Protein 5VYL (pdb70)

Radius of gyration: 28.89 Å; Cα contacts (8 Å, |Δi|>4): 654; chains: 1; bounding box: 68×55×87 Å

GO terms:
  GO:0039537 symbiont-mediated suppression of cytoplasmic pattern recognition receptor signaling pathway (P, IDA)
  GO:0030430 host cell cytoplasm (C, IDA)
  GO:0050568 protein-glutamine glutaminase activity (F, IDA)
  GO:0019033 viral tegument (C, IDA)
  GO:0039540 symbiont-mediated suppression of host cytoplasmic pattern recognition receptor signaling pathway via inhibition of RIG-I activity (P, IDA)
  GO:0039701 microtubule-dependent intracellular transport of viral material towards cell periphery (P, IDA)
  GO:0042025 host cell nucleus (C, EXP)
  GO:0019033 viral tegument (C, EXP)
  GO:0030430 host cell cytoplasm (C, EXP)
  GO:0160260 protein asparagine deamidase activity (F, EXP)
  GO:0042802 identical protein binding (F, IPI)
  GO:0005515 protein binding (F, IPI)

Secondary structure (DSSP, 8-state):
---HHHHHHHH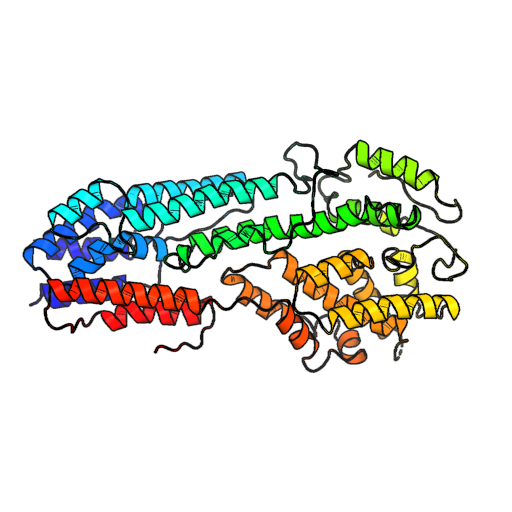HHHHT--HHHHHHHHHHHHHHT-SS-B-HHHHHHHHHHHHHHHHHHHHHH--HHHHHHHHTHHHHHHTTB-----SSHHHHHHHHHHHHHHHHHHT-HHHHHHHHHTT--S--TTSHHHHHHHHHHHHHHHHHHHHHHHHSS---SSS-----STTPPP--TTHHHHGGGSGGGGGGTTSHHHHHHHHHHHHHHHHHHHHHHHHHHHS-SSS-HHHHHHHHHHHHHHHS--SSSS----HHHHHHHHHHHHTS-TTEE---S-----HHHH-EE-S-TTSTT--SS-SSS-TT-HHHHHHHHHTT----HHHHHHHHHHHHHHHHHHHT---HHHHHHHHHHTT--HHHHHHHHHHHHHHHHH----HHHHHHHHHHHHHHHHHHHHTT--SSTHHHHHHHHHHHTTTTTTHHHHHHHT-TTTHHHHHHHHHHPPP--HHHHHHHHHHHHHHHHHHHHHH-SS---THHHHHHHHHHHHHHHHS-------

Foldseek 3Di:
DDDLLNVLLVQLVVLQVVVSVVSVVVSVLCSLDDPAFDELVCCLVRVPSSLLSLLVVCLVPQALVSLLCLQQVLLSRLLRYDADADLDPVRRLVSLVSVLVSLCSNLDVVSVCSQVVSVHDQPACNHSVNVNVLSVVLSVLLVVLLVVLVQQALPQDPDDDAHDQPPDDADALEVSVVVNQPLSNLLRQSRNSSQVSFQSSSLSSLNSNLSRLLSVLLPDDVWALLSNLLSLLVSQQPRAADPVHFTRDDPVSQVVSVVSVVVDDVQKDADGRDCPDGRLVVTDHDDPCLAPVRDHGDLQQRLLNQPVVLCCQLVVDDDDPRSVVSQCVLLVVLVVDLLPDQALSVNSNSCVRNNNDQVSLVSLLVSNLNNVVVDPHDPSNLSSLRCSLLVNLSSVLSSRQGQHLCSQVVLVVSLVCSCVSSVVSCVVNPVHPCNSSVSCCRRRNHDQSVPSLQVNLVSVVVSQCVSCCVSPVDRDDPCNCSNCCVSVCSCCVRVNDVDDDD

Organism: Human herpesvirus 1 (strain 17) (NCBI:txid10299)

Solvent-accessible surface area: 22370 Å² total; per-residue (Å²): 149,118,10,10,1,31,128,10,38,70,52,9,33,56,38,101,192,216,138,31,32,61,109,10,48,65,24,2,28,55,6,10,65,24,87,95,43,2,42,34,63,37,0,127,112,15,11,166,45,4,12,90,38,1,8,33,8,4,163,83,93,32,27,17,11,0,0,16,8,2,0,0,1,2,0,20,0,2,8,14,2,74,15,71,19,42,167,38,35,103,86,0,22,161,56,1,68,66,1,45,68,1,3,53,40,2,9,18,97,72,1,32,138,21,1,99,63,9,58,15,73,39,52,0,24,5,0,2,68,109,3,90,102,20,1,42,71,3,4,56,92,0,44,87,34,0,103,64,4,52,42,35,10,11,49,17,59,143,108,90,142,55,12,29,26,143,129,12,67,80,28,58,15,10,108,16,5,46,89,1,29,53,99,68,17,1,38,6,8,7,0,38,2,3,22,29,0,1,68,12,0,2,69,24,1,2,104,0,12,14,2,0,9,2,4,56,68,8,65,37,92,122,9,37,32,2,0,59,1,0,0,8,0,1,1,1,20,51,18,2,42,35,142,134,101,48,36,18,31,16,107,97,8,56,42,75,6,90,107,11,32,179,114,19,57,120,48,5,104,34,16,90,6,122,88,186,54,70,10,10,70,94,3,168,32,150,49,56,1,17,32,73,128,24,99,39,2,16,67,75,0,0,2,0,2,24,34,24,0,12,37,8,2,102,123,27,88,168,38,58,74,29,1,62,140,35,2,37,65,22,1,104,126,4,78,77,62,3,49,109,23,96,47,16,26,63,3,3,64,22,0,4,51,4,0,2,1,33,39,6,0,83,79,2,7,64,1,1,37,41,57,43,63,100,96,100,24,37,100,4,15,55,25,1,0,6,0,0,3,5,0,38,25,0,8,24,0,3,139,44,27,5,59,10,8,68,0,14,110,14,10,129,159,32,46,43,55,2,21,147,74,57,31,134,0,2,127,47,32,42,12,52,76,31,57,1,29,110,7,0,42,80,7,0,23,37,44,106,12,71,103,24,18,44,20,5,37,162,26,14,46,28,14,14,63,58,0,3,153,110,61,36,109,52,91,110,14,105,9,65,119,26,5,39,64,42,12,37,60,19,1,85,81,74,14,79,37,120,43,118,70,166

Structure (mmCIF, N/CA/C/O backbone):
data_5VYL
#
_entry.id   5VYL
#
_cell.length_a   138.232
_cell.length_b   138.232
_cell.length_c   164.220
_cell.angle_alpha   90.00
_cell.angle_beta   90.00
_cell.angle_gamma   120.00
#
_symmetry.space_group_name_H-M   'P 61 2 2'
#
loop_
_entity.id
_entity.type
_entity.pdbx_description
1 polymer 'Inner tegument protein'
2 non-polymer 'SODIUM ION'
3 water water
#
loop_
_atom_site.group_PDB
_atom_site.id
_atom_site.type_symbol
_atom_site.label_atom_id
_atom_site.label_alt_id
_atom_site.label_comp_id
_atom_site.label_asym_id
_atom_site.label_entity_id
_atom_site.label_seq_id
_atom_site.pdbx_PDB_ins_code
_atom_site.Cartn_x
_atom_site.Cartn_y
_atom_site.Cartn_z
_atom_site.occupancy
_atom_site.B_iso_or_equiv
_atom_site.auth_seq_id
_atom_site.auth_comp_id
_atom_site.auth_asym_id
_atom_site.auth_atom_id
_atom_site.pdbx_PDB_model_num
ATOM 1 N N . SER A 1 26 ? -45.754 15.640 41.910 1.00 145.33 22 SER A N 1
ATOM 2 C CA . SER A 1 26 ? -45.491 16.321 40.653 1.00 160.20 22 SER A CA 1
ATOM 3 C C . SER A 1 26 ? -44.091 16.860 40.658 1.00 155.28 22 SER A C 1
ATOM 4 O O . SER A 1 26 ? -43.814 17.890 41.288 1.00 158.46 22 SER A O 1
ATOM 7 N N . ASP A 1 27 ? -43.202 16.153 39.964 1.00 145.87 23 ASP A N 1
ATOM 8 C CA . ASP A 1 27 ? -41.905 16.714 39.627 1.00 144.98 23 ASP A CA 1
ATOM 9 C C . ASP A 1 27 ? -41.817 16.984 38.126 1.00 145.11 23 ASP A C 1
ATOM 10 O O . ASP A 1 27 ? -42.497 16.352 37.314 1.00 158.97 23 ASP A O 1
ATOM 15 N N . GLY A 1 28 ? -40.992 17.968 37.779 1.00 130.75 24 GLY A N 1
ATOM 16 C CA . GLY A 1 28 ? -40.694 18.297 36.408 1.00 124.03 24 GLY A CA 1
ATOM 17 C C . GLY A 1 28 ? -39.355 18.986 36.394 1.00 117.60 24 GLY A C 1
ATOM 18 O O . GLY A 1 28 ? -38.859 19.408 37.440 1.00 124.48 24 GLY A O 1
ATOM 19 N N . PRO A 1 29 ? -38.744 19.118 35.220 1.00 118.27 25 PRO A N 1
ATOM 20 C CA . PRO A 1 29 ? -37.401 19.711 35.153 1.00 124.17 25 PRO A CA 1
ATOM 21 C C . PRO A 1 29 ? -37.285 21.068 35.842 1.00 115.62 25 PRO A C 1
ATOM 22 O O . PRO A 1 29 ? -36.414 21.256 36.699 1.00 118.42 25 PRO A O 1
ATOM 26 N N . MET A 1 30 ? -38.150 22.013 35.466 1.00 105.05 26 MET A N 1
ATOM 27 C CA . MET A 1 30 ? -38.203 23.312 36.126 1.00 109.97 26 MET A CA 1
ATOM 28 C C . MET A 1 30 ? -38.500 23.169 37.610 1.00 114.96 26 MET A C 1
ATOM 29 O O . MET A 1 30 ? -37.961 23.909 38.439 1.00 109.94 26 MET A O 1
ATOM 34 N N . GLN A 1 31 ? -39.377 22.234 37.963 1.00 114.48 27 GLN A N 1
ATOM 35 C CA . GLN A 1 31 ? -39.669 21.990 39.370 1.00 116.59 27 GLN A CA 1
ATOM 36 C C . GLN A 1 31 ? -38.455 21.407 40.084 1.00 127.98 27 GLN A C 1
ATOM 37 O O . GLN A 1 31 ? -38.117 21.821 41.200 1.00 132.13 27 GLN A O 1
ATOM 43 N N . ARG A 1 32 ? -37.772 20.460 39.437 1.00 130.10 28 ARG A N 1
ATOM 44 C CA . ARG A 1 32 ? -36.602 1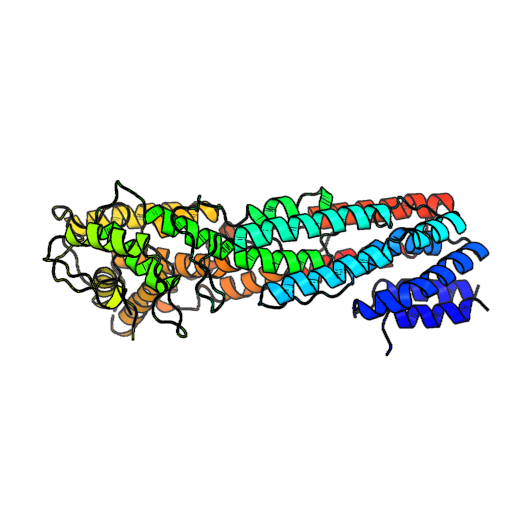9.825 40.042 1.00 123.33 28 ARG A CA 1
ATOM 45 C C . ARG A 1 32 ? -35.499 20.840 40.317 1.00 119.93 28 ARG A C 1
ATOM 46 O O . ARG A 1 32 ? -34.893 20.842 41.398 1.00 121.72 28 ARG A O 1
ATOM 54 N N . LEU A 1 33 ? -35.219 21.718 39.347 1.00 115.22 29 LEU A N 1
ATOM 55 C CA . LEU A 1 33 ? -34.182 22.724 39.563 1.00 118.64 29 LEU A CA 1
ATOM 56 C C . LEU A 1 33 ? -34.654 23.854 40.474 1.00 122.80 29 LEU A C 1
ATOM 57 O O . LEU A 1 33 ? -33.824 24.506 41.116 1.00 120.59 29 LEU A O 1
ATOM 62 N N . LEU A 1 34 ? -35.963 24.104 40.550 1.00 122.85 30 LEU A N 1
ATOM 63 C CA . LEU A 1 34 ? -36.470 25.038 41.552 1.00 124.00 30 LEU A CA 1
ATOM 64 C C . LEU A 1 34 ? -36.181 24.529 42.959 1.00 124.71 30 LEU A C 1
ATOM 65 O O . LEU A 1 34 ? -35.602 25.244 43.790 1.00 128.68 30 LEU A O 1
ATOM 70 N N . ALA A 1 35 ? -36.577 23.284 43.242 1.00 123.21 31 ALA A N 1
ATOM 71 C CA . ALA A 1 35 ? -36.336 22.722 44.566 1.00 127.44 31 ALA A CA 1
ATOM 72 C C . ALA A 1 35 ? -34.843 22.599 44.848 1.00 132.61 31 ALA A C 1
ATOM 73 O O . ALA A 1 35 ? -34.393 22.849 45.973 1.00 128.56 31 ALA A O 1
ATOM 75 N N . SER A 1 36 ? -34.059 22.215 43.838 1.00 129.08 32 SER A N 1
ATOM 76 C CA . SER A 1 36 ? -32.612 22.147 44.015 1.00 126.31 32 SER A CA 1
ATOM 77 C C . SER A 1 36 ? -32.026 23.519 44.315 1.00 119.06 32 SER A C 1
ATOM 78 O O . SER A 1 36 ? -31.064 23.637 45.082 1.00 122.99 32 SER A O 1
ATOM 81 N N . LEU A 1 37 ? -32.599 24.572 43.731 1.00 113.23 33 LEU A N 1
ATOM 82 C CA . LEU A 1 37 ? -31.987 25.891 43.822 1.00 116.97 33 LEU A CA 1
ATOM 83 C C . LEU A 1 37 ? -32.388 26.600 45.111 1.00 124.38 33 LEU A C 1
ATOM 84 O O . LEU A 1 37 ? -31.637 27.440 45.616 1.00 126.36 33 LEU A O 1
ATOM 89 N N . ALA A 1 38 ? -33.560 26.269 45.658 1.00 116.82 34 ALA A N 1
ATOM 90 C CA . ALA A 1 38 ? -33.985 26.846 46.933 1.00 110.73 34 ALA A CA 1
ATOM 91 C C . ALA A 1 38 ? -33.064 26.434 48.074 1.00 127.64 34 ALA A C 1
ATOM 92 O O . ALA A 1 38 ? -32.758 27.247 48.954 1.00 127.72 34 ALA A O 1
ATOM 94 N N . GLY A 1 39 ? -32.620 25.174 48.085 1.00 135.70 35 GLY A N 1
ATOM 95 C CA . GLY A 1 39 ? -31.728 24.720 49.137 1.00 131.86 35 GLY A CA 1
ATOM 96 C C . GLY A 1 39 ? -30.356 25.359 49.063 1.00 134.87 35 GLY A C 1
ATOM 97 O O . GLY A 1 39 ? -29.662 25.473 50.078 1.00 140.69 35 GLY A O 1
ATOM 98 N N . LEU A 1 40 ? -29.943 25.785 47.868 1.00 131.53 36 LEU A N 1
ATOM 99 C CA . LEU A 1 40 ? -28.665 26.471 47.717 1.00 125.37 36 LEU A CA 1
ATOM 100 C C . LEU A 1 40 ? -28.661 27.859 48.348 1.00 130.87 36 LEU A C 1
ATOM 101 O O . LEU A 1 40 ? -27.577 28.388 48.630 1.00 129.64 36 LEU A O 1
ATOM 106 N N . ARG A 1 41 ? -29.835 28.466 48.572 1.00 141.19 37 ARG A N 1
ATOM 107 C CA . ARG A 1 41 ? -29.886 29.873 48.957 1.00 142.92 37 ARG A CA 1
ATOM 108 C C . ARG A 1 41 ? -29.668 30.081 50.456 1.00 137.86 37 ARG A C 1
ATOM 109 O O . ARG A 1 41 ? -29.304 31.184 50.874 1.00 130.16 37 ARG A O 1
ATOM 117 N N . GLN A 1 42 ? -29.877 29.050 51.274 1.00 132.69 38 GLN A N 1
ATOM 118 C CA . GLN A 1 42 ? -29.856 29.206 52.717 1.00 125.87 38 GLN A CA 1
ATOM 119 C C . GLN A 1 42 ? -28.426 29.371 53.258 1.00 119.38 38 GLN A C 1
ATOM 120 O O . GLN A 1 42 ? -28.206 29.949 54.323 1.00 105.98 38 GLN A O 1
ATOM 126 N N . PHE A 1 59 ? -15.813 25.506 46.705 1.00 150.12 55 PHE A N 1
ATOM 127 C CA . PHE A 1 59 ? -16.910 26.201 46.044 1.00 144.09 55 PHE A CA 1
ATOM 128 C C . PHE A 1 59 ? -18.035 25.207 45.792 1.00 148.11 55 PHE A C 1
ATOM 129 O O . PHE A 1 59 ? -18.291 24.835 44.650 1.00 149.02 55 PHE A O 1
ATOM 137 N N . LEU A 1 60 ? -18.696 24.766 46.863 1.00 151.17 56 LEU A N 1
ATOM 138 C CA . LEU A 1 60 ? -19.670 23.686 46.735 1.00 143.58 56 LEU A CA 1
ATOM 139 C C . LEU A 1 60 ? -20.925 24.165 46.015 1.00 140.12 56 LEU A C 1
ATOM 140 O O . LEU A 1 60 ? -21.440 23.484 45.116 1.00 139.62 56 LEU A O 1
ATOM 145 N N . ALA A 1 61 ? -21.421 25.348 46.388 1.00 139.40 57 ALA A N 1
ATOM 146 C CA . ALA A 1 61 ? -22.555 25.941 45.689 1.00 131.84 57 ALA A CA 1
ATOM 147 C C . ALA A 1 61 ? -22.246 26.169 44.216 1.00 138.14 57 ALA A C 1
ATOM 148 O O . ALA A 1 61 ? -23.162 26.153 43.384 1.00 138.00 57 ALA A O 1
ATOM 150 N N . THR A 1 62 ? -20.971 26.392 43.884 1.00 141.62 58 THR A N 1
ATOM 151 C CA . THR A 1 62 ? -20.548 26.570 42.496 1.00 139.41 58 THR A CA 1
ATOM 152 C C . THR A 1 62 ? -20.773 25.303 41.681 1.00 138.22 58 THR A C 1
ATOM 153 O O . THR A 1 62 ? -21.529 25.301 40.701 1.00 130.33 58 THR A O 1
ATOM 157 N N . ALA A 1 63 ? -20.142 24.201 42.094 1.00 142.59 59 ALA A N 1
ATOM 158 C CA . ALA A 1 63 ? -20.286 22.953 41.352 1.00 139.25 59 ALA A CA 1
ATOM 159 C C . ALA A 1 63 ? -21.735 22.489 41.323 1.00 132.56 59 ALA A C 1
ATOM 160 O O . ALA A 1 63 ? -22.232 22.053 40.277 1.00 123.58 59 ALA A O 1
ATOM 162 N N . LYS A 1 64 ? -22.429 22.580 42.458 1.00 137.59 60 LYS A N 1
ATOM 163 C CA . LYS A 1 64 ? -23.802 22.084 42.529 1.00 128.19 60 LYS A CA 1
ATOM 164 C C . LYS A 1 64 ? -24.740 22.920 41.672 1.00 125.90 60 LYS A C 1
ATOM 165 O O . LYS A 1 64 ? -25.378 22.405 40.745 1.00 129.25 60 LYS A O 1
ATOM 171 N N . LEU A 1 65 ? -24.847 24.211 41.992 1.00 126.76 61 LEU A N 1
ATOM 172 C CA . LEU A 1 65 ? -25.584 25.168 41.169 1.00 127.36 61 LEU A CA 1
ATOM 173 C C . LEU A 1 65 ? -25.336 24.983 39.678 1.00 121.98 61 LEU A C 1
ATOM 174 O O . LEU A 1 65 ? -26.275 24.879 38.879 1.00 116.42 61 LEU A O 1
ATOM 179 N N . ARG A 1 66 ? -24.061 24.962 39.288 1.00 118.28 62 ARG A N 1
ATOM 180 C CA . ARG A 1 66 ? -23.715 25.066 37.877 1.00 117.47 62 ARG A CA 1
ATOM 181 C C . ARG A 1 66 ? -24.033 23.766 37.146 1.00 126.03 62 ARG A C 1
ATOM 182 O O . ARG A 1 66 ? -24.576 23.781 36.034 1.00 129.94 62 ARG A O 1
ATOM 190 N N . ALA A 1 67 ? -23.703 22.629 37.762 1.00 129.01 63 ALA A N 1
ATOM 191 C CA . ALA A 1 67 ? -24.133 21.342 37.226 1.00 118.52 63 ALA A CA 1
ATOM 192 C C . ALA A 1 67 ? -25.650 21.242 37.166 1.00 112.40 63 ALA A C 1
ATOM 193 O O . ALA A 1 67 ? -26.192 20.526 36.315 1.00 111.60 63 ALA A O 1
ATOM 195 N N . ALA A 1 68 ? -26.349 21.940 38.065 1.00 110.81 64 ALA A N 1
ATOM 196 C CA . ALA A 1 68 ? -27.807 21.931 38.044 1.00 116.55 64 ALA A CA 1
ATOM 197 C C . ALA A 1 68 ? -28.336 22.670 36.823 1.00 120.54 64 ALA A C 1
ATOM 198 O O . ALA A 1 68 ? -29.237 22.179 36.132 1.00 121.66 64 ALA A O 1
ATOM 200 N N . MET A 1 69 ? -27.791 23.858 36.544 1.00 114.25 65 MET A N 1
ATOM 201 C CA . MET A 1 69 ? -28.164 24.564 35.321 1.00 110.98 65 MET A CA 1
ATOM 202 C C . MET A 1 69 ? -27.890 23.706 34.094 1.00 106.33 65 MET A C 1
ATOM 203 O O . MET A 1 69 ? -28.759 23.542 33.224 1.00 107.76 65 MET A O 1
ATOM 208 N N . ALA A 1 70 ? -26.681 23.138 34.017 1.00 109.07 66 ALA A N 1
ATOM 209 C CA . ALA A 1 70 ? -26.354 22.240 32.913 1.00 110.43 66 ALA A CA 1
ATOM 210 C C . ALA A 1 70 ? -27.364 21.104 32.795 1.00 116.95 66 ALA A C 1
ATOM 211 O O . ALA A 1 70 ? -27.684 20.662 31.683 1.00 117.83 66 ALA A O 1
ATOM 213 N N . ALA A 1 71 ? -27.881 20.620 33.930 1.00 116.21 67 ALA A N 1
ATOM 214 C CA . ALA A 1 71 ? -28.842 19.521 33.882 1.00 117.59 67 ALA A CA 1
ATOM 215 C C . ALA A 1 71 ? -30.220 19.991 33.435 1.00 113.77 67 ALA A C 1
ATOM 216 O O . ALA A 1 71 ? -30.966 19.225 32.814 1.00 117.58 67 ALA A O 1
ATOM 218 N N . PHE A 1 72 ? -30.581 21.236 33.741 1.00 108.65 68 PHE A N 1
ATOM 219 C CA . PHE A 1 72 ? -31.867 21.756 33.289 1.00 114.03 68 PHE A CA 1
ATOM 220 C C . PHE A 1 72 ? -31.864 22.024 31.792 1.00 116.54 68 PHE A C 1
ATOM 221 O O . PHE A 1 72 ? -32.866 21.773 31.111 1.00 115.59 68 PHE A O 1
ATOM 229 N N . LEU A 1 73 ? -30.752 22.538 31.259 1.00 113.61 69 LEU A N 1
ATOM 230 C CA . LEU A 1 73 ? -30.746 22.948 29.855 1.00 98.15 69 LEU A CA 1
ATOM 231 C C . LEU A 1 73 ? -30.957 21.763 28.906 1.00 102.92 69 LEU A C 1
ATOM 232 O O . LEU A 1 73 ? -31.583 21.923 27.850 1.00 111.73 69 LEU A O 1
ATOM 237 N N . LEU A 1 74 ? -30.487 20.559 29.270 1.00 98.39 70 LEU A N 1
ATOM 238 C CA . LEU A 1 74 ? -30.802 19.370 28.474 1.00 115.38 70 LEU A CA 1
ATOM 239 C C . LEU A 1 74 ? -31.470 18.299 29.324 1.00 116.60 70 LEU A C 1
ATOM 240 O O . LEU A 1 74 ? -30.964 17.176 29.433 1.00 106.50 70 LEU A O 1
ATOM 245 N N . SER A 1 75 ? -32.600 18.636 29.936 1.00 127.91 71 SER A N 1
ATOM 246 C CA . SER A 1 75 ? -33.456 17.612 30.496 1.00 129.58 71 SER A CA 1
ATOM 247 C C . SER A 1 75 ? -34.336 17.066 29.384 1.00 127.35 71 SER A C 1
ATOM 248 O O . SER A 1 75 ? -34.789 17.809 28.504 1.00 113.16 71 SER A O 1
ATOM 251 N N . GLY A 1 76 ? -34.541 15.748 29.408 1.00 127.11 72 GLY A N 1
ATOM 252 C CA . GLY A 1 76 ? -35.277 15.103 28.327 1.00 111.00 72 GLY A CA 1
ATOM 253 C C . GLY A 1 76 ? -36.690 15.648 28.187 1.00 117.87 72 GLY A C 1
ATOM 254 O O . GLY A 1 76 ? -37.117 16.047 27.102 1.00 111.22 72 GLY A O 1
ATOM 255 N N . THR A 1 77 ? -37.435 15.683 29.288 1.00 131.05 73 THR A N 1
ATOM 256 C CA . THR A 1 77 ? -38.821 16.132 29.250 1.00 124.16 73 THR A CA 1
ATOM 257 C C . THR A 1 77 ? -38.893 17.633 28.985 1.00 117.84 73 THR A C 1
ATOM 258 O O . THR A 1 77 ? -37.885 18.345 28.963 1.00 117.09 73 THR A O 1
ATOM 262 N N . ALA A 1 78 ? -40.115 18.102 28.772 1.00 109.73 74 ALA A N 1
ATOM 263 C CA . ALA A 1 78 ? -40.380 19.495 28.479 1.00 99.70 74 ALA A CA 1
ATOM 264 C C . ALA A 1 78 ? -41.423 20.018 29.457 1.00 94.14 74 ALA A C 1
ATOM 265 O O . ALA A 1 78 ? -42.115 19.256 30.135 1.00 90.77 74 ALA A O 1
ATOM 267 N N . ILE A 1 79 ? -41.539 21.341 29.511 1.00 80.76 75 ILE A N 1
ATOM 268 C CA . ILE A 1 79 ? -42.366 22.031 30.500 1.00 77.15 75 ILE A CA 1
ATOM 269 C C . ILE A 1 79 ? -43.798 22.117 29.991 1.00 88.47 75 ILE A C 1
ATOM 270 O O . ILE A 1 79 ? -44.037 22.505 28.840 1.00 98.02 75 ILE A O 1
ATOM 275 N N . ALA A 1 80 ? -44.790 21.748 30.886 1.00 91.95 76 ALA A N 1
ATOM 276 C CA . ALA A 1 80 ? -46.209 21.977 30.673 1.00 82.42 76 ALA A CA 1
ATOM 277 C C . ALA A 1 80 ? -46.569 23.403 31.082 1.00 84.03 76 ALA A C 1
ATOM 278 O O . ALA A 1 80 ? -45.923 23.981 31.962 1.00 92.10 76 ALA A O 1
ATOM 280 N N . PRO A 1 81 ? -47.581 24.008 30.451 1.00 86.76 77 PRO A N 1
ATOM 281 C CA . PRO A 1 81 ? -47.937 25.396 30.804 1.00 85.78 77 PRO A CA 1
ATOM 282 C C . PRO A 1 81 ? -48.197 25.608 32.287 1.00 98.11 77 PRO A C 1
ATOM 283 O O . PRO A 1 81 ? -47.763 26.624 32.848 1.00 104.18 77 PRO A O 1
ATOM 287 N N . ALA A 1 82 ? -48.883 24.668 32.943 1.00 97.94 78 ALA A N 1
ATOM 288 C CA . ALA A 1 82 ? -49.180 24.820 34.363 1.00 101.41 78 ALA A CA 1
ATOM 289 C C . ALA A 1 82 ? -47.901 24.915 35.188 1.00 92.88 78 ALA A C 1
ATOM 290 O O . ALA A 1 82 ? -47.799 25.741 36.104 1.00 99.14 78 ALA A O 1
ATOM 292 N N . ASP A 1 83 ? -46.908 24.077 34.872 1.00 94.22 79 ASP A N 1
ATOM 293 C CA . ASP A 1 83 ? -45.644 24.104 35.608 1.00 97.68 79 ASP A CA 1
ATOM 294 C C . ASP A 1 83 ? -44.957 25.455 35.465 1.00 93.10 79 ASP A C 1
ATOM 295 O O . ASP A 1 83 ? -44.508 26.044 36.455 1.00 96.79 79 ASP A O 1
ATOM 300 N N . ALA A 1 84 ? -44.858 25.959 34.232 1.00 87.81 80 ALA A N 1
ATOM 301 C CA . ALA A 1 84 ? -44.237 27.261 34.014 1.00 86.57 80 ALA A CA 1
ATOM 302 C C . ALA A 1 84 ? -44.977 28.348 34.774 1.00 84.40 80 ALA A C 1
ATOM 303 O O . ALA A 1 84 ? -44.358 29.260 35.336 1.00 86.05 80 ALA A O 1
ATOM 305 N N . ARG A 1 85 ? -46.306 28.255 34.819 1.00 83.70 81 ARG A N 1
ATOM 306 C CA . ARG A 1 85 ? -47.090 29.309 35.452 1.00 90.15 81 ARG A CA 1
ATOM 307 C C . ARG A 1 85 ? -46.976 29.276 36.968 1.00 93.44 81 ARG A C 1
ATOM 308 O O . ARG A 1 85 ? -46.974 30.328 37.611 1.00 99.49 81 ARG A O 1
ATOM 316 N N . ASP A 1 86 ? -46.897 28.087 37.562 1.00 96.77 82 ASP A N 1
ATOM 317 C CA . ASP A 1 86 ? -46.793 28.006 39.016 1.00 104.83 82 ASP A CA 1
ATOM 318 C C . ASP A 1 86 ? -45.370 28.267 39.489 1.00 102.42 82 ASP A C 1
ATOM 319 O O . ASP A 1 86 ? -45.170 28.838 40.569 1.00 102.26 82 ASP A O 1
ATOM 324 N N . CYS A 1 87 ? -44.373 27.860 38.697 1.00 91.11 83 CYS A N 1
ATOM 325 C CA . CYS A 1 87 ? -42.986 27.818 39.127 1.00 84.92 83 CYS A CA 1
ATOM 326 C C . CYS A 1 87 ? -42.138 28.940 38.550 1.00 87.61 83 CYS A C 1
ATOM 327 O O . CYS A 1 87 ? -40.960 29.046 38.909 1.00 82.47 83 CYS A O 1
ATOM 330 N N . TRP A 1 88 ? -42.700 29.790 37.684 1.00 92.64 84 TRP A N 1
ATOM 331 C CA . TRP A 1 88 ? -41.899 30.848 37.076 1.00 87.02 84 TRP A CA 1
ATOM 332 C C . TRP A 1 88 ? -41.414 31.842 38.125 1.00 91.40 84 TRP A C 1
ATOM 333 O O . TRP A 1 88 ? -40.236 32.215 38.147 1.00 86.00 84 TRP A O 1
ATOM 344 N N . ARG A 1 89 ? -42.313 32.278 39.012 1.00 95.83 85 ARG A N 1
ATOM 345 C CA . ARG A 1 89 ? -41.959 33.321 39.974 1.00 89.81 85 ARG A CA 1
ATOM 346 C C . ARG A 1 89 ? -40.847 32.896 40.936 1.00 87.11 85 ARG A C 1
ATOM 347 O O . ARG A 1 89 ? -39.785 33.545 40.951 1.00 74.02 85 ARG A O 1
ATOM 355 N N . PRO A 1 90 ? -41.011 31.842 41.760 1.00 93.30 86 PRO A N 1
ATOM 356 C CA . PRO A 1 90 ? -39.992 31.577 42.797 1.00 92.33 86 PRO A CA 1
ATOM 357 C C . PRO A 1 90 ? -38.643 31.207 42.218 1.00 99.06 86 PRO A C 1
ATOM 358 O O . PRO A 1 90 ? -37.605 31.599 42.763 1.00 106.85 86 PRO A O 1
ATOM 362 N N . LEU A 1 91 ? -38.636 30.435 41.129 1.00 105.51 87 LEU A N 1
ATOM 363 C CA . LEU A 1 91 ? -37.383 30.079 40.471 1.00 110.18 87 LEU A CA 1
ATOM 364 C C . LEU A 1 91 ? -36.638 31.318 39.995 1.00 102.11 87 LEU A C 1
ATOM 365 O O . LEU A 1 91 ? -35.412 31.415 40.139 1.00 100.53 87 LEU A O 1
ATOM 370 N N . LEU A 1 92 ? -37.366 32.279 39.428 1.00 93.72 88 LEU A N 1
ATOM 371 C CA . LEU A 1 92 ? -36.735 33.499 38.943 1.00 93.57 88 LEU A CA 1
ATOM 372 C C . LEU A 1 92 ? -36.227 34.354 40.095 1.00 105.80 88 LEU A C 1
ATOM 373 O O . LEU A 1 92 ? -35.143 34.942 40.006 1.00 100.18 88 LEU A O 1
ATOM 378 N N . GLU A 1 93 ? -36.996 34.442 41.183 1.00 117.67 89 GLU A N 1
ATOM 379 C CA . GLU A 1 93 ? -36.534 35.186 42.353 1.00 119.64 89 GLU A CA 1
ATOM 380 C C . GLU A 1 93 ? -35.253 34.583 42.916 1.00 116.37 89 GLU A C 1
ATOM 381 O O . GLU A 1 93 ? -34.243 35.280 43.080 1.00 119.38 89 GLU A O 1
ATOM 387 N N . HIS A 1 94 ? -35.283 33.282 43.220 1.00 112.81 90 HIS A N 1
ATOM 388 C CA . HIS A 1 94 ? -34.102 32.600 43.738 1.00 112.94 90 HIS A CA 1
ATOM 389 C C . HIS A 1 94 ? -32.922 32.727 42.786 1.00 112.05 90 HIS A C 1
ATOM 390 O O . HIS A 1 94 ? -31.773 32.866 43.222 1.00 106.52 90 HIS A O 1
ATOM 397 N N . LEU A 1 95 ? -33.186 32.692 41.480 1.00 110.66 91 LEU A N 1
ATOM 398 C CA . LEU A 1 95 ? -32.102 32.788 40.512 1.00 104.64 91 LEU A CA 1
ATOM 399 C C . LEU A 1 95 ? -31.515 34.193 40.461 1.00 102.72 91 LEU A C 1
ATOM 400 O O . LEU A 1 95 ? -30.307 34.348 40.245 1.00 96.34 91 LEU A O 1
ATOM 405 N N . CYS A 1 96 ? -32.338 35.224 40.670 1.00 104.24 92 CYS A N 1
ATOM 406 C CA . CYS A 1 96 ? -31.838 36.594 40.608 1.00 107.29 92 CYS A CA 1
ATOM 407 C C . CYS A 1 96 ? -31.093 36.981 41.881 1.00 116.21 92 CYS A C 1
ATOM 408 O O . CYS A 1 96 ? -30.075 37.678 41.815 1.00 119.80 92 CYS A O 1
ATOM 411 N N . ALA A 1 97 ? -31.583 36.552 43.046 1.00 111.67 93 ALA A N 1
ATOM 412 C CA . ALA A 1 97 ? -30.884 36.860 44.292 1.00 112.99 93 ALA A CA 1
ATOM 413 C C . ALA A 1 97 ? -29.620 36.016 44.433 1.00 120.06 93 ALA A C 1
ATOM 414 O O . ALA A 1 97 ? -28.535 36.538 44.734 1.00 118.89 93 ALA A O 1
ATOM 416 N N . LEU A 1 98 ? -29.753 34.697 44.242 1.00 118.69 94 LEU A N 1
ATOM 417 C CA . LEU A 1 98 ? -28.593 33.814 44.256 1.00 124.54 94 LEU A CA 1
ATOM 418 C C . LEU A 1 98 ? -27.593 34.225 43.196 1.00 110.28 94 LEU A C 1
ATOM 419 O O . LEU A 1 98 ? -26.381 34.072 43.385 1.00 109.69 94 LEU A O 1
ATOM 424 N N . HIS A 1 99 ? -28.082 34.754 42.076 1.00 103.94 95 HIS A N 1
ATOM 425 C CA . HIS A 1 99 ? -27.197 35.452 41.158 1.00 101.61 95 HIS A CA 1
ATOM 426 C C . HIS A 1 99 ? -26.511 36.634 41.831 1.00 108.62 95 HIS A C 1
ATOM 427 O O . HIS A 1 99 ? -25.296 36.813 41.696 1.00 113.61 95 HIS A O 1
ATOM 434 N N . ARG A 1 100 ? -27.283 37.474 42.535 1.00 115.13 96 ARG A N 1
ATOM 435 C CA . ARG A 1 100 ? -26.736 38.717 43.075 1.00 114.83 96 ARG A CA 1
ATOM 436 C C . ARG A 1 100 ? -25.565 38.440 44.008 1.00 116.96 96 ARG A C 1
ATOM 437 O O . ARG A 1 100 ? -24.565 39.170 43.999 1.00 107.24 96 ARG A O 1
ATOM 445 N N . ALA A 1 101 ? -25.681 37.394 44.832 1.00 116.94 97 ALA A N 1
ATOM 446 C CA . ALA A 1 101 ? -24.667 37.150 45.854 1.00 114.02 97 ALA A CA 1
ATOM 447 C C . ALA A 1 101 ? -23.331 36.746 45.246 1.00 123.43 97 ALA A C 1
ATOM 448 O O . ALA A 1 101 ? -22.270 37.061 45.798 1.00 131.81 97 ALA A O 1
ATOM 450 N N . HIS A 1 102 ? -23.361 36.047 44.113 1.00 127.14 98 HIS A N 1
ATOM 451 C CA . HIS A 1 102 ? -22.194 35.354 43.582 1.00 115.78 98 HIS A CA 1
ATOM 452 C C . HIS A 1 102 ? -21.658 35.949 42.287 1.00 104.38 98 HIS A C 1
ATOM 453 O O . HIS A 1 102 ? -20.436 36.012 42.111 1.00 112.62 98 HIS A O 1
ATOM 460 N N . GLY A 1 103 ? -22.529 36.375 41.378 1.00 100.50 99 GLY A N 1
ATOM 461 C CA . GLY A 1 103 ? -22.075 37.134 40.227 1.00 104.74 99 GLY A CA 1
ATOM 462 C C . GLY A 1 103 ? -21.365 36.318 39.170 1.00 111.50 99 GLY A C 1
ATOM 463 O O . GLY A 1 103 ? -20.342 36.769 38.632 1.00 107.31 99 GLY A O 1
ATOM 464 N N . LEU A 1 104 ? -21.873 35.119 38.864 1.00 112.74 100 LEU A N 1
ATOM 465 C CA . LEU A 1 104 ? -21.347 34.297 37.787 1.00 103.00 100 LEU A CA 1
ATOM 466 C C . LEU A 1 104 ? -22.013 34.684 36.473 1.00 108.83 100 LEU A C 1
ATOM 467 O O . LEU A 1 104 ? -23.176 35.110 36.456 1.00 110.00 100 LEU A O 1
ATOM 472 N N . PRO A 1 105 ? -21.306 34.552 35.345 1.00 117.62 101 PRO A N 1
ATOM 473 C CA . PRO A 1 105 ? -21.934 34.890 34.056 1.00 122.41 101 PRO A CA 1
ATOM 474 C C . PRO A 1 105 ? -23.096 33.987 33.706 1.00 112.05 101 PRO A C 1
ATOM 475 O O . PRO A 1 105 ? -23.979 34.388 32.931 1.00 98.79 101 PRO A O 1
ATOM 479 N N . GLU A 1 106 ? -23.111 32.776 34.258 1.00 107.94 102 GLU A N 1
ATOM 480 C CA . GLU A 1 106 ? -24.083 31.771 33.847 1.00 99.07 102 GLU A CA 1
ATOM 481 C C . GLU A 1 106 ? -25.457 32.060 34.432 1.00 106.45 102 GLU A C 1
ATOM 482 O O . GLU A 1 106 ? -26.473 32.019 33.726 1.00 100.23 102 GLU A O 1
ATOM 488 N N . THR A 1 107 ? -25.502 32.347 35.732 1.00 111.13 103 THR A N 1
ATOM 489 C CA . THR A 1 107 ? -26.727 32.852 36.342 1.00 100.35 103 THR A CA 1
ATOM 490 C C . THR A 1 107 ? -27.249 34.060 35.572 1.00 104.31 103 THR A C 1
ATOM 491 O O . THR A 1 107 ? -28.436 34.132 35.227 1.00 107.43 103 THR A O 1
ATOM 495 N N . ALA A 1 108 ? -26.359 35.013 35.275 1.00 102.51 104 ALA A N 1
ATOM 496 C CA . ALA A 1 108 ? -26.750 36.207 34.533 1.00 97.09 104 ALA A CA 1
ATOM 497 C C . ALA A 1 108 ? -27.407 35.854 33.207 1.00 90.95 104 ALA A C 1
ATOM 498 O O . ALA A 1 108 ? -28.456 36.407 32.861 1.00 87.74 104 ALA A O 1
ATOM 500 N N . LEU A 1 109 ? -26.822 34.917 32.459 1.00 92.69 105 LEU A N 1
ATOM 501 C CA . LEU A 1 109 ? -27.379 34.582 31.153 1.00 101.60 105 LEU A CA 1
ATOM 502 C C . LEU A 1 109 ? -28.709 33.849 31.286 1.00 92.37 105 LEU A C 1
ATOM 503 O O . LEU A 1 109 ? -29.710 34.257 30.686 1.00 96.49 105 LEU A O 1
ATOM 508 N N . LEU A 1 110 ? -28.740 32.753 32.058 1.00 84.03 106 LEU A N 1
ATOM 509 C CA . LEU A 1 110 ? -29.991 32.005 32.184 1.00 91.98 106 LEU A CA 1
ATOM 510 C C . LEU A 1 110 ? -31.116 32.906 32.666 1.00 95.65 106 LEU A C 1
ATOM 511 O O . LEU A 1 110 ? -32.247 32.800 32.187 1.00 88.59 106 LEU A O 1
ATOM 516 N N . ALA A 1 111 ? -30.817 33.838 33.569 1.00 98.41 107 ALA A N 1
ATOM 517 C CA . ALA A 1 111 ? -31.840 34.786 33.996 1.00 88.81 107 ALA A CA 1
ATOM 518 C C . ALA A 1 111 ? -32.244 35.708 32.848 1.00 87.67 107 ALA A C 1
ATOM 519 O O . ALA A 1 111 ? -33.434 35.947 32.619 1.00 96.14 107 ALA A O 1
ATOM 521 N N . GLU A 1 112 ? -31.260 36.227 32.106 1.00 84.47 108 GLU A N 1
ATOM 522 C CA . GLU A 1 112 ? -31.545 37.145 31.005 1.00 88.88 108 GLU A CA 1
ATOM 523 C C . GLU A 1 112 ? -32.297 36.484 29.854 1.00 88.06 108 GLU A C 1
ATOM 524 O O . GLU A 1 112 ? -32.988 37.184 29.104 1.00 80.30 108 GLU A O 1
ATOM 530 N N . ASN A 1 113 ? -32.182 35.162 29.690 1.00 95.03 109 ASN A N 1
ATOM 531 C CA . ASN A 1 113 ? -32.786 34.478 28.550 1.00 88.65 109 ASN A CA 1
ATOM 532 C C . ASN A 1 113 ? -33.585 33.246 28.956 1.00 94.21 109 ASN A C 1
ATOM 533 O O . ASN A 1 113 ? -33.755 32.328 28.145 1.00 83.59 109 ASN A O 1
ATOM 538 N N . LEU A 1 114 ? -34.078 33.203 30.179 1.00 103.54 110 LEU A N 1
ATOM 539 C CA . LEU A 1 114 ? -34.927 32.094 30.593 1.00 93.17 110 LEU A CA 1
ATOM 540 C C . LEU A 1 114 ? -36.297 32.096 29.910 1.00 90.66 110 LEU A C 1
ATOM 541 O O . LEU A 1 114 ? -36.857 31.016 29.686 1.00 87.41 110 LEU A O 1
ATOM 546 N N . PRO A 1 115 ? -36.899 33.262 29.570 1.00 88.74 111 PRO A N 1
ATOM 547 C CA . PRO A 1 115 ? -38.157 33.211 28.809 1.00 87.00 111 PRO A CA 1
ATOM 548 C C . PRO A 1 115 ? -38.055 32.416 27.511 1.00 84.02 111 PRO A C 1
ATOM 549 O O . PRO A 1 115 ? -38.860 31.507 27.267 1.00 81.66 111 PRO A O 1
ATOM 553 N N . GLY A 1 116 ? -37.075 32.754 26.669 1.00 81.93 112 GLY A N 1
ATOM 554 C CA . GLY A 1 116 ? -36.944 32.064 25.397 1.00 80.37 112 GLY A CA 1
ATOM 555 C C . GLY A 1 116 ? -36.578 30.601 25.567 1.00 77.63 112 GLY A C 1
ATOM 556 O O . GLY A 1 116 ? -37.084 29.732 24.851 1.00 87.41 112 GLY A O 1
ATOM 557 N N . LEU A 1 117 ? -35.679 30.307 26.507 1.00 68.82 113 LEU A N 1
ATOM 558 C CA . LEU A 1 117 ? -35.339 28.921 26.783 1.00 71.74 113 LEU A CA 1
ATOM 559 C C . LEU A 1 117 ? -36.527 28.148 27.330 1.00 72.14 113 LEU A C 1
ATOM 560 O O . LEU A 1 117 ? -36.544 26.915 27.232 1.00 70.89 113 LEU A O 1
ATOM 565 N N . LEU A 1 118 ? -37.524 28.840 27.892 1.00 78.39 114 LEU A N 1
ATOM 566 C CA . LEU A 1 118 ? -38.731 28.158 28.350 1.00 77.60 114 LEU A CA 1
ATOM 567 C C . LEU A 1 118 ? -39.696 27.910 27.196 1.00 83.29 114 LEU A C 1
ATOM 568 O O . LEU A 1 118 ? -40.328 26.850 27.117 1.00 85.53 114 LEU A O 1
ATOM 573 N N . VAL A 1 119 ? -39.829 28.875 26.281 1.00 80.92 115 VAL A N 1
ATOM 574 C CA . VAL A 1 119 ? -40.777 28.688 25.184 1.00 82.73 115 VAL A CA 1
ATOM 575 C C . VAL A 1 119 ? -40.255 27.694 24.160 1.00 79.02 115 VAL A C 1
ATOM 576 O O . VAL A 1 119 ? -41.039 27.130 23.394 1.00 88.36 115 VAL A O 1
ATOM 580 N N . HIS A 1 120 ? -38.937 27.504 24.113 1.00 71.07 116 HIS A N 1
ATOM 581 C CA . HIS A 1 120 ? -38.218 26.424 23.457 1.00 66.97 116 HIS A CA 1
ATOM 582 C C . HIS A 1 120 ? -38.596 25.032 23.961 1.00 72.91 116 HIS A C 1
ATOM 583 O O . HIS A 1 120 ? -38.380 24.043 23.244 1.00 80.00 116 HIS A O 1
ATOM 590 N N . ARG A 1 121 ? -39.195 24.941 25.151 1.00 70.38 117 ARG A N 1
ATOM 591 C CA . ARG A 1 121 ? -39.467 23.666 25.803 1.00 76.56 117 ARG A CA 1
ATOM 592 C C . ARG A 1 121 ? -40.887 23.608 26.355 1.00 76.71 117 ARG A C 1
ATOM 593 O O . ARG A 1 121 ? -41.152 22.835 27.282 1.00 86.26 117 ARG A O 1
ATOM 601 N N . LEU A 1 122 ? -41.801 24.421 25.829 1.00 65.09 118 LEU A N 1
ATOM 602 C CA . LEU A 1 122 ? -43.179 24.465 26.302 1.00 71.68 118 LEU A CA 1
ATOM 603 C C . LEU A 1 122 ? -44.031 23.616 25.366 1.00 80.18 118 LEU A C 1
ATOM 604 O O . LEU A 1 122 ? -44.150 23.929 24.178 1.00 83.31 118 LEU A O 1
ATOM 609 N N . VAL A 1 123 ? -44.600 22.532 25.897 1.00 79.35 119 VAL A N 1
ATOM 610 C CA . VAL A 1 123 ? -45.305 21.561 25.069 1.00 75.55 119 VAL A CA 1
ATOM 611 C C . VAL A 1 123 ? -46.583 22.172 24.506 1.00 74.48 119 VAL A C 1
ATOM 612 O O . VAL A 1 123 ? -47.260 22.982 25.154 1.00 66.94 119 VAL A O 1
ATOM 616 N N . VAL A 1 124 ? -46.913 21.786 23.275 1.00 84.20 120 VAL A N 1
ATOM 617 C CA . VAL A 1 124 ? -48.117 22.248 22.589 1.00 79.83 120 VAL A CA 1
ATOM 618 C C . VAL A 1 124 ? -48.797 21.044 21.953 1.00 79.61 120 VAL A C 1
ATOM 619 O O . VAL A 1 124 ? -48.159 20.273 21.229 1.00 86.54 120 VAL A O 1
ATOM 623 N N . ALA A 1 125 ? -50.090 20.884 22.219 1.00 71.75 121 ALA A N 1
ATOM 624 C CA . ALA A 1 125 ? -50.911 19.838 21.616 1.00 69.62 121 ALA A CA 1
ATOM 625 C C . ALA A 1 125 ? -52.159 20.494 21.050 1.00 85.39 121 ALA A C 1
ATOM 626 O O . ALA A 1 125 ? -52.965 21.030 21.813 1.00 92.05 121 ALA A O 1
ATOM 628 N N . LEU A 1 126 ? -52.319 20.465 19.726 1.00 78.08 122 LEU A N 1
ATOM 629 C CA . LEU A 1 126 ? -53.489 21.166 19.231 1.00 75.18 122 LEU A CA 1
ATOM 630 C C . LEU A 1 126 ? -54.583 20.192 18.808 1.00 74.44 122 LEU A C 1
ATOM 631 O O . LEU A 1 126 ? -54.317 19.203 18.106 1.00 70.32 122 LEU A O 1
ATOM 636 N N . PRO A 1 127 ? -55.823 20.438 19.218 1.00 70.93 123 PRO A N 1
ATOM 637 C CA . PRO A 1 127 ? -56.915 19.549 18.820 1.00 83.55 123 PRO A CA 1
ATOM 638 C C . PRO A 1 127 ? -57.307 19.768 17.366 1.00 80.76 123 PRO A C 1
ATOM 639 O O . PRO A 1 127 ? -56.884 20.721 16.714 1.00 68.53 123 PRO A O 1
ATOM 643 N N . GLU A 1 128 ? -58.140 18.857 16.855 1.00 81.42 124 GLU A N 1
ATOM 644 C CA . GLU A 1 128 ? -58.552 18.966 15.457 1.00 71.90 124 GLU A CA 1
ATOM 645 C C . GLU A 1 128 ? -59.562 20.086 15.272 1.00 75.46 124 GLU A C 1
ATOM 646 O O . GLU A 1 128 ? -59.522 20.806 14.269 1.00 85.58 124 GLU A O 1
ATOM 652 N N . ALA A 1 129 ? -60.470 20.245 16.226 1.00 74.46 125 ALA A N 1
ATOM 653 C CA . ALA A 1 129 ? -61.513 21.249 16.101 1.00 77.78 125 ALA A CA 1
ATOM 654 C C . ALA A 1 129 ? -60.921 22.651 16.203 1.00 77.58 125 ALA A C 1
ATOM 655 O O . ALA A 1 129 ? -60.019 22.885 17.009 1.00 86.41 125 ALA A O 1
ATOM 657 N N . PRO A 1 130 ? -61.421 23.605 15.413 1.00 78.51 126 PRO A N 1
ATOM 658 C CA . PRO A 1 130 ? -60.869 24.971 15.487 1.00 84.57 126 PRO A CA 1
ATOM 659 C C . PRO A 1 130 ? -61.051 25.639 16.842 1.00 88.47 126 PRO A C 1
ATOM 660 O O . PRO A 1 130 ? -60.100 26.232 17.364 1.00 85.84 126 PRO A O 1
ATOM 664 N N . ASP A 1 131 ? -62.255 25.578 17.419 1.00 80.36 127 ASP A N 1
ATOM 665 C CA . ASP A 1 131 ? -62.504 26.199 18.719 1.00 75.62 127 ASP A CA 1
ATOM 666 C C . ASP A 1 131 ? -61.476 25.749 19.746 1.00 84.84 127 ASP A C 1
ATOM 667 O O . ASP A 1 131 ? -60.815 26.571 20.398 1.00 92.43 127 ASP A O 1
ATOM 672 N N . GLN A 1 132 ? -61.324 24.432 19.888 1.00 80.65 128 GLN A N 1
ATOM 673 C CA . GLN A 1 132 ? -60.353 23.883 20.825 1.00 86.73 128 GLN A CA 1
ATOM 674 C C . GLN A 1 132 ? -58.932 24.314 20.485 1.00 81.25 128 GLN A C 1
ATOM 675 O O . GLN A 1 132 ? -58.097 24.459 21.386 1.00 89.61 128 GLN A O 1
ATOM 681 N N . ALA A 1 133 ? -58.643 24.541 19.202 1.00 74.42 129 ALA A N 1
ATOM 682 C CA . ALA A 1 133 ? -57.287 24.904 18.803 1.00 71.33 129 ALA A CA 1
ATOM 683 C C . ALA A 1 133 ? -56.964 26.348 19.174 1.00 80.46 129 ALA A C 1
ATOM 684 O O . ALA A 1 133 ? -55.896 26.630 19.729 1.00 84.49 129 ALA A O 1
ATOM 686 N N . PHE A 1 134 ? -57.873 27.281 18.875 1.00 88.31 130 PHE A N 1
ATOM 687 C CA . PHE A 1 134 ? -57.611 28.678 19.214 1.00 81.15 130 PHE A CA 1
ATOM 688 C C . PHE A 1 134 ? -57.635 28.884 20.721 1.00 81.92 130 PHE A C 1
ATOM 689 O O . PHE A 1 134 ? -56.825 29.646 21.263 1.00 85.95 130 PHE A O 1
ATOM 697 N N . ARG A 1 135 ? -58.557 28.211 21.411 1.00 82.01 131 ARG A N 1
ATOM 698 C CA . ARG A 1 135 ? -58.550 28.180 22.870 1.00 82.78 131 ARG A CA 1
ATOM 699 C C . ARG A 1 135 ? -57.195 27.715 23.400 1.00 80.86 131 ARG A C 1
ATOM 700 O O . ARG A 1 135 ? -56.512 28.420 24.164 1.00 79.39 131 ARG A O 1
ATOM 708 N N . GLU A 1 136 ? -56.779 26.527 22.955 1.00 72.25 132 GLU A N 1
ATOM 709 C CA . GLU A 1 136 ? -55.529 25.937 23.412 1.00 75.63 132 GLU A CA 1
ATOM 710 C C . GLU A 1 136 ? -54.345 26.856 23.131 1.00 71.71 132 GLU A C 1
ATOM 711 O O . GLU A 1 136 ? -53.443 26.986 23.965 1.00 81.24 132 GLU A O 1
ATOM 717 N N . MET A 1 137 ? -54.337 27.524 21.976 1.00 74.50 133 MET A N 1
ATOM 718 C CA . MET A 1 137 ? -53.244 28.447 21.694 1.00 68.42 133 MET A CA 1
ATOM 719 C C . MET A 1 137 ? -53.311 29.651 22.626 1.00 73.15 133 MET A C 1
ATOM 720 O O . MET A 1 137 ? -52.275 30.177 23.061 1.00 72.98 133 MET A O 1
ATOM 725 N N . GLU A 1 138 ? -54.531 30.074 22.973 1.00 81.24 134 GLU A N 1
ATOM 726 C CA . GLU A 1 138 ? -54.698 31.247 23.818 1.00 75.09 134 GLU A CA 1
ATOM 727 C C . GLU A 1 138 ? -54.129 31.005 25.207 1.00 76.53 134 GLU A C 1
ATOM 728 O O . GLU A 1 138 ? -53.517 31.916 25.788 1.00 78.41 134 GLU A O 1
ATOM 734 N N . VAL A 1 139 ? -54.286 29.785 25.746 1.00 80.72 135 VAL A N 1
ATOM 735 C CA . VAL A 1 139 ? -53.712 29.524 27.067 1.00 83.90 135 VAL A CA 1
ATOM 736 C C . VAL A 1 139 ? -52.193 29.707 27.025 1.00 74.43 135 VAL A C 1
ATOM 737 O O . VAL A 1 139 ? -51.583 30.150 28.009 1.00 79.13 135 VAL A O 1
ATOM 741 N N . ILE A 1 140 ? -51.559 29.394 25.888 1.00 67.49 136 ILE A N 1
ATOM 742 C CA . ILE A 1 140 ? -50.116 29.581 25.777 1.00 68.68 136 ILE A CA 1
ATOM 743 C C . ILE A 1 140 ? -49.783 31.058 25.640 1.00 74.05 136 ILE A C 1
ATOM 744 O O . ILE A 1 140 ? -48.784 31.535 26.193 1.00 79.79 136 ILE A O 1
ATOM 749 N N . LYS A 1 141 ? -50.599 31.802 24.885 1.00 70.00 137 LYS A N 1
ATOM 750 C CA . LYS A 1 141 ? -50.403 33.246 24.818 1.00 66.85 137 LYS A CA 1
ATOM 751 C C . LYS A 1 141 ? -50.392 33.850 26.215 1.00 78.47 137 LYS A C 1
ATOM 752 O O . LYS A 1 141 ? -49.516 34.662 26.546 1.00 72.69 137 LYS A O 1
ATOM 758 N N . ASP A 1 142 ? -51.337 33.437 27.066 1.00 82.10 138 ASP A N 1
ATOM 759 C CA . ASP A 1 142 ? -51.331 33.936 28.437 1.00 83.24 138 ASP A CA 1
ATOM 760 C C . ASP A 1 142 ? -50.158 33.384 29.241 1.00 80.75 138 ASP A C 1
ATOM 761 O O . ASP A 1 142 ? -49.705 34.029 30.193 1.00 80.01 138 ASP A O 1
ATOM 766 N N . THR A 1 143 ? -49.645 32.207 28.874 1.00 80.96 139 THR A N 1
ATOM 767 C CA . THR A 1 143 ? -48.476 31.675 29.572 1.00 78.37 139 THR A CA 1
ATOM 768 C C . THR A 1 143 ? -47.236 32.519 29.297 1.00 68.67 139 THR A C 1
ATOM 769 O O . THR A 1 143 ? -46.470 32.828 30.218 1.00 85.66 139 THR A O 1
ATOM 773 N N . ILE A 1 144 ? -47.022 32.897 28.035 1.00 59.53 140 ILE A N 1
ATOM 774 C CA . ILE A 1 144 ? -45.876 33.729 27.683 1.00 60.04 140 ILE A CA 1
ATOM 775 C C . ILE A 1 144 ? -46.055 35.139 28.224 1.00 61.76 140 ILE A C 1
ATOM 776 O O . ILE A 1 144 ? -45.089 35.779 28.659 1.00 63.59 140 ILE A O 1
ATOM 781 N N . LEU A 1 145 ? -47.287 35.656 28.189 1.00 64.69 141 LEU A N 1
ATOM 782 C CA . LEU A 1 145 ? -47.551 36.931 28.845 1.00 77.71 141 LEU A CA 1
ATOM 783 C C . LEU A 1 145 ? -47.196 36.860 30.325 1.00 78.10 141 LEU A C 1
ATOM 784 O O . LEU A 1 145 ? -46.685 37.830 30.897 1.00 78.16 141 LEU A O 1
ATOM 789 N N . ALA A 1 146 ? -47.441 35.708 30.959 1.00 71.34 142 ALA A N 1
ATOM 790 C CA . ALA A 1 146 ? -47.038 35.532 32.351 1.00 75.68 142 ALA A CA 1
ATOM 791 C C . ALA A 1 146 ? -45.519 35.497 32.487 1.00 74.34 142 ALA A C 1
ATOM 792 O O . ALA A 1 146 ? -44.962 36.059 33.439 1.00 80.58 142 ALA A O 1
ATOM 794 N N . VAL A 1 147 ? -44.832 34.845 31.542 1.00 76.77 143 VAL A N 1
ATOM 795 C CA . VAL A 1 147 ? -43.373 34.786 31.581 1.00 72.62 143 VAL A CA 1
ATOM 796 C C . VAL A 1 147 ? -42.771 36.170 31.370 1.00 82.31 143 VAL A C 1
ATOM 797 O O . VAL A 1 147 ? -41.834 36.572 32.070 1.00 92.56 143 VAL A O 1
ATOM 801 N N . THR A 1 148 ? -43.286 36.911 30.388 1.00 76.28 144 THR A N 1
ATOM 802 C CA . THR A 1 148 ? -42.735 38.208 30.014 1.00 76.75 144 THR A CA 1
ATOM 803 C C . THR A 1 148 ? -43.390 39.364 30.763 1.00 87.41 144 THR A C 1
ATOM 804 O O . THR A 1 148 ? -43.484 40.474 30.224 1.00 81.91 144 THR A O 1
ATOM 808 N N . GLY A 1 149 ? -43.850 39.136 31.993 1.00 97.57 145 GLY A N 1
ATOM 809 C CA . GLY A 1 149 ? -44.439 40.207 32.771 1.00 93.18 145 GLY A CA 1
ATOM 810 C C . GLY A 1 149 ? -43.427 41.254 33.195 1.00 92.64 145 GLY A C 1
ATOM 811 O O . GLY A 1 149 ? -42.214 41.068 33.123 1.00 95.65 145 GLY A O 1
ATOM 812 N N . SER A 1 150 ? -43.947 42.395 33.649 1.00 88.41 146 SER A N 1
ATOM 813 C CA . SER A 1 150 ? -43.070 43.475 34.094 1.00 81.05 146 SER A CA 1
ATOM 814 C C . SER A 1 150 ? -42.298 43.082 35.347 1.00 86.86 146 SER A C 1
ATOM 815 O O . SER A 1 150 ? -41.198 43.594 35.594 1.00 87.31 146 SER A O 1
ATOM 818 N N . ASP A 1 151 ? -42.848 42.156 36.133 1.00 83.69 147 ASP A N 1
ATOM 819 C CA . ASP A 1 151 ? -42.178 41.696 37.346 1.00 85.16 147 ASP A CA 1
ATOM 820 C C . ASP A 1 151 ? -40.824 41.076 37.033 1.00 88.25 147 ASP A C 1
ATOM 821 O O . ASP A 1 151 ? -39.870 41.218 37.809 1.00 93.37 147 ASP A O 1
ATOM 826 N N . THR A 1 152 ? -40.724 40.374 35.903 1.00 93.49 148 THR A N 1
ATOM 827 C CA . THR A 1 152 ? -39.449 39.787 35.509 1.00 96.53 148 THR A CA 1
ATOM 828 C C . THR A 1 152 ? -38.442 40.866 35.141 1.00 95.16 148 THR A C 1
ATOM 829 O O . THR A 1 152 ? -37.254 40.745 35.453 1.00 102.77 148 THR A O 1
ATOM 833 N N . SER A 1 153 ? -38.902 41.932 34.488 1.00 80.65 149 SER A N 1
ATOM 834 C CA . SER A 1 153 ? -38.012 43.044 34.181 1.00 88.86 149 SER A CA 1
ATOM 835 C C . SER A 1 153 ? -37.521 43.715 35.457 1.00 103.21 149 SER A C 1
ATOM 836 O O . SER A 1 153 ? -36.355 44.119 35.547 1.00 99.95 149 SER A O 1
ATOM 839 N N . HIS A 1 154 ? -38.398 43.836 36.462 1.00 108.42 150 HIS A N 1
ATOM 840 C CA . HIS A 1 154 ? -37.981 44.411 37.738 1.00 104.61 150 HIS A CA 1
ATOM 841 C C . HIS A 1 154 ? -37.010 43.509 38.481 1.00 106.59 150 HIS A C 1
ATOM 842 O O . HIS A 1 154 ? -36.131 44.008 39.193 1.00 117.49 150 HIS A O 1
ATOM 849 N N . ALA A 1 155 ? -37.154 42.192 38.345 1.00 91.61 151 ALA A N 1
ATOM 850 C CA . ALA A 1 155 ? -36.260 41.294 39.061 1.00 89.84 151 ALA A CA 1
ATOM 851 C C . ALA A 1 155 ? -34.936 41.092 38.338 1.00 94.09 151 ALA A C 1
ATOM 852 O O . ALA A 1 155 ? -33.940 40.729 38.977 1.00 102.66 151 ALA A O 1
ATOM 854 N N . LEU A 1 156 ? -34.904 41.314 37.024 1.00 91.87 152 LEU A N 1
ATOM 855 C CA . LEU A 1 156 ? -33.646 41.292 36.287 1.00 103.81 152 LEU A CA 1
ATOM 856 C C . LEU A 1 156 ? -32.880 42.591 36.482 1.00 99.32 152 LEU A C 1
ATOM 857 O O . LEU A 1 156 ? -31.681 42.574 36.784 1.00 107.87 152 LEU A O 1
ATOM 862 N N . ASP A 1 157 ? -33.560 43.728 36.304 1.00 88.94 153 ASP A N 1
ATOM 863 C CA . ASP A 1 157 ? -32.933 45.018 36.569 1.00 97.89 153 ASP A CA 1
ATOM 864 C C . ASP A 1 157 ? -32.557 45.148 38.040 1.00 97.36 153 ASP A C 1
ATOM 865 O O . ASP A 1 157 ? -31.583 45.826 38.379 1.00 99.32 153 ASP A O 1
ATOM 870 N N . SER A 1 158 ? -33.309 44.490 38.926 1.00 94.30 154 SER A N 1
ATOM 871 C CA . SER A 1 158 ? -32.959 44.473 40.343 1.00 94.67 154 SER A CA 1
ATOM 872 C C . SER A 1 158 ? -31.601 43.821 40.559 1.00 97.16 154 SER A C 1
ATOM 873 O O . SER A 1 158 ? -30.784 44.316 41.343 1.00 117.83 154 SER A O 1
ATOM 876 N N . ALA A 1 159 ? -31.338 42.713 39.866 1.00 93.47 155 ALA A N 1
ATOM 877 C CA . ALA A 1 159 ? -30.065 42.019 39.960 1.00 98.37 155 ALA A CA 1
ATOM 878 C C . ALA A 1 159 ? -29.022 42.580 38.999 1.00 95.68 155 ALA A C 1
ATOM 879 O O . ALA A 1 159 ? -28.042 41.890 38.693 1.00 96.44 155 ALA A O 1
ATOM 881 N N . GLY A 1 160 ? -29.210 43.810 38.523 1.00 92.07 156 GLY A N 1
ATOM 882 C CA . GLY A 1 160 ? -28.289 44.424 37.596 1.00 91.28 156 GLY A CA 1
ATOM 883 C C . GLY A 1 160 ? -28.206 43.764 36.241 1.00 98.32 156 GLY A C 1
ATOM 884 O O . GLY A 1 160 ? -27.228 43.986 35.518 1.00 113.99 156 GLY A O 1
ATOM 885 N N . LEU A 1 161 ? -29.197 42.963 35.868 1.00 106.22 157 LEU A N 1
ATOM 886 C CA . LEU A 1 161 ? -29.148 42.222 34.619 1.00 100.84 157 LEU A CA 1
ATOM 887 C C . LEU A 1 161 ? -29.790 43.046 33.505 1.00 94.72 157 LEU A C 1
ATOM 888 O O . LEU A 1 161 ? -30.133 44.218 33.683 1.00 96.12 157 LEU A O 1
ATOM 893 N N . ARG A 1 162 ? -29.954 42.437 32.335 1.00 92.50 158 ARG A N 1
ATOM 894 C CA . ARG A 1 162 ? -30.368 43.152 31.137 1.00 97.02 158 ARG A CA 1
ATOM 895 C C . ARG A 1 162 ? -31.678 42.567 30.631 1.00 94.65 158 ARG A C 1
ATOM 896 O O . ARG A 1 162 ? -31.802 41.346 30.492 1.00 94.64 158 ARG A O 1
ATOM 904 N N . THR A 1 163 ? -32.654 43.437 30.358 1.00 89.70 159 THR A N 1
ATOM 905 C CA . THR A 1 163 ? -33.972 42.991 29.930 1.00 89.39 159 THR A CA 1
ATOM 906 C C . THR A 1 163 ? -34.113 42.896 28.418 1.00 95.25 159 THR A C 1
ATOM 907 O O . THR A 1 163 ? -35.134 42.389 27.940 1.00 98.11 159 THR A O 1
ATOM 911 N N . ALA A 1 164 ? -33.124 43.364 27.658 1.00 93.99 160 ALA A N 1
ATOM 912 C CA . ALA A 1 164 ? -33.190 43.405 26.204 1.00 95.89 160 ALA A CA 1
ATOM 913 C C . ALA A 1 164 ? -32.439 42.249 25.553 1.00 100.91 160 ALA A C 1
ATOM 914 O O . ALA A 1 164 ? -32.007 42.363 24.401 1.00 100.42 160 ALA A O 1
ATOM 916 N N . ALA A 1 165 ? -32.273 41.143 26.272 1.00 95.76 161 ALA A N 1
ATOM 917 C CA . ALA A 1 165 ? -31.583 39.988 25.727 1.00 91.04 161 ALA A CA 1
ATOM 918 C C . ALA A 1 165 ? -32.380 39.391 24.568 1.00 100.84 161 ALA A C 1
ATOM 919 O O . ALA A 1 165 ? -33.594 39.577 24.451 1.00 100.02 161 ALA A O 1
ATOM 921 N N . ALA A 1 166 ? -31.668 38.675 23.691 1.00 103.47 162 ALA A N 1
ATOM 922 C CA . ALA A 1 166 ? -32.292 38.134 22.485 1.00 106.67 162 ALA A CA 1
ATOM 923 C C . ALA A 1 166 ? -33.483 37.249 22.825 1.00 97.68 162 ALA A C 1
ATOM 924 O O . ALA A 1 166 ? -34.526 37.312 22.162 1.00 104.47 162 ALA A O 1
ATOM 926 N N . LEU A 1 167 ? -33.341 36.410 23.849 1.00 80.28 163 LEU A N 1
ATOM 927 C CA . LEU A 1 167 ? -34.440 35.637 24.407 1.00 85.09 163 LEU A CA 1
ATOM 928 C C . LEU A 1 167 ? -34.987 36.274 25.678 1.00 92.00 163 LEU A C 1
ATOM 929 O O . LEU A 1 167 ? -35.637 35.594 26.480 1.00 90.45 163 LEU A O 1
ATOM 934 N N . GLY A 1 168 ? -34.713 37.560 25.885 1.00 95.48 164 GLY A N 1
ATOM 935 C CA . GLY A 1 168 ? -35.210 38.273 27.035 1.00 93.60 164 GLY A CA 1
ATOM 936 C C . GLY A 1 168 ? -36.714 38.430 26.992 1.00 95.01 164 GLY A C 1
ATOM 937 O O . GLY A 1 168 ? -37.371 38.088 26.003 1.00 98.15 164 GLY A O 1
ATOM 938 N N . PRO A 1 169 ? -37.289 38.967 28.071 1.00 88.53 165 PRO A N 1
ATOM 939 C CA . PRO A 1 169 ? -38.757 39.052 28.144 1.00 84.08 165 PRO A CA 1
ATOM 940 C C . PRO A 1 169 ? -39.373 39.931 27.067 1.00 92.79 165 PRO A C 1
ATOM 941 O O . PRO A 1 169 ? -40.390 39.549 26.472 1.00 100.18 165 PRO A O 1
ATOM 945 N N . VAL A 1 170 ? -38.778 41.092 26.783 1.00 86.89 166 VAL A N 1
ATOM 946 C CA . VAL A 1 170 ? -39.363 42.002 25.801 1.00 84.20 166 VAL A CA 1
ATOM 947 C C . VAL A 1 170 ? -39.305 41.396 24.399 1.00 88.83 166 VAL A C 1
ATOM 948 O O . VAL A 1 170 ? -40.274 41.478 23.632 1.00 85.14 166 VAL A O 1
ATOM 952 N N . ARG A 1 171 ? -38.183 40.766 24.043 1.00 89.85 167 ARG A N 1
ATOM 953 C CA . ARG A 1 171 ? -38.047 40.197 22.705 1.00 96.26 167 ARG A CA 1
ATOM 954 C C . ARG A 1 171 ? -38.989 39.014 22.516 1.00 79.79 167 ARG A C 1
ATOM 955 O O . ARG A 1 171 ? -39.786 38.983 21.568 1.00 78.84 167 ARG A O 1
ATOM 963 N N . VAL A 1 172 ? -38.898 38.019 23.407 1.00 67.44 168 VAL A N 1
ATOM 964 C CA . VAL A 1 172 ? -39.768 36.846 23.332 1.00 62.69 168 VAL A CA 1
ATOM 965 C C . VAL A 1 172 ? -41.229 37.266 23.312 1.00 77.02 168 VAL A C 1
ATOM 966 O O . VAL A 1 172 ? -42.044 36.705 22.567 1.00 83.28 168 VAL A O 1
ATOM 970 N N . ARG A 1 173 ? -41.577 38.272 24.116 1.00 81.42 169 ARG A N 1
ATOM 971 C CA . ARG A 1 173 ? -42.942 38.783 24.107 1.00 77.99 169 ARG A CA 1
ATOM 972 C C . ARG A 1 173 ? -43.316 39.315 22.729 1.00 78.51 169 ARG A C 1
ATOM 973 O O . ARG A 1 173 ? -44.336 38.920 22.155 1.00 77.37 169 ARG A O 1
ATOM 981 N N . GLN A 1 174 ? -42.495 40.214 22.180 1.00 79.63 170 GLN A N 1
ATOM 982 C CA . GLN A 1 174 ? -42.797 40.795 20.875 1.00 79.47 170 GLN A CA 1
ATOM 983 C C . GLN A 1 174 ? -43.002 39.716 19.817 1.00 74.03 170 GLN A C 1
ATOM 984 O O . GLN A 1 174 ? -44.049 39.662 19.157 1.00 67.97 170 GLN A O 1
ATOM 990 N N . CYS A 1 175 ? -42.012 38.833 19.661 1.00 77.67 171 CYS A N 1
ATOM 991 C CA . CYS A 1 175 ? -42.060 37.839 18.592 1.00 69.74 171 CYS A CA 1
ATOM 992 C C . CYS A 1 175 ? -43.225 36.872 18.781 1.00 70.32 171 CYS A C 1
ATOM 993 O O . CYS A 1 175 ? -43.952 36.566 17.827 1.00 85.56 171 CYS A O 1
ATOM 996 N N . ALA A 1 176 ? -43.422 36.383 20.008 1.00 61.75 172 ALA A N 1
ATOM 997 C CA . ALA A 1 176 ? -44.511 35.443 20.253 1.00 58.17 172 ALA A CA 1
ATOM 998 C C . ALA A 1 176 ? -45.868 36.089 20.000 1.00 69.95 172 ALA A C 1
ATOM 999 O O . ALA A 1 176 ? -46.750 35.478 19.384 1.00 69.26 172 ALA A O 1
ATOM 1001 N N . VAL A 1 177 ? -46.046 37.331 20.453 1.00 79.75 173 VAL A N 1
ATOM 1002 C CA . VAL A 1 177 ? -47.327 38.015 20.289 1.00 75.02 173 VAL A CA 1
ATOM 1003 C C . VAL A 1 177 ? -47.634 38.237 18.813 1.00 88.58 173 VAL A C 1
ATOM 1004 O O . VAL A 1 177 ? -48.736 37.921 18.342 1.00 94.50 173 VAL A O 1
ATOM 1008 N N . GLU A 1 178 ? -46.671 38.783 18.058 1.00 83.19 174 GLU A N 1
ATOM 1009 C CA . GLU A 1 178 ? -46.882 38.942 16.620 1.00 76.70 174 GLU A CA 1
ATOM 1010 C C . GLU A 1 178 ? -47.229 37.610 15.969 1.00 76.34 174 GLU A C 1
ATOM 1011 O O . GLU A 1 178 ? -48.203 37.508 15.210 1.00 78.38 174 GLU A O 1
ATOM 1017 N N . TRP A 1 179 ? -46.449 36.568 16.274 1.00 71.89 175 TRP A N 1
ATOM 1018 C CA . TRP A 1 179 ? -46.618 35.299 15.576 1.00 69.48 175 TRP A CA 1
ATOM 1019 C C . TRP A 1 179 ? -47.982 34.689 15.869 1.00 65.85 175 TRP A C 1
ATOM 1020 O O . TRP A 1 179 ? -48.622 34.118 14.978 1.00 72.42 175 TRP A O 1
ATOM 1031 N N . ILE A 1 180 ? -48.445 34.795 17.113 1.00 64.00 176 ILE A N 1
ATOM 1032 C CA . ILE A 1 180 ? -49.700 34.149 17.479 1.00 60.74 176 ILE A CA 1
ATOM 1033 C C . ILE A 1 180 ? -50.894 34.955 16.979 1.00 66.73 176 ILE A C 1
ATOM 1034 O O . ILE A 1 180 ? -51.857 34.385 16.453 1.00 69.39 176 ILE A O 1
ATOM 1039 N N . ASP A 1 181 ? -50.853 36.283 17.117 1.00 73.05 177 ASP A N 1
ATOM 1040 C CA . ASP A 1 181 ? -51.935 37.108 16.582 1.00 82.22 177 ASP A CA 1
ATOM 1041 C C . ASP A 1 181 ? -52.086 36.889 15.080 1.00 86.94 177 ASP A C 1
ATOM 1042 O O . ASP A 1 181 ? -53.165 36.520 14.586 1.00 96.57 177 ASP A O 1
ATOM 1047 N N . ARG A 1 182 ? -50.995 37.101 14.338 1.00 77.65 178 ARG A N 1
ATOM 1048 C CA . ARG A 1 182 ? -51.004 36.837 12.906 1.00 83.00 178 ARG A CA 1
ATOM 1049 C C . ARG A 1 182 ? -51.427 35.403 12.615 1.00 70.87 178 ARG A C 1
ATOM 1050 O O . ARG A 1 182 ? -52.090 35.140 11.601 1.00 71.93 178 ARG A O 1
ATOM 1058 N N . TRP A 1 183 ? -51.075 34.472 13.508 1.00 74.09 179 TRP A N 1
ATOM 1059 C CA . TRP A 1 183 ? -51.448 33.075 13.313 1.00 69.47 179 TRP A CA 1
ATOM 1060 C C . TRP A 1 183 ? -52.963 32.906 13.332 1.00 68.19 179 TRP A C 1
ATOM 1061 O O . TRP A 1 183 ? -53.530 32.224 12.469 1.00 74.31 179 TRP A O 1
ATOM 1072 N N . GLN A 1 184 ? -53.639 33.514 14.315 1.00 71.01 180 GLN A N 1
ATOM 1073 C CA . GLN A 1 184 ? -55.100 33.478 14.321 1.00 70.82 180 GLN A CA 1
ATOM 1074 C C . GLN A 1 184 ? -55.673 34.131 13.072 1.00 75.94 180 GLN A C 1
ATOM 1075 O O . GLN A 1 184 ? -56.574 33.576 12.433 1.00 63.87 180 GLN A O 1
ATOM 1081 N N . THR A 1 185 ? -55.182 35.323 12.717 1.00 76.30 181 THR A N 1
ATOM 1082 C CA . THR A 1 185 ? -55.784 36.040 11.593 1.00 74.74 181 THR A CA 1
ATOM 1083 C C . THR A 1 185 ? -55.700 35.215 10.310 1.00 78.21 181 THR A C 1
ATOM 1084 O O . THR A 1 185 ? -56.697 35.048 9.592 1.00 81.33 181 THR A O 1
ATOM 1088 N N . VAL A 1 186 ? -54.523 34.651 10.031 1.00 79.47 182 VAL A N 1
ATOM 1089 C CA . VAL A 1 186 ? -54.336 33.877 8.805 1.00 67.42 182 VAL A CA 1
ATOM 1090 C C . VAL A 1 186 ? -55.116 32.564 8.869 1.00 66.42 182 VAL A C 1
ATOM 1091 O O . VAL A 1 186 ? -55.803 32.184 7.912 1.00 62.69 182 VAL A O 1
ATOM 1095 N N . THR A 1 187 ? -55.021 31.852 9.998 1.00 77.21 183 THR A N 1
ATOM 1096 C CA . THR A 1 187 ? -55.668 30.546 10.106 1.00 73.18 183 THR A CA 1
ATOM 1097 C C . THR A 1 187 ? -57.182 30.661 9.971 1.00 75.12 183 THR A C 1
ATOM 1098 O O . THR A 1 187 ? -57.821 29.822 9.324 1.00 83.16 183 THR A O 1
ATOM 1102 N N . LYS A 1 188 ? -57.773 31.700 10.568 1.00 76.72 184 LYS A N 1
ATOM 1103 C CA . LYS A 1 188 ? -59.210 31.917 10.424 1.00 84.99 184 LYS A CA 1
ATOM 1104 C C . LYS A 1 188 ? -59.558 32.394 9.021 1.00 83.29 184 LYS A C 1
ATOM 1105 O O . LYS A 1 188 ? -60.626 32.062 8.497 1.00 80.82 184 LYS A O 1
ATOM 1111 N N . SER A 1 189 ? -58.684 33.198 8.410 1.00 86.97 185 SER A N 1
ATOM 1112 C CA . SER A 1 189 ? -58.920 33.627 7.034 1.00 80.09 185 SER A CA 1
ATOM 1113 C C . SER A 1 189 ? -59.027 32.425 6.101 1.00 73.71 185 SER A C 1
ATOM 1114 O O . SER A 1 189 ? -59.964 32.324 5.299 1.00 75.49 185 SER A O 1
ATOM 1117 N N . CYS A 1 190 ? -58.072 31.494 6.199 1.00 66.31 186 CYS A N 1
ATOM 1118 C CA . CYS A 1 190 ? -58.147 30.271 5.405 1.00 64.89 186 CYS A CA 1
ATOM 1119 C C . CYS A 1 190 ? -59.339 29.422 5.823 1.00 71.25 186 CYS A C 1
ATOM 1120 O O . CYS A 1 190 ? -59.976 28.769 4.987 1.00 87.46 186 CYS A O 1
ATOM 1123 N N . LEU A 1 191 ? -59.648 29.416 7.119 1.00 71.54 187 LEU A N 1
ATOM 1124 C CA . LEU A 1 191 ? -60.729 28.593 7.638 1.00 80.03 187 LEU A CA 1
ATOM 1125 C C . LEU A 1 191 ? -62.094 29.113 7.212 1.00 84.73 187 LEU A C 1
ATOM 1126 O O . LEU A 1 191 ? -63.077 28.369 7.279 1.00 88.61 187 LEU A O 1
ATOM 1131 N N . ALA A 1 192 ? -62.178 30.367 6.772 1.00 86.56 188 ALA A N 1
ATOM 1132 C CA . ALA A 1 192 ? -63.449 30.911 6.311 1.00 92.29 188 ALA A CA 1
ATOM 1133 C C . ALA A 1 192 ? -63.716 30.559 4.853 1.00 89.34 188 ALA A C 1
ATOM 1134 O O . ALA A 1 192 ? -64.814 30.111 4.512 1.00 91.84 188 ALA A O 1
ATOM 1136 N N . MET A 1 193 ? -62.724 30.748 3.985 1.00 93.89 189 MET A N 1
ATOM 1137 C CA . MET A 1 193 ? -62.863 30.369 2.580 1.00 86.93 189 MET A CA 1
ATOM 1138 C C . MET A 1 193 ? -62.573 28.889 2.341 1.00 77.41 189 MET A C 1
ATOM 1139 O O . MET A 1 193 ? -62.001 28.506 1.318 1.00 84.83 189 MET A O 1
ATOM 1144 N N . SER A 1 194 ? -62.981 28.038 3.278 1.00 76.16 190 SER A N 1
ATOM 1145 C CA . SER A 1 194 ? -62.844 26.592 3.217 1.00 93.85 190 SER A CA 1
ATOM 1146 C C . SER A 1 194 ? -64.195 25.928 2.964 1.00 98.27 190 SER A C 1
ATOM 1147 O O . SER A 1 194 ? -65.250 26.494 3.283 1.00 91.30 190 SER A O 1
ATOM 1150 N N . PRO A 1 195 ? -64.198 24.734 2.367 1.00 96.75 191 PRO A N 1
ATOM 1151 C CA . PRO A 1 195 ? -65.449 23.974 2.221 1.00 85.13 191 PRO A CA 1
ATOM 1152 C C . PRO A 1 195 ? -66.001 23.610 3.590 1.00 97.36 191 PRO A C 1
ATOM 1153 O O . PRO A 1 195 ? -65.405 22.806 4.316 1.00 112.09 191 PRO A O 1
ATOM 1157 N N . ARG A 1 196 ? -67.147 24.179 3.942 1.00 104.89 192 ARG A N 1
ATOM 1158 C CA . ARG A 1 196 ? -67.681 23.998 5.278 1.00 115.09 192 ARG A CA 1
ATOM 1159 C C . ARG A 1 196 ? -68.843 23.016 5.225 1.00 108.79 192 ARG A C 1
ATOM 1160 O O . ARG A 1 196 ? -70.024 23.372 5.223 1.00 102.41 192 ARG A O 1
ATOM 1168 N N . THR A 1 197 ? -68.482 21.748 5.234 1.00 107.78 193 THR A N 1
ATOM 1169 C CA . THR A 1 197 ? -69.428 20.630 5.262 1.00 95.59 193 THR A CA 1
ATOM 1170 C C . THR A 1 197 ? -69.691 20.143 6.679 1.00 116.41 193 THR A C 1
ATOM 1171 O O . THR A 1 197 ? -70.499 19.225 6.864 1.00 120.53 193 THR A O 1
ATOM 1175 N N . SER A 1 198 ? -69.003 20.714 7.674 1.00 130.91 194 SER A N 1
ATOM 1176 C CA . SER A 1 198 ? -69.188 20.303 9.061 1.00 139.17 194 SER A CA 1
ATOM 1177 C C . SER A 1 198 ? -70.598 20.649 9.555 1.00 136.45 194 SER A C 1
ATOM 1178 O O . SER A 1 198 ? -71.347 21.392 8.930 1.00 146.23 194 SER A O 1
ATOM 1181 N N . ILE A 1 199 ? -70.963 20.069 10.692 1.00 130.98 195 ILE A N 1
ATOM 1182 C CA . ILE A 1 199 ? -72.247 20.301 11.357 1.00 133.77 195 ILE A CA 1
ATOM 1183 C C . ILE A 1 199 ? -72.370 21.795 11.641 1.00 135.89 195 ILE A C 1
ATOM 1184 O O . ILE A 1 199 ? -73.470 22.363 11.703 1.00 123.50 195 ILE A O 1
ATOM 1189 N N . GLU A 1 200 ? -71.215 22.438 11.739 1.00 146.09 196 GLU A N 1
ATOM 1190 C CA . GLU A 1 200 ? -71.113 23.859 12.031 1.00 151.15 196 GLU A CA 1
ATOM 1191 C C . GLU A 1 200 ? -71.699 24.682 10.883 1.00 139.98 196 GLU A C 1
ATOM 1192 O O . GLU A 1 200 ? -71.281 24.549 9.730 1.00 123.22 196 GLU A O 1
ATOM 1198 N N . ALA A 1 201 ? -72.653 25.556 11.210 1.00 135.46 197 ALA A N 1
ATOM 1199 C CA . ALA A 1 201 ? -73.625 26.057 10.243 1.00 135.91 197 ALA A CA 1
ATOM 1200 C C . ALA A 1 201 ? -73.184 27.371 9.602 1.00 140.18 197 ALA A C 1
ATOM 1201 O O . ALA A 1 201 ? -73.247 28.426 10.247 1.00 132.37 197 ALA A O 1
ATOM 1203 N N . LEU A 1 202 ? -72.746 27.299 8.341 1.00 141.07 198 LEU A N 1
ATOM 1204 C CA . LEU A 1 202 ? -72.808 28.435 7.421 1.00 134.41 198 LEU A CA 1
ATOM 1205 C C . LEU A 1 202 ? -73.030 27.893 6.013 1.00 139.82 198 LEU A C 1
ATOM 1206 O O . LEU A 1 202 ? -73.337 26.711 5.824 1.00 139.01 198 LEU A O 1
ATOM 1211 N N . GLY A 1 203 ? -72.856 28.766 5.020 1.00 137.72 199 GLY A N 1
ATOM 1212 C CA . GLY A 1 203 ? -72.935 28.382 3.622 1.00 126.12 199 GLY A CA 1
ATOM 1213 C C . GLY A 1 203 ? -71.593 28.514 2.934 1.00 118.54 199 GLY A C 1
ATOM 1214 O O . GLY A 1 203 ? -71.027 29.613 2.884 1.00 112.62 199 GLY A O 1
ATOM 1215 N N . GLU A 1 204 ? -71.081 27.400 2.405 1.00 113.34 200 GLU A N 1
ATOM 1216 C CA . GLU A 1 204 ? -69.727 27.378 1.860 1.00 104.67 200 GLU A CA 1
ATOM 1217 C C . GLU A 1 204 ? -69.563 28.347 0.697 1.00 105.73 200 GLU A C 1
ATOM 1218 O O . GLU A 1 204 ? -70.402 28.419 -0.207 1.00 119.20 200 GLU A O 1
ATOM 1224 N N . THR A 1 205 ? -68.472 29.102 0.742 1.00 105.00 201 THR A N 1
ATOM 1225 C CA . THR A 1 205 ? -68.198 30.096 -0.281 1.00 110.61 201 THR A CA 1
ATOM 1226 C C . THR A 1 205 ? -67.706 29.408 -1.545 1.00 111.22 201 THR A C 1
ATOM 1227 O O . THR A 1 205 ? -66.943 28.441 -1.491 1.00 114.35 201 THR A O 1
ATOM 1231 N N . SER A 1 206 ? -68.163 29.905 -2.687 1.00 116.78 202 SER A N 1
ATOM 1232 C CA . SER A 1 206 ? -67.817 29.311 -3.969 1.00 108.21 202 SER A CA 1
ATOM 1233 C C . SER A 1 206 ? -67.042 30.282 -4.842 1.00 109.55 202 SER A C 1
ATOM 1234 O O . SER A 1 206 ? -65.838 30.137 -5.038 1.00 111.97 202 SER A O 1
ATOM 1237 N N . LEU A 1 207 ? -67.736 31.287 -5.368 1.00 114.18 203 LEU A N 1
ATOM 1238 C CA . LEU A 1 207 ? -67.143 32.284 -6.254 1.00 120.21 203 LEU A CA 1
ATOM 1239 C C . LEU A 1 207 ? -66.103 33.141 -5.546 1.00 103.80 203 LEU A C 1
ATOM 1240 O O . LEU A 1 207 ? -65.417 33.922 -6.206 1.00 110.56 203 LEU A O 1
ATOM 1245 N N . LYS A 1 208 ? -65.960 32.999 -4.226 1.00 99.32 204 LYS A N 1
ATOM 1246 C CA . LYS A 1 208 ? -65.166 33.912 -3.413 1.00 129.05 204 LYS A CA 1
ATOM 1247 C C . LYS A 1 208 ? -63.672 33.768 -3.645 1.00 123.83 204 LYS A C 1
ATOM 1248 O O . LYS A 1 208 ? -62.931 34.728 -3.414 1.00 136.18 204 LYS A O 1
ATOM 1254 N N . MET A 1 209 ? -63.221 32.612 -4.118 1.00 102.90 205 MET A N 1
ATOM 1255 C CA . MET A 1 209 ? -61.854 32.165 -3.895 1.00 100.54 205 MET A CA 1
ATOM 1256 C C . MET A 1 209 ? -60.978 32.376 -5.120 1.00 105.76 205 MET A C 1
ATOM 1257 O O . MET A 1 209 ? -61.353 32.012 -6.240 1.00 107.25 205 MET A O 1
ATOM 1262 N N . ALA A 1 210 ? -59.818 32.972 -4.896 1.00 104.22 206 ALA A N 1
ATOM 1263 C CA . ALA A 1 210 ? -58.667 33.167 -5.752 1.00 91.77 206 ALA A CA 1
ATOM 1264 C C . ALA A 1 210 ? -57.644 32.086 -5.457 1.00 87.66 206 ALA A C 1
ATOM 1265 O O . ALA A 1 210 ? -57.497 31.672 -4.304 1.00 89.12 206 ALA A O 1
ATOM 1267 N N . PRO A 1 211 ? -56.919 31.613 -6.466 1.00 82.16 207 PRO A N 1
ATOM 1268 C CA . PRO A 1 211 ? -56.028 30.465 -6.247 1.00 82.68 207 PRO A CA 1
ATOM 1269 C C . PRO A 1 211 ? -54.876 30.835 -5.324 1.00 85.37 207 PRO A C 1
ATOM 1270 O O . PRO A 1 211 ? -54.102 31.752 -5.608 1.00 78.26 207 PRO A O 1
ATOM 1274 N N . VAL A 1 212 ? -54.768 30.117 -4.216 1.00 73.14 208 VAL A N 1
ATOM 1275 C CA . VAL A 1 212 ? -53.731 30.339 -3.213 1.00 67.80 208 VAL A CA 1
ATOM 1276 C C . VAL A 1 212 ? -52.700 29.222 -3.334 1.00 53.26 208 VAL A C 1
ATOM 1277 O O . VAL A 1 212 ? -53.079 28.046 -3.347 1.00 53.81 208 VAL A O 1
ATOM 1281 N N . PRO A 1 213 ? -51.414 29.539 -3.465 1.00 55.85 209 PRO A N 1
ATOM 1282 C CA . PRO A 1 213 ? -50.394 28.493 -3.377 1.00 64.43 209 PRO A CA 1
ATOM 1283 C C . PRO A 1 213 ? -50.389 27.851 -2.000 1.00 78.24 209 PRO A C 1
ATOM 1284 O O . PRO A 1 213 ? -50.832 28.430 -1.007 1.00 87.24 209 PRO A O 1
ATOM 1288 N N . LEU A 1 214 ? -49.880 26.621 -1.962 1.00 73.84 210 LEU A N 1
ATOM 1289 C CA . LEU A 1 214 ? -49.851 25.845 -0.725 1.00 87.25 210 LEU A CA 1
ATOM 1290 C C . LEU A 1 214 ? -49.024 26.496 0.373 1.00 89.33 210 LEU A C 1
ATOM 1291 O O . LEU A 1 214 ? -49.324 26.308 1.558 1.00 92.31 210 LEU A O 1
ATOM 1296 N N . GLY A 1 215 ? -47.981 27.231 0.011 1.00 78.33 211 GLY A N 1
ATOM 1297 C CA . GLY A 1 215 ? -47.089 27.791 0.999 1.00 88.99 211 GLY A CA 1
ATOM 1298 C C . GLY A 1 215 ? -47.331 29.240 1.367 1.00 82.29 211 GLY A C 1
ATOM 1299 O O . GLY A 1 215 ? -46.747 29.735 2.328 1.00 79.86 211 GLY A O 1
ATOM 1300 N N . GLN A 1 216 ? -48.191 29.932 0.626 1.00 70.47 212 GLN A N 1
ATOM 1301 C CA . GLN A 1 216 ? -48.338 31.374 0.821 1.00 72.88 212 GLN A CA 1
ATOM 1302 C C . GLN A 1 216 ? -48.869 31.753 2.202 1.00 82.08 212 GLN A C 1
ATOM 1303 O O . GLN A 1 216 ? -48.365 32.736 2.770 1.00 96.23 212 GLN A O 1
ATOM 1309 N N . PRO A 1 217 ? -49.860 31.068 2.788 1.00 77.31 213 PRO A N 1
ATOM 1310 C CA . PRO A 1 217 ? -50.294 31.469 4.140 1.00 85.02 213 PRO A CA 1
ATOM 1311 C C . PRO A 1 217 ? -49.211 31.326 5.195 1.00 75.44 213 PRO A C 1
ATOM 1312 O O . PRO A 1 217 ? -49.009 32.242 6.006 1.00 70.27 213 PRO A O 1
ATOM 1316 N N . SER A 1 218 ? -48.502 30.200 5.202 1.00 71.97 214 SER A N 1
ATOM 1317 C CA . SER A 1 218 ? -47.456 29.934 6.181 1.00 73.86 214 SER A CA 1
ATOM 1318 C C . SER A 1 218 ? -46.144 30.635 5.854 1.00 76.92 214 SER A C 1
ATOM 1319 O O . SER A 1 218 ? -45.194 30.532 6.638 1.00 77.97 214 SER A O 1
ATOM 1322 N N . ALA A 1 219 ? -46.085 31.366 4.740 1.00 74.39 215 ALA A N 1
ATOM 1323 C CA . ALA A 1 219 ? -44.828 31.949 4.278 1.00 75.31 215 ALA A CA 1
ATOM 1324 C C . ALA A 1 219 ? -44.330 33.044 5.215 1.00 83.31 215 ALA A C 1
ATOM 1325 O O . ALA A 1 219 ? -43.155 33.051 5.600 1.00 82.76 215 ALA A O 1
ATOM 1327 N N . ASN A 1 220 ? -45.203 33.982 5.595 1.00 90.77 216 ASN A N 1
ATOM 1328 C CA . ASN A 1 220 ? -44.781 35.060 6.487 1.00 97.13 216 ASN A CA 1
ATOM 1329 C C . ASN A 1 220 ? -44.294 34.537 7.833 1.00 93.08 216 ASN A C 1
ATOM 1330 O O . ASN A 1 220 ? -43.553 35.241 8.532 1.00 93.70 216 ASN A O 1
ATOM 1335 N N . LEU A 1 221 ? -44.667 33.315 8.208 1.00 89.68 217 LEU A N 1
ATOM 1336 C CA . LEU A 1 221 ? -44.367 32.842 9.551 1.00 73.53 217 LEU A CA 1
ATOM 1337 C C . LEU A 1 221 ? -43.024 32.135 9.655 1.00 69.05 217 LEU A C 1
ATOM 1338 O O . LEU A 1 221 ? -42.698 31.614 10.725 1.00 69.99 217 LEU A O 1
ATOM 1343 N N . THR A 1 222 ? -42.231 32.123 8.584 1.00 75.47 218 THR A N 1
ATOM 1344 C CA . THR A 1 222 ? -40.905 31.514 8.587 1.00 78.22 218 THR A CA 1
ATOM 1345 C C . THR A 1 222 ? -39.805 32.513 8.234 1.00 77.32 218 THR A C 1
ATOM 1346 O O . THR A 1 222 ? -38.656 32.097 8.005 1.00 75.20 218 THR A O 1
ATOM 1350 N N . THR A 1 223 ? -40.124 33.810 8.173 1.00 71.07 219 THR A N 1
ATOM 1351 C CA . THR A 1 223 ? -39.119 34.812 7.878 1.00 78.17 219 THR A CA 1
ATOM 1352 C C . THR A 1 223 ? -37.990 34.752 8.908 1.00 83.29 219 THR A C 1
ATOM 1353 O O . THR A 1 223 ? -38.197 34.326 10.047 1.00 87.72 219 THR A O 1
ATOM 1357 N N . PRO A 1 224 ? -36.778 35.153 8.522 1.00 77.32 220 PRO A N 1
ATOM 1358 C CA . PRO A 1 224 ? -35.638 35.096 9.449 1.00 75.99 220 PRO A CA 1
ATOM 1359 C C . PRO A 1 224 ? -35.863 35.842 10.758 1.00 80.41 220 PRO A C 1
ATOM 1360 O O . PRO A 1 224 ? -35.194 35.569 11.765 1.00 87.35 220 PRO A O 1
ATOM 1364 N N . ALA A 1 225 ? -36.794 36.804 10.738 1.00 79.93 221 ALA A N 1
ATOM 1365 C CA . ALA A 1 225 ? -37.119 37.553 11.946 1.00 91.50 221 ALA A CA 1
ATOM 1366 C C . ALA A 1 225 ? -37.573 36.627 13.066 1.00 97.44 221 ALA A C 1
ATOM 1367 O O . ALA A 1 225 ? -37.299 36.881 14.246 1.00 101.13 221 ALA A O 1
ATOM 1369 N N . TYR A 1 226 ? -38.242 35.531 12.716 1.00 83.25 222 TYR A N 1
ATOM 1370 C CA . TYR A 1 226 ? -38.728 34.574 13.704 1.00 74.43 222 TYR A CA 1
ATOM 1371 C C . TYR A 1 226 ? -37.746 33.437 13.962 1.00 79.75 222 TYR A C 1
ATOM 1372 O O . TYR A 1 226 ? -38.098 32.498 14.700 1.00 66.46 222 TYR A O 1
ATOM 1381 N N . SER A 1 227 ? -36.531 33.510 13.390 1.00 84.95 223 SER A N 1
ATOM 1382 C CA . SER A 1 227 ? -35.568 32.423 13.565 1.00 75.57 223 SER A CA 1
ATOM 1383 C C . SER A 1 227 ? -35.346 32.094 15.042 1.00 79.57 223 SER A C 1
ATOM 1384 O O . SER A 1 227 ? -35.139 30.932 15.412 1.00 67.37 223 SER A O 1
ATOM 1387 N N . LEU A 1 228 ? -35.423 33.108 15.903 1.00 91.12 224 LEU A N 1
ATOM 1388 C CA . LEU A 1 228 ? -35.096 32.937 17.315 1.00 82.76 224 LEU A CA 1
ATOM 1389 C C . LEU A 1 228 ? -36.042 31.967 17.998 1.00 81.90 224 LEU A C 1
ATOM 1390 O O . LEU A 1 228 ? -35.677 31.352 19.008 1.00 84.33 224 LEU A O 1
ATOM 1395 N N . LEU A 1 229 ? -37.257 31.812 17.465 1.00 81.71 225 LEU A N 1
ATOM 1396 C CA . LEU A 1 229 ? -38.277 30.972 18.088 1.00 80.00 225 LEU A CA 1
ATOM 1397 C C . LEU A 1 229 ? -38.680 29.782 17.224 1.00 78.96 225 LEU A C 1
ATOM 1398 O O . LEU A 1 229 ? -39.680 29.121 17.533 1.00 69.96 225 LEU A O 1
ATOM 1403 N N . PHE A 1 230 ? -37.932 29.491 16.151 1.00 71.25 226 PHE A N 1
ATOM 1404 C CA . PHE A 1 230 ? -38.320 28.398 15.259 1.00 61.37 226 PHE A CA 1
ATOM 1405 C C . PHE A 1 230 ? -38.370 27.044 15.965 1.00 75.02 226 PHE A C 1
ATOM 1406 O O . PHE A 1 230 ? -39.368 26.319 15.788 1.00 80.53 226 PHE A O 1
ATOM 1414 N N . PRO A 1 231 ? -37.377 26.640 16.772 1.00 68.63 227 PRO A N 1
ATOM 1415 C CA . PRO A 1 231 ? -37.458 25.316 17.414 1.00 70.48 227 PRO A CA 1
ATOM 1416 C C . PRO A 1 231 ? -38.544 25.199 18.474 1.00 73.09 227 PRO A C 1
ATOM 1417 O O . PRO A 1 231 ? -38.753 24.089 18.986 1.00 76.60 227 PRO A O 1
ATOM 1421 N N . ALA A 1 232 ? -39.235 26.287 18.821 1.00 75.46 228 ALA A N 1
ATOM 1422 C CA . ALA A 1 232 ? -40.288 26.205 19.824 1.00 79.20 228 ALA A CA 1
ATOM 1423 C C . ALA A 1 232 ? -41.421 25.309 19.331 1.00 73.34 228 ALA A C 1
ATOM 1424 O O . ALA A 1 232 ? -41.835 25.413 18.171 1.00 66.69 228 ALA A O 1
ATOM 1426 N N . PRO A 1 233 ? -41.948 24.429 20.188 1.00 73.08 229 PRO A N 1
ATOM 1427 C CA . PRO A 1 233 ? -43.046 23.555 19.753 1.00 78.76 229 PRO A CA 1
ATOM 1428 C C . PRO A 1 233 ? -44.268 24.319 19.290 1.00 69.84 229 PRO A C 1
ATOM 1429 O O . PRO A 1 233 ? -45.090 23.758 18.555 1.00 69.22 229 PRO A O 1
ATOM 1433 N N . PHE A 1 234 ? -44.397 25.590 19.661 1.00 64.33 230 PHE A N 1
ATOM 1434 C CA . PHE A 1 234 ? -45.644 26.303 19.434 1.00 65.01 230 PHE A CA 1
ATOM 1435 C C . PHE A 1 234 ? -45.674 26.876 18.015 1.00 74.92 230 PHE A C 1
ATOM 1436 O O . PHE A 1 234 ? -46.749 26.948 17.388 1.00 79.44 230 PHE A O 1
ATOM 1444 N N . VAL A 1 235 ? -44.486 27.151 17.463 1.00 69.14 231 VAL A N 1
ATOM 1445 C CA . VAL A 1 235 ? -44.337 27.421 16.040 1.00 62.43 231 VAL A CA 1
ATOM 1446 C C . VAL A 1 235 ? -44.641 26.168 15.231 1.00 64.51 231 VAL A C 1
ATOM 1447 O O . VAL A 1 235 ? -45.453 26.196 14.302 1.00 67.20 231 VAL A O 1
ATOM 1451 N N . GLN A 1 236 ? -43.994 25.049 15.568 1.00 58.36 232 GLN A N 1
ATOM 1452 C CA . GLN A 1 236 ? -44.117 23.856 14.736 1.00 60.17 232 GLN A CA 1
ATOM 1453 C C . GLN A 1 236 ? -45.561 23.366 14.712 1.00 64.84 232 GLN A C 1
ATOM 1454 O O . GLN A 1 236 ? -46.106 23.037 13.648 1.00 72.60 232 GLN A O 1
ATOM 1460 N N . GLU A 1 237 ? -46.209 23.351 15.880 1.00 61.04 233 GLU A N 1
ATOM 1461 C CA . GLU A 1 237 ? -47.583 22.871 15.970 1.00 58.18 233 GLU A CA 1
ATOM 1462 C C . GLU A 1 237 ? -48.542 23.833 15.272 1.00 65.69 233 GLU A C 1
ATOM 1463 O O . GLU A 1 237 ? -49.412 23.407 14.491 1.00 68.04 233 GLU A O 1
ATOM 1469 N N . GLY A 1 238 ? -48.377 25.142 15.513 1.00 67.66 234 GLY A N 1
ATOM 1470 C CA . GLY A 1 238 ? -49.163 26.110 14.762 1.00 73.19 234 GLY A CA 1
ATOM 1471 C C . GLY A 1 238 ? -49.017 25.945 13.261 1.00 67.22 234 GLY A C 1
ATOM 1472 O O . GLY A 1 238 ? -49.990 26.076 12.514 1.00 68.39 234 GLY A O 1
ATOM 1473 N N . LEU A 1 239 ? -47.810 25.599 12.807 1.00 63.19 235 LEU A N 1
ATOM 1474 C CA . LEU A 1 239 ? -47.541 25.482 11.375 1.00 65.65 235 LEU A CA 1
ATOM 1475 C C . LEU A 1 239 ? -48.132 24.208 10.778 1.00 75.64 235 LEU A C 1
ATOM 1476 O O . LEU A 1 239 ? -48.516 24.205 9.603 1.00 81.54 235 LEU A O 1
ATOM 1481 N N . ARG A 1 240 ? -48.202 23.113 11.544 1.00 64.19 236 ARG A N 1
ATOM 1482 C CA . ARG A 1 240 ? -48.902 21.938 11.021 1.00 60.58 236 ARG A CA 1
ATOM 1483 C C . ARG A 1 240 ? -50.403 22.175 10.949 1.00 59.32 236 ARG A C 1
ATOM 1484 O O . ARG A 1 240 ? -51.042 21.798 9.962 1.00 72.61 236 ARG A O 1
ATOM 1492 N N . PHE A 1 241 ? -50.985 22.801 11.970 1.00 56.12 237 PHE A N 1
ATOM 1493 C CA . PHE A 1 241 ? -52.409 23.130 11.898 1.00 62.73 237 PHE A CA 1
ATOM 1494 C C . PHE A 1 241 ? -52.704 23.998 10.677 1.00 63.15 237 PHE A C 1
ATOM 1495 O O . PHE A 1 241 ? -53.502 23.625 9.797 1.00 63.98 237 PHE A O 1
ATOM 1503 N N . LEU A 1 242 ? -52.022 25.146 10.588 1.00 70.26 238 LEU A N 1
ATOM 1504 C CA . LEU A 1 242 ? -52.240 26.071 9.481 1.00 54.80 238 LEU A CA 1
ATOM 1505 C C . LEU A 1 242 ? -51.938 25.421 8.139 1.00 71.19 238 LEU A C 1
ATOM 1506 O O . LEU A 1 242 ? -52.590 25.730 7.137 1.00 82.04 238 LEU A O 1
ATOM 1511 N N . ALA A 1 243 ? -50.952 24.523 8.095 1.00 75.33 239 ALA A N 1
ATOM 1512 C CA . ALA A 1 243 ? -50.676 23.803 6.858 1.00 77.88 239 ALA A CA 1
ATOM 1513 C C . ALA A 1 243 ? -51.858 22.931 6.463 1.00 62.37 239 ALA A C 1
ATOM 1514 O O . ALA A 1 243 ? -52.264 22.911 5.292 1.00 70.55 239 ALA A O 1
ATOM 1516 N N . LEU A 1 244 ? -52.439 22.223 7.437 1.00 53.91 240 LEU A N 1
ATOM 1517 C CA . LEU A 1 244 ? -53.549 21.323 7.143 1.00 53.84 240 LEU A CA 1
ATOM 1518 C C . LEU A 1 244 ? -54.749 22.085 6.591 1.00 58.98 240 LEU A C 1
ATOM 1519 O O . LEU A 1 244 ? -55.356 21.665 5.599 1.00 67.31 240 LEU A O 1
ATOM 1524 N N . VAL A 1 245 ? -55.102 23.219 7.204 1.00 58.19 241 VAL A N 1
ATOM 1525 C CA . VAL A 1 245 ? -56.218 23.997 6.665 1.00 66.16 241 VAL A CA 1
ATOM 1526 C C . VAL A 1 245 ? -55.850 24.591 5.302 1.00 67.04 241 VAL A C 1
ATOM 1527 O O . VAL A 1 245 ? -56.600 24.467 4.319 1.00 68.15 241 VAL A O 1
ATOM 1531 N N . SER A 1 246 ? -54.672 25.212 5.222 1.00 60.65 242 SER A N 1
ATOM 1532 C CA . SER A 1 246 ? -54.258 25.948 4.031 1.00 70.11 242 SER A CA 1
ATOM 1533 C C . SER A 1 246 ? -54.252 25.066 2.791 1.00 71.33 242 SER A C 1
ATOM 1534 O O . SER A 1 246 ? -54.727 25.473 1.727 1.00 67.82 242 SER A O 1
ATOM 1537 N N . ASN A 1 247 ? -53.706 23.856 2.903 1.00 69.45 243 ASN A N 1
ATOM 1538 C CA . ASN A 1 247 ? -53.564 23.004 1.723 1.00 64.48 243 ASN A CA 1
ATOM 1539 C C . ASN A 1 247 ? -54.925 22.608 1.158 1.00 65.34 243 ASN A C 1
ATOM 1540 O O . ASN A 1 247 ? -55.143 22.653 -0.064 1.00 80.39 243 ASN A O 1
ATOM 1545 N N . ARG A 1 248 ? -55.850 22.224 2.039 1.00 52.20 244 ARG A N 1
ATOM 1546 C CA . ARG A 1 248 ? -57.223 21.950 1.629 1.00 55.50 244 ARG A CA 1
ATOM 1547 C C . ARG A 1 248 ? -57.817 23.140 0.886 1.00 67.62 244 ARG A C 1
ATOM 1548 O O . ARG A 1 248 ? -58.444 22.983 -0.173 1.00 67.14 244 ARG A O 1
ATOM 1556 N N . VAL A 1 249 ? -57.610 24.348 1.422 1.00 72.56 245 VAL A N 1
ATOM 1557 C CA . VAL A 1 249 ? -58.105 25.543 0.739 1.00 66.32 245 VAL A CA 1
ATOM 1558 C C . VAL A 1 249 ? -57.454 25.687 -0.634 1.00 56.60 245 VAL A C 1
ATOM 1559 O O . VAL A 1 249 ? -58.095 26.117 -1.598 1.00 59.15 245 VAL A O 1
ATOM 1563 N N . THR A 1 250 ? -56.183 25.301 -0.750 1.00 64.76 246 THR A N 1
ATOM 1564 C CA . THR A 1 250 ? -55.473 25.398 -2.023 1.00 67.82 246 THR A CA 1
ATOM 1565 C C . THR A 1 250 ? -56.129 24.525 -3.088 1.00 64.18 246 THR A C 1
ATOM 1566 O O . THR A 1 250 ? -56.559 25.017 -4.146 1.00 60.66 246 THR A O 1
ATOM 1570 N N . LEU A 1 251 ? -56.219 23.219 -2.816 1.00 61.75 247 LEU A N 1
ATOM 1571 C CA . LEU A 1 251 ? -56.885 22.304 -3.743 1.00 54.50 247 LEU A CA 1
ATOM 1572 C C . LEU A 1 251 ? -58.285 22.794 -4.094 1.00 61.71 247 LEU A C 1
ATOM 1573 O O . LEU A 1 251 ? -58.680 22.817 -5.275 1.00 61.83 247 LEU A O 1
ATOM 1578 N N . PHE A 1 252 ? -59.041 23.215 -3.074 1.00 58.63 248 PHE A N 1
ATOM 1579 C CA . PHE A 1 252 ? -60.395 23.694 -3.315 1.00 60.97 248 PHE A CA 1
ATOM 1580 C C . PHE A 1 252 ? -60.381 24.890 -4.263 1.00 73.14 248 PHE A C 1
ATOM 1581 O O . PHE A 1 252 ? -61.240 25.003 -5.149 1.00 81.09 248 PHE A O 1
ATOM 1589 N N . SER A 1 253 ? -59.374 25.761 -4.123 1.00 68.65 249 SER A N 1
ATOM 1590 C CA . SER A 1 253 ? -59.236 26.929 -4.993 1.00 58.04 249 SER A CA 1
ATOM 1591 C C . SER A 1 253 ? -59.027 26.530 -6.447 1.00 65.77 249 SER A C 1
ATOM 1592 O O . SER A 1 253 ? -59.702 27.047 -7.342 1.00 80.42 249 SER A O 1
ATOM 1595 N N . ALA A 1 254 ? -58.053 25.654 -6.706 1.00 59.49 250 ALA A N 1
ATOM 1596 C CA . ALA A 1 254 ? -57.815 25.194 -8.076 1.00 62.41 250 ALA A CA 1
ATOM 1597 C C . ALA A 1 254 ? -59.084 24.629 -8.701 1.00 65.61 250 ALA A C 1
ATOM 1598 O O . ALA A 1 254 ? -59.447 24.958 -9.847 1.00 83.85 250 ALA A O 1
ATOM 1600 N N . HIS A 1 255 ? -59.783 23.779 -7.946 1.00 63.78 251 HIS A N 1
ATOM 1601 C CA . HIS A 1 255 ? -60.914 23.048 -8.518 1.00 69.95 251 HIS A CA 1
ATOM 1602 C C . HIS A 1 255 ? -62.103 23.983 -8.780 1.00 69.58 251 HIS A C 1
ATOM 1603 O O . HIS A 1 255 ? -62.792 23.868 -9.807 1.00 78.35 251 HIS A O 1
ATOM 1610 N N . LEU A 1 256 ? -62.336 24.935 -7.874 1.00 70.98 252 LEU A N 1
ATOM 1611 C CA . LEU A 1 256 ? -63.240 26.052 -8.156 1.00 80.38 252 LEU A CA 1
ATOM 1612 C C . LEU A 1 256 ? -62.844 26.798 -9.435 1.00 71.85 252 LEU A C 1
ATOM 1613 O O . LEU A 1 256 ? -63.701 27.115 -10.281 1.00 76.75 252 LEU A O 1
ATOM 1618 N N . GLN A 1 257 ? -61.549 27.125 -9.575 1.00 72.32 253 GLN A N 1
ATOM 1619 C CA . GLN A 1 257 ? -61.093 27.829 -10.773 1.00 75.01 253 GLN A CA 1
ATOM 1620 C C . GLN A 1 257 ? -61.510 27.093 -12.042 1.00 88.79 253 GLN A C 1
ATOM 1621 O O . GLN A 1 257 ? -61.987 27.711 -12.997 1.00 92.60 253 GLN A O 1
ATOM 1627 N N . ARG A 1 258 ? -61.363 25.767 -12.081 1.00 93.47 254 ARG A N 1
ATOM 1628 C CA . ARG A 1 258 ? -61.842 25.113 -13.299 1.00 85.31 254 ARG A CA 1
ATOM 1629 C C . ARG A 1 258 ? -63.343 24.831 -13.298 1.00 77.61 254 ARG A C 1
ATOM 1630 O O . ARG A 1 258 ? -63.873 24.373 -14.323 1.00 75.63 254 ARG A O 1
ATOM 1638 N N . ILE A 1 259 ? -64.050 25.115 -12.202 1.00 84.91 255 ILE A N 1
ATOM 1639 C CA . ILE A 1 259 ? -65.509 25.199 -12.285 1.00 74.61 255 ILE A CA 1
ATOM 1640 C C . ILE A 1 259 ? -65.922 26.382 -13.147 1.00 81.41 255 ILE A C 1
ATOM 1641 O O . ILE A 1 259 ? -66.639 26.233 -14.145 1.00 70.56 255 ILE A O 1
ATOM 1646 N N . ASP A 1 260 ? -65.469 27.581 -12.767 1.00 97.02 256 ASP A N 1
ATOM 1647 C CA . ASP A 1 260 ? -65.986 28.827 -13.322 1.00 96.90 256 ASP A CA 1
ATOM 1648 C C . ASP A 1 260 ? -65.259 29.266 -14.594 1.00 94.23 256 ASP A C 1
ATOM 1649 O O . ASP A 1 260 ? -65.159 30.476 -14.851 1.00 104.43 256 ASP A O 1
ATOM 1654 N N . ASP A 1 261 ? -64.748 28.334 -15.396 1.00 94.07 257 ASP A N 1
ATOM 1655 C CA . ASP A 1 261 ? -64.039 28.689 -16.614 1.00 97.03 257 ASP A CA 1
ATOM 1656 C C . ASP A 1 261 ? -64.997 28.661 -17.795 1.00 98.07 257 ASP A C 1
ATOM 1657 O O . ASP A 1 261 ? -65.832 27.760 -17.909 1.00 94.95 257 ASP A O 1
ATOM 1662 N N . ALA A 1 262 ? -64.870 29.654 -18.675 1.00 99.96 258 ALA A N 1
ATOM 1663 C CA . ALA A 1 262 ? -65.790 29.781 -19.798 1.00 96.57 258 ALA A CA 1
ATOM 1664 C C . ALA A 1 262 ? -65.328 29.022 -21.037 1.00 92.88 258 ALA A C 1
ATOM 1665 O O . ALA A 1 262 ? -66.167 28.551 -21.813 1.00 98.70 258 ALA A O 1
ATOM 1667 N N . THR A 1 263 ? -64.013 28.891 -21.241 1.00 83.15 259 THR A N 1
ATOM 1668 C CA . THR A 1 263 ? -63.508 28.191 -22.419 1.00 81.47 259 THR A CA 1
ATOM 1669 C C . THR A 1 263 ? -63.856 26.708 -22.390 1.00 86.56 259 THR A C 1
ATOM 1670 O O . THR A 1 263 ? -64.046 26.095 -23.449 1.00 86.78 259 THR A O 1
ATOM 1674 N N . LEU A 1 264 ? -63.937 26.119 -21.201 1.00 88.92 260 LEU A N 1
ATOM 1675 C CA . LEU A 1 264 ? -64.252 24.706 -21.082 1.00 79.52 260 LEU A CA 1
ATOM 1676 C C . LEU A 1 264 ? -65.660 24.419 -21.597 1.00 82.41 260 LEU A C 1
ATOM 1677 O O . LEU A 1 264 ? -66.569 25.247 -21.493 1.00 83.00 260 LEU A O 1
ATOM 1682 N N . THR A 1 265 ? -65.825 23.227 -22.161 1.00 79.92 261 THR A N 1
ATOM 1683 C CA . THR A 1 265 ? -67.112 22.812 -22.693 1.00 77.72 261 THR A CA 1
ATOM 1684 C C . THR A 1 265 ? -68.083 22.522 -21.548 1.00 77.57 261 THR A C 1
ATOM 1685 O O . THR A 1 265 ? -67.666 22.028 -20.495 1.00 92.04 261 THR A O 1
ATOM 1689 N N . PRO A 1 266 ? -69.375 22.839 -21.714 1.00 71.41 262 PRO A N 1
ATOM 1690 C CA . PRO A 1 266 ? -70.361 22.516 -20.665 1.00 83.58 262 PRO A CA 1
ATOM 1691 C C . PRO A 1 266 ? -70.278 21.099 -20.122 1.00 83.19 262 PRO A C 1
ATOM 1692 O O . PRO A 1 266 ? -70.585 20.882 -18.942 1.00 79.82 262 PRO A O 1
ATOM 1696 N N . LEU A 1 267 ? -69.872 20.124 -20.934 1.00 82.08 263 LEU A N 1
ATOM 1697 C CA . LEU A 1 267 ? -69.633 18.788 -20.402 1.00 76.96 263 LEU A CA 1
ATOM 1698 C C . LEU A 1 267 ? -68.493 18.807 -19.393 1.00 66.46 263 LEU A C 1
ATOM 1699 O O . LEU A 1 267 ? -68.650 18.362 -18.251 1.00 70.28 263 LEU A O 1
ATOM 1704 N N . THR A 1 268 ? -67.333 19.328 -19.803 1.00 68.05 264 THR A N 1
ATOM 1705 C CA . THR A 1 268 ? -66.184 19.420 -18.904 1.00 75.39 264 THR A CA 1
ATOM 1706 C C . THR A 1 268 ? -66.536 20.195 -17.638 1.00 72.43 264 THR A C 1
ATOM 1707 O O . THR A 1 268 ? -66.183 19.787 -16.522 1.00 78.37 264 THR A O 1
ATOM 1711 N N . ARG A 1 269 ? -67.245 21.313 -17.803 1.00 68.66 265 ARG A N 1
ATOM 1712 C CA . ARG A 1 269 ? -67.738 22.117 -16.689 1.00 68.30 265 ARG A CA 1
ATOM 1713 C C . ARG A 1 269 ? -68.550 21.275 -15.704 1.00 65.21 265 ARG A C 1
ATOM 1714 O O . ARG A 1 269 ? -68.240 21.213 -14.505 1.00 66.95 265 ARG A O 1
ATOM 1722 N N . ALA A 1 270 ? -69.591 20.600 -16.204 1.00 66.50 266 ALA A N 1
ATOM 1723 C CA . ALA A 1 270 ? -70.431 19.782 -15.333 1.00 67.21 266 ALA A CA 1
ATOM 1724 C C . ALA A 1 270 ? -69.640 18.660 -14.672 1.00 68.69 266 ALA A C 1
ATOM 1725 O O . ALA A 1 270 ? -69.951 18.263 -13.541 1.00 73.25 266 ALA A O 1
ATOM 1727 N N . LEU A 1 271 ? -68.617 18.139 -15.355 1.00 76.85 267 LEU A N 1
ATOM 1728 C CA . LEU A 1 271 ? -67.814 17.060 -14.786 1.00 79.07 267 LEU A CA 1
ATOM 1729 C C . LEU A 1 271 ? -66.987 17.551 -13.606 1.00 82.36 267 LEU A C 1
ATOM 1730 O O . LEU A 1 271 ? -66.971 16.921 -12.538 1.00 83.28 267 LEU A O 1
ATOM 1735 N N . PHE A 1 272 ? -66.278 18.672 -13.783 1.00 79.57 268 PHE A N 1
ATOM 1736 C CA . PHE A 1 272 ? -65.613 19.292 -12.642 1.00 67.35 268 PHE A CA 1
ATOM 1737 C C . PHE A 1 272 ? -66.595 19.591 -11.516 1.00 67.10 268 PHE A C 1
ATOM 1738 O O . PHE A 1 272 ? -66.230 19.490 -10.338 1.00 74.36 268 PHE A O 1
ATOM 1746 N N . THR A 1 273 ? -67.841 19.944 -11.849 1.00 69.11 269 THR A N 1
ATOM 1747 C CA . THR A 1 273 ? -68.839 20.164 -10.804 1.00 68.26 269 THR A CA 1
ATOM 1748 C C . THR A 1 273 ? -69.093 18.887 -10.010 1.00 67.93 269 THR A C 1
ATOM 1749 O O . THR A 1 273 ? -69.049 18.890 -8.771 1.00 68.67 269 THR A O 1
ATOM 1753 N N . LEU A 1 274 ? -69.352 17.780 -10.713 1.00 71.67 270 LEU A N 1
ATOM 1754 C CA . LEU A 1 274 ? -69.622 16.517 -10.033 1.00 78.11 270 LEU A CA 1
ATOM 1755 C C . LEU A 1 274 ? -68.444 16.085 -9.169 1.00 80.12 270 LEU A C 1
ATOM 1756 O O . LEU A 1 274 ? -68.633 15.632 -8.033 1.00 85.19 270 LEU A O 1
ATOM 1761 N N . ALA A 1 275 ? -67.220 16.217 -9.688 1.00 73.80 271 ALA A N 1
ATOM 1762 C CA . ALA A 1 275 ? -66.047 15.852 -8.898 1.00 66.43 271 ALA A CA 1
ATOM 1763 C C . ALA A 1 275 ? -65.946 16.709 -7.641 1.00 72.94 271 ALA A C 1
ATOM 1764 O O . ALA A 1 275 ? -65.757 16.191 -6.529 1.00 82.34 271 ALA A O 1
ATOM 1766 N N . LEU A 1 276 ? -66.083 18.030 -7.803 1.00 73.50 272 LEU A N 1
ATOM 1767 C CA . LEU A 1 276 ? -66.046 18.943 -6.664 1.00 70.19 272 LEU A CA 1
ATOM 1768 C C . LEU A 1 276 ? -67.033 18.518 -5.589 1.00 69.74 272 LEU A C 1
ATOM 1769 O O . LEU A 1 276 ? -66.680 18.411 -4.407 1.00 85.37 272 LEU A O 1
ATOM 1774 N N . VAL A 1 277 ? -68.279 18.253 -5.992 1.00 65.87 273 VAL A N 1
ATOM 1775 C CA . VAL A 1 277 ? -69.302 17.859 -5.028 1.00 78.19 273 VAL A CA 1
ATOM 1776 C C . VAL A 1 277 ? -68.909 16.559 -4.336 1.00 86.94 273 VAL A C 1
ATOM 1777 O O . VAL A 1 277 ? -68.925 16.464 -3.104 1.00 84.41 273 VAL A O 1
ATOM 1781 N N . ASP A 1 278 ? -68.526 15.544 -5.119 1.00 81.78 274 ASP A N 1
ATOM 1782 C CA . ASP A 1 278 ? -68.181 14.248 -4.537 1.00 86.75 274 ASP A CA 1
ATOM 1783 C C . ASP A 1 278 ? -67.083 14.362 -3.487 1.00 88.11 274 ASP A C 1
ATOM 1784 O O . ASP A 1 278 ? -67.128 13.673 -2.460 1.00 104.34 274 ASP A O 1
ATOM 1789 N N . GLU A 1 279 ? -66.085 15.219 -3.716 1.00 81.52 275 GLU A N 1
ATOM 1790 C CA . GLU A 1 279 ? -64.857 15.114 -2.942 1.00 89.39 275 GLU A CA 1
ATOM 1791 C C . GLU A 1 279 ? -64.670 16.197 -1.893 1.00 89.95 275 GLU A C 1
ATOM 1792 O O . GLU A 1 279 ? -63.876 15.995 -0.967 1.00 95.25 275 GLU A O 1
ATOM 1798 N N . TYR A 1 280 ? -65.362 17.334 -2.004 1.00 78.89 276 TYR A N 1
ATOM 1799 C CA . TYR A 1 280 ? -65.199 18.381 -1.012 1.00 76.43 276 TYR A CA 1
ATOM 1800 C C . TYR A 1 280 ? -66.490 18.802 -0.335 1.00 76.84 276 TYR A C 1
ATOM 1801 O O . TYR A 1 280 ? -66.424 19.483 0.693 1.00 94.92 276 TYR A O 1
ATOM 1810 N N . LEU A 1 281 ? -67.651 18.415 -0.866 1.00 66.11 277 LEU A N 1
ATOM 1811 C CA . LEU A 1 281 ? -68.938 18.889 -0.369 1.00 73.56 277 LEU A CA 1
ATOM 1812 C C . LEU A 1 281 ? -69.874 17.747 0.011 1.00 83.10 277 LEU A C 1
ATOM 1813 O O . LEU A 1 281 ? -71.089 17.955 0.130 1.00 85.12 277 LEU A O 1
ATOM 1818 N N . THR A 1 282 ? -69.336 16.546 0.206 1.00 90.48 278 THR A N 1
ATOM 1819 C CA . THR A 1 282 ? -70.117 15.396 0.643 1.00 93.83 278 THR A CA 1
ATOM 1820 C C . THR A 1 282 ? -69.387 14.694 1.776 1.00 99.72 278 THR A C 1
ATOM 1821 O O . THR A 1 282 ? -68.176 14.476 1.699 1.00 108.30 278 THR A O 1
ATOM 1825 N N . THR A 1 283 ? -70.134 14.321 2.802 1.00 99.42 279 THR A N 1
ATOM 1826 C CA . THR A 1 283 ? -69.685 13.575 3.963 1.00 95.65 279 THR A CA 1
ATOM 1827 C C . THR A 1 283 ? -70.518 12.306 4.103 1.00 111.63 279 THR A C 1
ATOM 1828 O O . THR A 1 283 ? -71.590 12.183 3.499 1.00 118.36 279 THR A O 1
ATOM 1832 N N . PRO A 1 284 ? -70.056 11.335 4.895 1.00 116.27 280 PRO A N 1
ATOM 1833 C CA . PRO A 1 284 ? -70.932 10.205 5.243 1.00 117.44 280 PRO A CA 1
ATOM 1834 C C . PRO A 1 284 ? -72.062 10.614 6.164 1.00 115.77 280 PRO A C 1
ATOM 1835 O O . PRO A 1 284 ? -73.079 9.914 6.249 1.00 111.10 280 PRO A O 1
ATOM 1839 N N . GLU A 1 285 ? -71.914 11.755 6.822 1.00 120.33 281 GLU A N 1
ATOM 1840 C CA . GLU A 1 285 ? -72.793 12.265 7.859 1.00 125.42 281 GLU A CA 1
ATOM 1841 C C . GLU A 1 285 ? -73.931 13.096 7.278 1.00 119.76 281 GLU A C 1
ATOM 1842 O O . GLU A 1 285 ? -75.057 13.054 7.790 1.00 120.10 281 GLU A O 1
ATOM 1848 N N . ARG A 1 286 ? -73.651 13.867 6.229 1.00 112.12 282 ARG A N 1
ATOM 1849 C CA . ARG A 1 286 ? -74.680 14.500 5.412 1.00 107.73 282 ARG A CA 1
ATOM 1850 C C . ARG A 1 286 ? -74.394 14.195 3.953 1.00 119.53 282 ARG A C 1
ATOM 1851 O O . ARG A 1 286 ? -73.256 14.342 3.500 1.00 127.26 282 ARG A O 1
ATOM 1859 N N . GLY A 1 287 ? -75.429 13.781 3.225 1.00 115.70 283 GLY A N 1
ATOM 1860 C CA . GLY A 1 287 ? -75.275 13.364 1.845 1.00 116.46 283 GLY A CA 1
ATOM 1861 C C . GLY A 1 287 ? -74.602 14.387 0.955 1.00 114.71 283 GLY A C 1
ATOM 1862 O O . GLY A 1 287 ? -73.463 14.190 0.524 1.00 113.95 283 GLY A O 1
ATOM 1863 N N . ALA A 1 288 ? -75.296 15.483 0.672 1.00 111.13 284 ALA A N 1
ATOM 1864 C CA . ALA A 1 288 ? -74.801 16.511 -0.227 1.00 92.89 284 ALA A CA 1
ATOM 1865 C C . ALA A 1 288 ? -74.932 17.870 0.438 1.00 90.11 284 ALA A C 1
ATOM 1866 O O . ALA A 1 288 ? -75.955 18.172 1.060 1.00 107.13 284 ALA A O 1
ATOM 1868 N N . VAL A 1 289 ? -73.891 18.682 0.311 1.00 80.20 285 VAL A N 1
ATOM 1869 C CA . VAL A 1 289 ? -73.880 20.040 0.839 1.00 85.40 285 VAL A CA 1
ATOM 1870 C C . VAL A 1 289 ? -73.611 20.951 -0.355 1.00 92.69 285 VAL A C 1
ATOM 1871 O O . VAL A 1 289 ? -72.455 21.143 -0.751 1.00 93.07 285 VAL A O 1
ATOM 1875 N N . VAL A 1 290 ? -74.665 21.506 -0.927 1.00 95.44 286 VAL A N 1
ATOM 1876 C CA . VAL A 1 290 ? -74.601 22.194 -2.206 1.00 83.94 286 VAL A CA 1
ATOM 1877 C C . VAL A 1 290 ? -75.161 23.632 -1.997 1.00 89.32 286 VAL A C 1
ATOM 1878 O O . VAL A 1 290 ? -76.271 23.757 -1.511 1.00 93.57 286 VAL A O 1
ATOM 1882 N N . PRO A 1 291 ? -74.412 24.657 -2.353 1.00 95.84 287 PRO A N 1
ATOM 1883 C CA . PRO A 1 291 ? -74.996 26.008 -2.354 1.00 104.45 287 PRO A CA 1
ATOM 1884 C C . PRO A 1 291 ? -76.024 26.148 -3.463 1.00 107.64 287 PRO A C 1
ATOM 1885 O O . PRO A 1 291 ? -75.847 25.605 -4.565 1.00 106.54 287 PRO A O 1
ATOM 1889 N N . PRO A 1 292 ? -77.122 26.854 -3.204 1.00 103.36 288 PRO A N 1
ATOM 1890 C CA . PRO A 1 292 ? -78.169 27.031 -4.223 1.00 100.23 288 PRO A CA 1
ATOM 1891 C C . PRO A 1 292 ? -77.640 27.650 -5.509 1.00 99.12 288 PRO A C 1
ATOM 1892 O O . PRO A 1 292 ? -78.017 27.193 -6.600 1.00 104.98 288 PR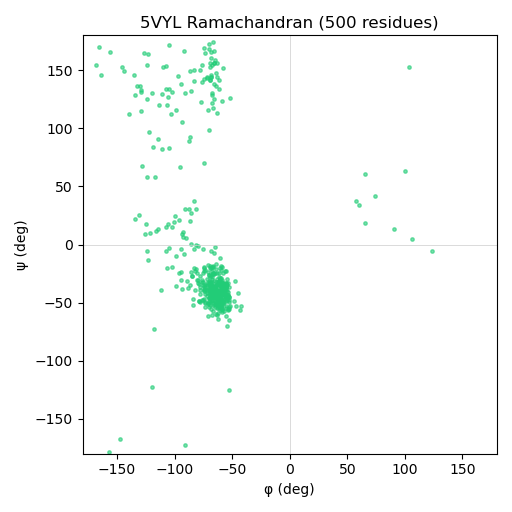O A O 1
ATOM 1896 N N . PRO A 1 293 ? -76.776 28.682 -5.456 1.00 90.20 289 PRO A N 1
ATOM 1897 C CA . PRO A 1 293 ? -76.237 29.195 -6.729 1.00 100.26 289 PRO A CA 1
ATOM 1898 C C . PRO A 1 293 ? -75.470 28.152 -7.519 1.00 95.06 289 PRO A C 1
ATOM 1899 O O . PRO A 1 293 ? -75.599 28.097 -8.748 1.00 96.03 289 PRO A O 1
ATOM 1903 N N . LEU A 1 294 ? -74.676 27.317 -6.846 1.00 86.82 290 LEU A N 1
ATOM 1904 C CA . LEU A 1 294 ? -73.938 26.279 -7.558 1.00 90.09 290 LEU A CA 1
ATOM 1905 C C . LEU A 1 294 ? -74.881 25.256 -8.175 1.00 91.31 290 LEU A C 1
ATOM 1906 O O . LEU A 1 294 ? -74.646 24.781 -9.292 1.00 92.01 290 LEU A O 1
ATOM 1911 N N . LEU A 1 295 ? -75.954 24.903 -7.466 1.00 92.12 291 LEU A N 1
ATOM 1912 C CA . LEU A 1 295 ? -76.883 23.909 -7.991 1.00 90.96 291 LEU A CA 1
ATOM 1913 C C . LEU A 1 295 ? -77.654 24.456 -9.186 1.00 94.43 291 LEU A C 1
ATOM 1914 O O . LEU A 1 295 ? -77.885 23.736 -10.164 1.00 100.48 291 LEU A O 1
ATOM 1919 N N . ALA A 1 296 ? -78.056 25.728 -9.130 1.00 89.01 292 ALA A N 1
ATOM 1920 C CA . ALA A 1 296 ? -78.741 26.328 -10.270 1.00 91.17 292 ALA A CA 1
ATOM 1921 C C . ALA A 1 296 ? -77.804 26.459 -11.461 1.00 91.67 292 ALA A C 1
ATOM 1922 O O . ALA A 1 296 ? -78.169 26.120 -12.596 1.00 100.95 292 ALA A O 1
ATOM 1924 N N . GLN A 1 297 ? -76.583 26.941 -11.217 1.00 90.06 293 GLN A N 1
ATOM 1925 C CA . GLN A 1 297 ? -75.582 26.999 -12.273 1.00 90.88 293 GLN A CA 1
ATOM 1926 C C . GLN A 1 297 ? -75.394 25.630 -12.906 1.00 84.06 293 GLN A C 1
ATOM 1927 O O . GLN A 1 297 ? -75.318 25.502 -14.134 1.00 85.80 293 GLN A O 1
ATOM 1933 N N . PHE A 1 298 ? -75.335 24.587 -12.075 1.00 86.58 294 PHE A N 1
ATOM 1934 C CA . PHE A 1 298 ? -75.200 23.234 -12.600 1.00 83.84 294 PHE A CA 1
ATOM 1935 C C . PHE A 1 298 ? -76.399 22.849 -13.453 1.00 89.53 294 PHE A C 1
ATOM 1936 O O . PHE A 1 298 ? -76.236 22.226 -14.504 1.00 96.28 294 PHE A O 1
ATOM 1944 N N . GLN A 1 299 ? -77.609 23.220 -13.025 1.00 90.77 295 GLN A N 1
ATOM 1945 C CA . GLN A 1 299 ? -78.799 22.906 -13.813 1.00 84.72 295 GLN A CA 1
ATOM 1946 C C . GLN A 1 299 ? -78.732 23.539 -15.198 1.00 85.25 295 GLN A C 1
ATOM 1947 O O . GLN A 1 299 ? -78.894 22.853 -16.219 1.00 90.57 295 GLN A O 1
ATOM 1953 N N . HIS A 1 300 ? -78.493 24.853 -15.254 1.00 95.25 296 HIS A N 1
ATOM 1954 C CA . HIS A 1 300 ? -78.483 25.534 -16.545 1.00 105.30 296 HIS A CA 1
ATOM 1955 C C . HIS A 1 300 ? -77.346 25.035 -17.426 1.00 96.85 296 HIS A C 1
ATOM 1956 O O . HIS A 1 300 ? -77.512 24.905 -18.644 1.00 95.91 296 HIS A O 1
ATOM 1963 N N . THR A 1 301 ? -76.188 24.737 -16.831 1.00 93.54 297 THR A N 1
ATOM 1964 C CA . THR A 1 301 ? -75.072 24.245 -17.631 1.00 81.87 297 THR A CA 1
ATOM 1965 C C . THR A 1 301 ? -75.311 22.821 -18.111 1.00 80.98 297 THR A C 1
ATOM 1966 O O . THR A 1 301 ? -74.830 22.437 -19.184 1.00 86.93 297 THR A O 1
ATOM 1970 N N . VAL A 1 302 ? -76.056 22.028 -17.345 1.00 91.13 298 VAL A N 1
ATOM 1971 C CA . VAL A 1 302 ? -76.202 20.625 -17.713 1.00 96.77 298 VAL A CA 1
ATOM 1972 C C . VAL A 1 302 ? -77.332 20.445 -18.711 1.00 96.12 298 VAL A C 1
ATOM 1973 O O . VAL A 1 302 ? -77.329 19.489 -19.492 1.00 96.30 298 VAL A O 1
ATOM 1977 N N . ARG A 1 303 ? -78.296 21.369 -18.747 1.00 97.85 299 ARG A N 1
ATOM 1978 C CA . ARG A 1 303 ? -79.302 21.295 -19.805 1.00 93.65 299 ARG A CA 1
ATOM 1979 C C . ARG A 1 303 ? -78.703 21.554 -21.182 1.00 94.65 299 ARG A C 1
ATOM 1980 O O . ARG A 1 303 ? -79.302 21.171 -22.190 1.00 97.80 299 ARG A O 1
ATOM 1988 N N . GLU A 1 304 ? -77.531 22.184 -21.254 1.00 93.03 300 GLU A N 1
ATOM 1989 C CA . GLU A 1 304 ? -76.932 22.446 -22.559 1.00 93.47 300 GLU A CA 1
ATOM 1990 C C . GLU A 1 304 ? -76.341 21.176 -23.171 1.00 95.84 300 GLU A C 1
ATOM 1991 O O . GLU A 1 304 ? -76.137 21.111 -24.388 1.00 100.28 300 GLU A O 1
ATOM 1997 N N . ILE A 1 305 ? -76.081 20.151 -22.358 1.00 92.47 301 ILE A N 1
ATOM 1998 C CA . ILE A 1 305 ? -75.339 18.993 -22.849 1.00 90.55 301 ILE A CA 1
ATOM 1999 C C . ILE A 1 305 ? -76.201 18.175 -23.808 1.00 94.35 301 ILE A C 1
ATOM 2000 O O . ILE A 1 305 ? -77.429 18.066 -23.647 1.00 99.28 301 ILE A O 1
ATOM 2005 N N . ASP A 1 306 ? -75.557 17.639 -24.845 1.00 95.80 302 ASP A N 1
ATOM 2006 C CA . ASP A 1 306 ? -76.175 16.658 -25.723 1.00 95.93 302 ASP A CA 1
ATOM 2007 C C . ASP A 1 306 ? -76.762 15.524 -24.887 1.00 92.32 302 ASP A C 1
ATOM 2008 O O . ASP A 1 306 ? -76.051 14.944 -24.055 1.00 100.60 302 ASP A O 1
ATOM 2013 N N . PRO A 1 307 ? -78.047 15.203 -25.051 1.00 89.41 303 PRO A N 1
ATOM 2014 C CA . PRO A 1 307 ? -78.639 14.093 -24.294 1.00 82.81 303 PRO A CA 1
ATOM 2015 C C . PRO A 1 307 ? -78.059 12.728 -24.627 1.00 68.77 303 PRO A C 1
ATOM 2016 O O . PRO A 1 307 ? -78.474 11.737 -24.016 1.00 57.77 303 PRO A O 1
ATOM 2020 N N . ALA A 1 308 ? -77.123 12.632 -25.574 1.00 73.09 304 ALA A N 1
ATOM 2021 C CA . ALA A 1 308 ? -76.435 11.365 -25.789 1.00 86.47 304 ALA A CA 1
ATOM 2022 C C . ALA A 1 308 ? -75.576 10.990 -24.589 1.00 82.94 304 ALA A C 1
ATOM 2023 O O . ALA A 1 308 ? -75.310 9.803 -24.367 1.00 83.94 304 ALA A O 1
ATOM 2025 N N . ILE A 1 309 ? -75.139 11.979 -23.812 1.00 88.45 305 ILE A N 1
ATOM 2026 C CA . ILE A 1 309 ? -74.378 11.767 -22.587 1.00 78.36 305 ILE A CA 1
ATOM 2027 C C . ILE A 1 309 ? -75.262 12.164 -21.415 1.00 81.60 305 ILE A C 1
ATOM 2028 O O . ILE A 1 309 ? -75.837 13.258 -21.408 1.00 84.82 305 ILE A O 1
ATOM 2033 N N . MET A 1 310 ? -75.361 11.283 -20.425 1.00 83.12 306 MET A N 1
ATOM 2034 C CA . MET A 1 310 ? -76.355 11.389 -19.365 1.00 86.15 306 MET A CA 1
ATOM 2035 C C . MET A 1 310 ? -75.692 11.804 -18.059 1.00 96.82 306 MET A C 1
ATOM 2036 O O . MET A 1 310 ? -74.661 11.241 -17.674 1.00 97.45 306 MET A O 1
ATOM 2041 N N . ILE A 1 311 ? -76.290 12.780 -17.378 1.00 96.71 307 ILE A N 1
ATOM 2042 C CA . ILE A 1 311 ? -75.704 13.375 -16.177 1.00 80.54 307 ILE A CA 1
ATOM 2043 C C . ILE A 1 311 ? -76.718 13.386 -15.037 1.00 85.36 307 ILE A C 1
ATOM 2044 O O . ILE A 1 311 ? -77.859 13.830 -15.230 1.00 82.98 307 ILE A O 1
ATOM 2049 N N . PRO A 1 312 ? -76.351 12.926 -13.842 1.00 92.38 308 PRO A N 1
ATOM 2050 C CA . PRO A 1 312 ? -77.272 12.986 -12.700 1.00 92.43 308 PRO A CA 1
ATOM 2051 C C . PRO A 1 312 ? -77.337 14.386 -12.120 1.00 81.40 308 PRO A C 1
ATOM 2052 O O . PRO A 1 312 ? -76.356 15.143 -12.187 1.00 84.95 308 PRO A O 1
ATOM 2056 N N . PRO A 1 313 ? -78.470 14.771 -11.539 1.00 67.37 309 PRO A N 1
ATOM 2057 C CA . PRO A 1 313 ? -78.566 16.083 -10.897 1.00 70.88 309 PRO A CA 1
ATOM 2058 C C . PRO A 1 313 ? -77.863 16.100 -9.551 1.00 82.52 309 PRO A C 1
ATOM 2059 O O . PRO A 1 313 ? -77.693 15.073 -8.888 1.00 100.86 309 PRO A O 1
ATOM 2063 N N . LEU A 1 314 ? -77.442 17.301 -9.161 1.00 76.04 310 LEU A N 1
ATOM 2064 C CA . LEU A 1 314 ? -76.807 17.488 -7.860 1.00 77.33 310 LEU A CA 1
ATOM 2065 C C . LEU A 1 314 ? -77.840 17.316 -6.765 1.00 91.59 310 LEU A C 1
ATOM 2066 O O . LEU A 1 314 ? -78.586 18.246 -6.451 1.00 92.01 310 LEU A O 1
ATOM 2071 N N . GLU A 1 315 ? -77.871 16.125 -6.176 1.00 99.98 311 GLU A N 1
ATOM 2072 C CA . GLU A 1 315 ? -78.802 15.823 -5.102 1.00 109.36 311 GLU A CA 1
ATOM 2073 C C . GLU A 1 315 ? -78.360 14.506 -4.485 1.00 127.51 311 GLU A C 1
ATOM 2074 O O . GLU A 1 315 ? -77.695 13.693 -5.138 1.00 117.68 311 GLU A O 1
ATOM 2080 N N . ALA A 1 316 ? -78.715 14.310 -3.217 1.00 138.88 312 ALA A N 1
ATOM 2081 C CA . ALA A 1 316 ? -78.319 13.095 -2.507 1.00 139.73 312 ALA A CA 1
ATOM 2082 C C . ALA A 1 316 ? -79.049 11.871 -3.078 1.00 133.50 312 ALA A C 1
ATOM 2083 O O . ALA A 1 316 ? -78.420 10.933 -3.574 1.00 125.33 312 ALA A O 1
ATOM 2085 N N . PRO A 1 344 ? -75.796 4.432 -1.532 1.00 152.31 340 PRO A N 1
ATOM 2086 C CA . PRO A 1 344 ? -75.272 5.780 -1.799 1.00 153.89 340 PRO A CA 1
ATOM 2087 C C . PRO A 1 344 ? -74.399 5.825 -3.049 1.00 148.19 340 PRO A C 1
ATOM 2088 O O . PRO A 1 344 ? -74.863 5.468 -4.135 1.00 131.64 340 PRO A O 1
ATOM 2092 N N . GLY A 1 345 ? -73.160 6.263 -2.902 1.00 149.92 341 GLY A N 1
ATOM 2093 C CA . GLY A 1 345 ? -72.211 6.247 -3.996 1.00 130.86 341 GLY A CA 1
ATOM 2094 C C . GLY A 1 345 ? -72.005 7.619 -4.609 1.00 111.33 341 GLY A C 1
ATOM 2095 O O . GLY A 1 345 ? -72.885 8.488 -4.579 1.00 110.71 341 GLY A O 1
ATOM 2096 N N . 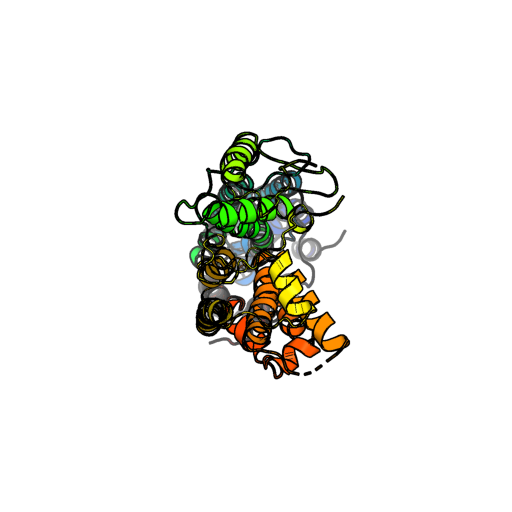THR A 1 346 ? -70.823 7.815 -5.187 1.00 99.69 342 THR A N 1
ATOM 2097 C CA . THR A 1 346 ? -70.473 9.096 -5.779 1.00 99.72 342 THR A CA 1
ATOM 2098 C C . THR A 1 346 ? -71.308 9.355 -7.029 1.00 110.75 342 THR A C 1
ATOM 2099 O O . THR A 1 346 ? -71.772 8.424 -7.694 1.00 112.22 342 THR A O 1
ATOM 2103 N N . LEU A 1 347 ? -71.519 10.642 -7.336 1.00 102.58 343 LEU A N 1
ATOM 2104 C CA . LEU A 1 347 ? -72.274 10.986 -8.536 1.00 89.22 343 LEU A CA 1
ATOM 2105 C C . LEU A 1 347 ? -71.486 10.612 -9.786 1.00 88.25 343 LEU A C 1
ATOM 2106 O O . LEU A 1 347 ? -72.061 10.153 -10.776 1.00 92.12 343 LEU A O 1
ATOM 2111 N N . MET A 1 348 ? -70.162 10.798 -9.756 1.00 79.54 344 MET A N 1
ATOM 2112 C CA . MET A 1 348 ? -69.314 10.569 -10.927 1.00 75.58 344 MET A CA 1
ATOM 2113 C C . MET A 1 348 ? -69.487 9.167 -11.501 1.00 98.64 344 MET A C 1
ATOM 2114 O O . MET A 1 348 ? -69.315 8.956 -12.709 1.00 104.37 344 MET A O 1
ATOM 2119 N N . ALA A 1 349 ? -69.827 8.201 -10.645 1.00 97.69 345 ALA A N 1
ATOM 2120 C CA . ALA A 1 349 ? -70.154 6.856 -11.097 1.00 100.77 345 ALA A CA 1
ATOM 2121 C C . ALA A 1 349 ? -71.479 6.819 -11.849 1.00 100.71 345 ALA A C 1
ATOM 2122 O O . ALA A 1 349 ? -71.635 6.025 -12.788 1.00 102.19 345 ALA A O 1
ATOM 2124 N N . ARG A 1 350 ? -72.434 7.671 -11.463 1.00 93.48 346 ARG A N 1
ATOM 2125 C CA . ARG A 1 350 ? -73.764 7.605 -12.052 1.00 90.83 346 ARG A CA 1
ATOM 2126 C C . ARG A 1 350 ? -73.773 8.007 -13.520 1.00 98.26 346 ARG A C 1
ATOM 2127 O O . ARG A 1 350 ? -74.725 7.673 -14.236 1.00 113.97 346 ARG A O 1
ATOM 2135 N N . VAL A 1 351 ? -72.748 8.723 -13.978 1.00 84.52 347 VAL A N 1
ATOM 2136 C CA . VAL A 1 351 ? -72.701 9.172 -15.361 1.00 72.73 347 VAL A CA 1
ATOM 2137 C C . VAL A 1 351 ? -72.540 7.970 -16.280 1.00 85.77 347 VAL A C 1
ATOM 2138 O O . VAL A 1 351 ? -71.646 7.130 -16.086 1.00 90.76 347 VAL A O 1
ATOM 2142 N N . ARG A 1 352 ? -73.403 7.881 -17.291 1.00 83.93 348 ARG A N 1
ATOM 2143 C CA . ARG A 1 352 ? -73.333 6.802 -18.265 1.00 85.94 348 ARG A CA 1
ATOM 2144 C C . ARG A 1 352 ? -73.499 7.367 -19.662 1.00 89.93 348 ARG A C 1
ATOM 2145 O O . ARG A 1 352 ? -74.245 8.334 -19.865 1.00 77.37 348 ARG A O 1
ATOM 2153 N N . THR A 1 353 ? -72.808 6.747 -20.614 1.00 99.38 349 THR A N 1
ATOM 2154 C CA . THR A 1 353 ? -72.885 7.131 -22.012 1.00 86.66 349 THR A CA 1
ATOM 2155 C C . THR A 1 353 ? -72.271 6.004 -22.826 1.00 84.51 349 THR A C 1
ATOM 2156 O O . THR A 1 353 ? -71.671 5.074 -22.280 1.00 89.20 349 THR A O 1
ATOM 2160 N N . ASP A 1 354 ? -72.439 6.094 -24.146 1.00 83.05 350 ASP A N 1
ATOM 2161 C CA . ASP A 1 354 ? -71.819 5.171 -25.083 1.00 91.59 350 ASP A CA 1
ATOM 2162 C C . ASP A 1 354 ? -70.978 5.885 -26.129 1.00 80.00 350 ASP A C 1
ATOM 2163 O O . ASP A 1 354 ? -70.301 5.216 -26.922 1.00 59.40 350 ASP A O 1
ATOM 2168 N N . VAL A 1 355 ? -70.998 7.220 -26.149 1.00 75.63 351 VAL A N 1
ATOM 2169 C CA . VAL A 1 355 ? -70.256 7.979 -27.145 1.00 82.68 351 VAL A CA 1
ATOM 2170 C C . VAL A 1 355 ? -68.772 7.948 -26.805 1.00 85.96 351 VAL A C 1
ATOM 2171 O O . VAL A 1 355 ? -68.380 7.998 -25.630 1.00 100.28 351 VAL A O 1
ATOM 2175 N N . ALA A 1 356 ? -67.935 7.856 -27.832 1.00 84.93 352 ALA A N 1
ATOM 2176 C CA . ALA A 1 356 ? -66.484 7.911 -27.671 1.00 83.51 352 ALA A CA 1
ATOM 2177 C C . ALA A 1 356 ? -66.080 9.379 -27.703 1.00 82.29 352 ALA A C 1
ATOM 2178 O O . ALA A 1 356 ? -65.815 9.952 -28.758 1.00 90.19 352 ALA A O 1
ATOM 2180 N N . VAL A 1 357 ? -66.015 9.997 -26.522 1.00 76.23 353 VAL A N 1
ATOM 2181 C CA . VAL A 1 357 ? -65.746 11.430 -26.429 1.00 82.34 353 VAL A CA 1
ATOM 2182 C C . VAL A 1 357 ? -64.323 11.762 -26.874 1.00 85.53 353 VAL A C 1
ATOM 2183 O O . VAL A 1 357 ? -64.036 12.902 -27.259 1.00 84.53 353 VAL A O 1
ATOM 2187 N N . PHE A 1 358 ? -63.421 10.785 -26.816 1.00 83.18 354 PHE A N 1
ATOM 2188 C CA . PHE A 1 358 ? -62.012 10.992 -27.102 1.00 87.64 354 PHE A CA 1
ATOM 2189 C C . PHE A 1 358 ? -61.741 11.297 -28.564 1.00 95.94 354 PHE A C 1
ATOM 2190 O O . PHE A 1 358 ? -60.694 11.873 -28.864 1.00 96.23 354 PHE A O 1
ATOM 2198 N N . ASP A 1 359 ? -62.654 10.948 -29.461 1.00 93.34 355 ASP A N 1
ATOM 2199 C CA . ASP A 1 359 ? -62.431 11.188 -30.878 1.00 94.95 355 ASP A CA 1
ATOM 2200 C C . ASP A 1 359 ? -62.381 12.694 -31.151 1.00 99.18 355 ASP A C 1
ATOM 2201 O O . ASP A 1 359 ? -63.174 13.452 -30.584 1.00 99.65 355 ASP A O 1
ATOM 2206 N N . PRO A 1 360 ? -61.448 13.170 -31.989 1.00 91.84 356 PRO A N 1
ATOM 2207 C CA . PRO A 1 360 ? -61.326 14.630 -32.163 1.00 88.54 356 PRO A CA 1
ATOM 2208 C C . PRO A 1 360 ? -62.517 15.263 -32.858 1.00 97.16 356 PRO A C 1
ATOM 2209 O O . PRO A 1 360 ? -62.889 16.397 -32.524 1.00 98.00 356 PRO A O 1
ATOM 2213 N N . ASP A 1 361 ? -63.121 14.571 -33.829 1.00 116.45 357 ASP A N 1
ATOM 2214 C CA . ASP A 1 361 ? -64.302 15.115 -34.497 1.00 117.15 357 ASP A CA 1
ATOM 2215 C C . ASP A 1 361 ? -65.424 15.390 -33.506 1.00 109.52 357 ASP A C 1
ATOM 2216 O O . ASP A 1 361 ? -66.233 16.301 -33.717 1.00 104.55 357 ASP A O 1
ATOM 2221 N N . VAL A 1 362 ? -65.483 14.608 -32.435 1.00 120.41 358 VAL A N 1
ATOM 2222 C CA . VAL A 1 362 ? -66.389 14.826 -31.302 1.00 116.13 358 VAL A CA 1
ATOM 2223 C C . VAL A 1 362 ? -65.985 16.102 -30.562 1.00 112.05 358 VAL A C 1
ATOM 2224 O O . VAL A 1 362 ? -64.791 16.269 -30.233 1.00 102.16 358 VAL A O 1
ATOM 2228 N N . PRO A 1 363 ? -66.903 17.011 -30.280 1.00 101.87 359 PRO A N 1
ATOM 2229 C CA . PRO A 1 363 ? -66.538 18.253 -29.575 1.00 101.97 359 PRO A CA 1
ATOM 2230 C C . PRO A 1 363 ? -66.878 18.290 -28.088 1.00 107.81 359 PRO A C 1
ATOM 2231 O O . PRO A 1 363 ? -66.830 19.375 -27.508 1.00 112.00 359 PRO A O 1
ATOM 2235 N N . PHE A 1 364 ? -67.185 17.159 -27.458 1.00 106.23 360 PHE A N 1
ATOM 2236 C CA . PHE A 1 364 ? -67.817 17.215 -26.141 1.00 97.21 360 PHE A CA 1
ATOM 2237 C C . PHE A 1 364 ? -66.818 17.535 -25.022 1.00 92.06 360 PHE A C 1
ATOM 2238 O O . PHE A 1 364 ? -67.079 18.404 -24.178 1.00 81.44 360 PHE A O 1
ATOM 2246 N N . LEU A 1 365 ? -65.689 16.827 -24.953 1.00 89.70 361 LEU A N 1
ATOM 2247 C CA . LEU A 1 365 ? -64.689 17.142 -23.937 1.00 80.61 361 LEU A CA 1
ATOM 2248 C C . LEU A 1 365 ? -63.680 18.141 -24.474 1.00 75.00 361 LEU A C 1
ATOM 2249 O O . LEU A 1 365 ? -63.146 17.969 -25.575 1.00 97.19 361 LEU A O 1
ATOM 2254 N N . SER A 1 366 ? -63.441 19.189 -23.690 1.00 59.00 362 SER A N 1
ATOM 2255 C CA . SER A 1 366 ? -62.353 20.114 -23.962 1.00 68.38 362 SER A CA 1
ATOM 2256 C C . SER A 1 366 ? -61.030 19.365 -23.972 1.00 60.94 362 SER A C 1
ATOM 2257 O O . SER A 1 366 ? -60.672 18.706 -22.992 1.00 74.38 362 SER A O 1
ATOM 2260 N N . SER A 1 367 ? -60.296 19.474 -25.081 1.00 69.74 363 SER A N 1
ATOM 2261 C CA . SER A 1 367 ? -59.007 18.804 -25.197 1.00 75.84 363 SER A CA 1
ATOM 2262 C C . SER A 1 367 ? -58.011 19.275 -24.149 1.00 87.45 363 SER A C 1
ATOM 2263 O O . SER A 1 367 ? -56.962 18.643 -23.982 1.00 85.96 363 SER A O 1
ATOM 2266 N N . SER A 1 368 ? -58.321 20.358 -23.438 1.00 81.21 364 SER A N 1
ATOM 2267 C CA . SER A 1 368 ? -57.463 20.816 -22.351 1.00 78.08 364 SER A CA 1
ATOM 2268 C C . SER A 1 368 ? -57.586 19.914 -21.133 1.00 76.02 364 SER A C 1
ATOM 2269 O O . SER A 1 368 ? -56.579 19.429 -20.603 1.00 65.90 364 SER A O 1
ATOM 2272 N N . ALA A 1 369 ? -58.815 19.700 -20.666 1.00 85.96 365 ALA A N 1
ATOM 2273 C CA . ALA A 1 369 ? -59.125 18.875 -19.500 1.00 75.27 365 ALA A CA 1
ATOM 2274 C C . ALA A 1 369 ? -59.846 17.624 -19.978 1.00 75.25 365 ALA A C 1
ATOM 2275 O O . ALA A 1 369 ? -61.067 17.555 -19.920 1.00 75.27 365 ALA A O 1
ATOM 2277 N N . LEU A 1 370 ? -59.084 16.632 -20.430 1.00 71.10 366 LEU A N 1
ATOM 2278 C CA . LEU A 1 370 ? -59.671 15.474 -21.088 1.00 84.69 366 LEU A CA 1
ATOM 2279 C C . LEU A 1 370 ? -59.757 14.246 -20.188 1.00 74.25 366 LEU A C 1
ATOM 2280 O O . LEU A 1 370 ? -60.556 13.342 -20.469 1.00 71.40 366 LEU A O 1
ATOM 2285 N N . ALA A 1 371 ? -58.979 14.203 -19.109 1.00 75.75 367 ALA A N 1
ATOM 2286 C CA . ALA A 1 371 ? -59.017 13.101 -18.160 1.00 71.74 367 ALA A CA 1
ATOM 2287 C C . ALA A 1 371 ? -59.957 13.361 -16.994 1.00 73.33 367 ALA A C 1
ATOM 2288 O O . ALA A 1 371 ? -59.943 12.601 -16.021 1.00 77.10 367 ALA A O 1
ATOM 2290 N N . VAL A 1 372 ? -60.752 14.429 -17.062 1.00 72.00 368 VAL A N 1
ATOM 2291 C CA . VAL A 1 372 ? -61.725 14.697 -16.011 1.00 67.10 368 VAL A CA 1
ATOM 2292 C C . VAL A 1 372 ? -62.818 13.635 -15.998 1.00 71.85 368 VAL A C 1
ATOM 2293 O O . VAL A 1 372 ? -63.397 13.347 -14.944 1.00 84.50 368 VAL A O 1
ATOM 2297 N N . PHE A 1 373 ? -63.107 13.020 -17.146 1.00 74.09 369 PHE A N 1
ATOM 2298 C CA . PHE A 1 373 ? -64.246 12.108 -17.279 1.00 72.25 369 PHE A CA 1
ATOM 2299 C C . PHE A 1 373 ? -63.789 10.710 -16.882 1.00 77.79 369 PHE A C 1
ATOM 2300 O O . PHE A 1 373 ? -63.355 9.912 -17.710 1.00 80.93 369 PHE A O 1
ATOM 2308 N N . GLN A 1 374 ? -63.917 10.410 -15.591 1.00 83.35 370 GLN A N 1
ATOM 2309 C CA . GLN A 1 374 ? -63.364 9.175 -15.037 1.00 84.77 370 GLN A CA 1
ATOM 2310 C C . GLN A 1 374 ? -63.987 7.885 -15.563 1.00 80.84 370 GLN A C 1
ATOM 2311 O O . GLN A 1 374 ? -63.232 6.915 -15.756 1.00 87.38 370 GLN A O 1
ATOM 2317 N N . PRO A 1 375 ? -65.299 7.778 -15.805 1.00 72.14 371 PRO A N 1
ATOM 2318 C CA . PRO A 1 375 ? -65.820 6.483 -16.287 1.00 85.36 371 PRO A CA 1
ATOM 2319 C C . PRO A 1 375 ? -65.201 6.019 -17.598 1.00 84.24 371 PRO A C 1
ATOM 2320 O O . PRO A 1 375 ? -64.691 4.890 -17.663 1.00 88.08 371 PRO A O 1
ATOM 2324 N N . ALA A 1 376 ? -65.203 6.857 -18.640 1.00 82.34 372 ALA A N 1
ATOM 2325 C CA . ALA A 1 376 ? -64.691 6.406 -19.934 1.00 86.45 372 ALA A CA 1
ATOM 2326 C C . ALA A 1 376 ? -63.206 6.072 -19.870 1.00 91.75 372 ALA A C 1
ATOM 2327 O O . ALA A 1 376 ? -62.750 5.121 -20.517 1.00 101.24 372 ALA A O 1
ATOM 2329 N N . VAL A 1 377 ? -62.433 6.839 -19.097 1.00 84.68 373 VAL A N 1
ATOM 2330 C CA . VAL A 1 377 ? -60.997 6.575 -19.010 1.00 86.90 373 VAL A CA 1
ATOM 2331 C C . VAL A 1 377 ? -60.750 5.271 -18.262 1.00 78.91 373 VAL A C 1
ATOM 2332 O O . VAL A 1 377 ? -60.036 4.381 -18.740 1.00 83.82 373 VAL A O 1
ATOM 2336 N N . SER A 1 378 ? -61.337 5.145 -17.069 1.00 81.04 374 SER A N 1
ATOM 2337 C CA . SER A 1 378 ? -61.175 3.923 -16.287 1.00 91.17 374 SER A CA 1
ATOM 2338 C C . SER A 1 378 ? -61.595 2.697 -17.086 1.00 85.64 374 SER A C 1
ATOM 2339 O O . SER A 1 378 ? -61.009 1.618 -16.937 1.00 82.18 374 SER A O 1
ATOM 2342 N N . SER A 1 379 ? -62.608 2.842 -17.943 1.00 86.02 375 SER A N 1
ATOM 2343 C CA . SER A 1 379 ? -62.939 1.761 -18.866 1.00 89.21 375 SER A CA 1
ATOM 2344 C C . SER A 1 379 ? -61.812 1.531 -19.866 1.00 86.87 375 SER A C 1
ATOM 2345 O O . SER A 1 379 ? -61.446 0.383 -20.142 1.00 88.50 375 SER A O 1
ATOM 2348 N N . LEU A 1 380 ? -61.249 2.616 -20.408 1.00 86.31 376 LEU A N 1
ATOM 2349 C CA . LEU A 1 380 ? -60.137 2.500 -21.347 1.00 87.17 376 LEU A CA 1
ATOM 2350 C C . LEU A 1 380 ? -58.979 1.707 -20.754 1.00 84.77 376 LEU A C 1
ATOM 2351 O O . LEU A 1 380 ? -58.346 0.906 -21.449 1.00 94.19 376 LEU A O 1
ATOM 2356 N N . LEU A 1 381 ? -58.686 1.905 -19.474 1.00 88.46 377 LEU A N 1
ATOM 2357 C CA . LEU A 1 381 ? -57.477 1.317 -18.915 1.00 96.93 377 LEU A CA 1
ATOM 2358 C C . LEU A 1 381 ? -57.727 -0.024 -18.239 1.00 94.08 377 LEU A C 1
ATOM 2359 O O . LEU A 1 381 ? -56.835 -0.884 -18.248 1.00 92.16 377 LEU A O 1
ATOM 2364 N N . GLN A 1 382 ? -58.915 -0.239 -17.666 1.00 90.46 378 GLN A N 1
ATOM 2365 C CA . GLN A 1 382 ? -59.273 -1.586 -17.229 1.00 89.87 378 GLN A CA 1
ATOM 2366 C C . GLN A 1 382 ? -59.385 -2.530 -18.416 1.00 93.39 378 GLN A C 1
ATOM 2367 O O . GLN A 1 382 ? -58.789 -3.615 -18.428 1.00 99.98 378 GLN A O 1
ATOM 2373 N N . LEU A 1 383 ? -60.156 -2.134 -19.424 1.00 91.44 379 LEU A N 1
ATOM 2374 C CA . LEU A 1 383 ? -60.437 -3.017 -20.543 1.00 93.06 379 LEU A CA 1
ATOM 2375 C C . LEU A 1 383 ? -59.320 -3.040 -21.578 1.00 92.12 379 LEU A C 1
ATOM 2376 O O . LEU A 1 383 ? -59.443 -3.773 -22.568 1.00 90.02 379 LEU A O 1
ATOM 2381 N N . GLY A 1 384 ? -58.247 -2.276 -21.370 1.00 99.65 380 GLY A N 1
ATOM 2382 C CA . GLY A 1 384 ? -57.160 -2.238 -22.333 1.00 105.95 380 GLY A CA 1
ATOM 2383 C C . GLY A 1 384 ? -57.624 -1.818 -23.709 1.00 113.85 380 GLY A C 1
ATOM 2384 O O . GLY A 1 384 ? -57.142 -2.355 -24.715 1.00 119.60 380 GLY A O 1
ATOM 2385 N N . GLU A 1 385 ? -58.562 -0.874 -23.774 1.00 109.28 381 GLU A N 1
ATOM 2386 C CA . GLU A 1 385 ? -59.178 -0.525 -25.044 1.00 103.03 381 GLU A CA 1
ATOM 2387 C C . GLU A 1 385 ? -58.200 0.178 -25.973 1.00 120.60 381 GLU A C 1
ATOM 2388 O O . GLU A 1 385 ? -57.212 0.772 -25.561 1.00 119.44 381 GLU A O 1
ATOM 2394 N N . GLN A 1 386 ? -58.504 0.083 -27.248 1.00 123.65 382 GLN A N 1
ATOM 2395 C CA . GLN A 1 386 ? -57.698 0.525 -28.377 1.00 114.95 382 GLN A CA 1
ATOM 2396 C C . GLN A 1 386 ? -58.393 1.660 -29.097 1.00 120.04 382 GLN A C 1
ATOM 2397 O O . GLN A 1 386 ? -59.148 1.416 -30.040 1.00 143.39 382 GLN A O 1
ATOM 2403 N N . PRO A 1 387 ? -58.135 2.914 -28.738 1.00 113.79 383 PRO A N 1
ATOM 2404 C CA . PRO A 1 387 ? -58.959 4.003 -29.269 1.00 119.83 383 PRO A CA 1
ATOM 2405 C C . PRO A 1 387 ? -58.715 4.226 -30.745 1.00 115.40 383 PRO A C 1
ATOM 2406 O O . PRO A 1 387 ? -57.788 3.678 -31.345 1.00 111.68 383 PRO A O 1
ATOM 2410 N N . SER A 1 388 ? -59.604 5.022 -31.332 1.00 103.85 384 SER A N 1
ATOM 2411 C CA . SER A 1 388 ? -59.399 5.476 -32.695 1.00 110.55 384 SER A CA 1
ATOM 2412 C C . SER A 1 388 ? -58.136 6.324 -32.746 1.00 111.83 384 SER A C 1
ATOM 2413 O O . SER A 1 388 ? -57.813 7.046 -31.798 1.00 111.54 384 SER A O 1
ATOM 2416 N N . ALA A 1 389 ? -57.410 6.212 -33.858 1.00 115.07 385 ALA A N 1
ATOM 2417 C CA . ALA A 1 389 ? -56.089 6.823 -33.956 1.00 102.49 385 ALA A CA 1
ATOM 2418 C C . ALA A 1 389 ? -56.143 8.325 -33.710 1.00 102.77 385 ALA A C 1
ATOM 2419 O O . ALA A 1 389 ? -55.236 8.889 -33.080 1.00 108.67 385 ALA A O 1
A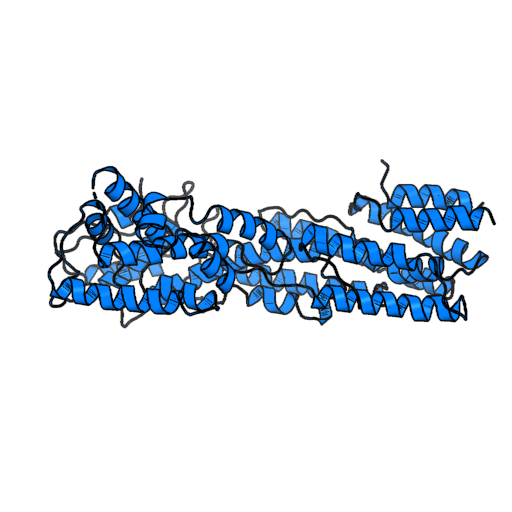TOM 2421 N N . GLY A 1 390 ? -57.192 8.993 -34.200 1.00 106.87 386 GLY A N 1
ATOM 2422 C CA . GLY A 1 390 ? -57.327 10.414 -33.927 1.00 109.24 386 GLY A CA 1
ATOM 2423 C C . GLY A 1 390 ? -57.508 10.697 -32.450 1.00 106.43 386 GLY A C 1
ATOM 2424 O O . GLY A 1 390 ? -56.882 11.604 -31.893 1.00 106.74 386 GLY A O 1
ATOM 2425 N N . ALA A 1 391 ? -58.363 9.912 -31.793 1.00 101.56 387 ALA A N 1
ATOM 2426 C CA . ALA A 1 391 ? -58.543 10.049 -30.354 1.00 93.71 387 ALA A CA 1
ATOM 2427 C C . ALA A 1 391 ? -57.234 9.833 -29.615 1.00 88.89 387 ALA A C 1
ATOM 2428 O O . ALA A 1 391 ? -56.948 10.516 -28.622 1.00 86.93 387 ALA A O 1
ATOM 2430 N N . GLN A 1 392 ? -56.425 8.886 -30.083 1.00 78.28 388 GLN A N 1
ATOM 2431 C CA . GLN A 1 392 ? -55.205 8.564 -29.361 1.00 66.34 388 GLN A CA 1
ATOM 2432 C C . GLN A 1 392 ? -54.187 9.680 -29.523 1.00 75.09 388 GLN A C 1
ATOM 2433 O O . GLN A 1 392 ? -53.527 10.076 -28.555 1.00 79.13 388 GLN A O 1
ATOM 2439 N N . GLN A 1 393 ? -54.072 10.221 -30.740 1.00 84.94 389 GLN A N 1
ATOM 2440 C CA . GLN A 1 393 ? -53.268 11.421 -30.939 1.00 81.79 389 GLN A CA 1
ATOM 2441 C C . GLN A 1 393 ? -53.769 12.571 -30.074 1.00 90.24 389 GLN A C 1
ATOM 2442 O O . GLN A 1 393 ? -52.975 13.393 -29.612 1.00 107.21 389 GLN A O 1
ATOM 2448 N N . ARG A 1 394 ? -55.080 12.650 -29.855 1.00 89.62 390 ARG A N 1
ATOM 2449 C CA . ARG A 1 394 ? -55.628 13.668 -28.962 1.00 92.62 390 ARG A CA 1
ATOM 2450 C C . ARG A 1 394 ? -55.176 13.433 -27.531 1.00 94.39 390 ARG A C 1
ATOM 2451 O O . ARG A 1 394 ? -54.928 14.388 -26.790 1.00 88.33 390 ARG A O 1
ATOM 2459 N N . LEU A 1 395 ? -55.059 12.165 -27.134 1.00 89.43 391 LEU A N 1
ATOM 2460 C CA . LEU A 1 395 ? -54.614 11.829 -25.784 1.00 74.94 391 LEU A CA 1
ATOM 2461 C C . LEU A 1 395 ? -53.130 12.122 -25.581 1.00 73.70 391 LEU A C 1
ATOM 2462 O O . LEU A 1 395 ? -52.757 12.933 -24.723 1.00 71.71 391 LEU A O 1
ATOM 2467 N N . LEU A 1 396 ? -52.268 11.454 -26.347 1.00 66.27 392 LEU A N 1
ATOM 2468 C CA . LEU A 1 396 ? -50.827 11.514 -26.106 1.00 67.84 392 LEU A CA 1
ATOM 2469 C C . LEU A 1 396 ? -50.294 12.940 -26.115 1.00 77.08 392 LEU A C 1
ATOM 2470 O O . LEU A 1 396 ? -49.224 13.212 -25.552 1.00 82.32 392 LEU A O 1
ATOM 2475 N N . ALA A 1 397 ? -51.010 13.858 -26.764 1.00 83.28 393 ALA A N 1
ATOM 2476 C CA . ALA A 1 397 ? -50.670 15.272 -26.647 1.00 93.11 393 ALA A CA 1
ATOM 2477 C C . ALA A 1 397 ? -50.835 15.751 -25.211 1.00 90.85 393 ALA A C 1
ATOM 2478 O O . ALA A 1 397 ? -49.912 16.336 -24.632 1.00 96.61 393 ALA A O 1
ATOM 2480 N N . LEU A 1 398 ? -52.009 15.509 -24.616 1.00 78.04 394 LEU A N 1
ATOM 2481 C CA . LEU A 1 398 ? -52.263 15.994 -23.262 1.00 75.22 394 LEU A CA 1
ATOM 2482 C C . LEU A 1 398 ? -51.445 15.226 -22.235 1.00 70.22 394 LEU A C 1
ATOM 2483 O O . LEU A 1 398 ? -50.777 15.830 -21.390 1.00 77.67 394 LEU A O 1
ATOM 2488 N N . LEU A 1 399 ? -51.492 13.893 -22.287 1.00 73.61 395 LEU A N 1
ATOM 2489 C CA . LEU A 1 399 ? -50.716 13.091 -21.345 1.00 77.79 395 LEU A CA 1
ATOM 2490 C C . LEU A 1 399 ? -49.229 13.404 -21.435 1.00 76.18 395 LEU A C 1
ATOM 2491 O O . LEU A 1 399 ? -48.534 13.454 -20.411 1.00 87.06 395 LEU A O 1
ATOM 2496 N N . GLN A 1 400 ? -48.720 13.598 -22.656 1.00 62.71 396 GLN A N 1
ATOM 2497 C CA . GLN A 1 400 ? -47.280 13.765 -22.837 1.00 65.86 396 GLN A CA 1
ATOM 2498 C C . GLN A 1 400 ? -46.842 15.177 -22.476 1.00 70.39 396 GLN A C 1
ATOM 2499 O O . GLN A 1 400 ? -45.735 15.380 -21.959 1.00 69.80 396 GLN A O 1
ATOM 2505 N N . GLN A 1 401 ? -47.698 16.164 -22.740 1.00 79.74 397 GLN A N 1
ATOM 2506 C CA . GLN A 1 401 ? -47.460 17.503 -22.214 1.00 89.30 397 GLN A CA 1
ATOM 2507 C C . GLN A 1 401 ? -47.431 17.477 -20.693 1.00 76.08 397 GLN A C 1
ATOM 2508 O O . GLN A 1 401 ? -46.469 17.935 -20.066 1.00 71.82 397 GLN A O 1
ATOM 2514 N N . THR A 1 402 ? -48.487 16.931 -20.082 1.00 77.13 398 THR A N 1
ATOM 2515 C CA . THR A 1 402 ? -48.588 16.922 -18.629 1.00 68.39 398 THR A CA 1
ATOM 2516 C C . THR A 1 402 ? -47.387 16.224 -18.005 1.00 68.28 398 THR A C 1
ATOM 2517 O O . THR A 1 402 ? -46.809 16.725 -17.036 1.00 75.36 398 THR A O 1
ATOM 2521 N N . TRP A 1 403 ? -46.948 15.106 -18.588 1.00 64.05 399 TRP A N 1
ATOM 2522 C CA . TRP A 1 403 ? -45.878 14.346 -17.952 1.00 61.53 399 TRP A CA 1
ATOM 2523 C C . TRP A 1 403 ? -44.510 14.958 -18.216 1.00 75.62 399 TRP A C 1
ATOM 2524 O O . TRP A 1 403 ? -43.604 14.813 -17.387 1.00 80.50 399 TRP A O 1
ATOM 2535 N N . THR A 1 404 ? -44.329 15.610 -19.367 1.00 86.65 400 THR A N 1
ATOM 2536 C CA . THR A 1 404 ? -43.129 16.417 -19.570 1.00 79.49 400 THR A CA 1
ATOM 2537 C C . THR A 1 404 ? -43.045 17.535 -18.540 1.00 78.42 400 THR A C 1
ATOM 2538 O O . THR A 1 404 ? -41.972 17.800 -17.985 1.00 83.01 400 THR A O 1
ATOM 2542 N N . LEU A 1 405 ? -44.177 18.187 -18.253 1.00 74.17 401 LEU A N 1
ATOM 2543 C CA . LEU A 1 405 ? -44.180 19.249 -17.250 1.00 77.47 401 LEU A CA 1
ATOM 2544 C C . LEU A 1 405 ? -43.866 18.700 -15.865 1.00 74.57 401 LEU A C 1
ATOM 2545 O O . LEU A 1 405 ? -43.007 19.237 -15.157 1.00 76.65 401 LEU A O 1
ATOM 2550 N N . ILE A 1 406 ? -44.548 17.623 -15.465 1.00 76.62 402 ILE A N 1
ATOM 2551 C CA . ILE A 1 406 ? -44.298 17.015 -14.159 1.00 68.08 402 ILE A CA 1
ATOM 2552 C C . ILE A 1 406 ? -42.846 16.582 -14.038 1.00 70.48 402 ILE A C 1
ATOM 2553 O O . ILE A 1 406 ? -42.200 16.808 -13.008 1.00 71.73 402 ILE A O 1
ATOM 2558 N N . GLN A 1 407 ? -42.307 15.974 -15.097 1.00 76.01 403 GLN A N 1
ATOM 2559 C CA . GLN A 1 407 ? -40.941 15.464 -15.069 1.00 85.53 403 GLN A CA 1
ATOM 2560 C C . GLN A 1 407 ? -39.934 16.568 -14.782 1.00 91.44 403 GLN A C 1
ATOM 2561 O O . GLN A 1 407 ? -38.918 16.331 -14.113 1.00 108.06 403 GLN A O 1
ATOM 2567 N N . ASN A 1 408 ? -40.208 17.778 -15.263 1.00 79.63 404 ASN A N 1
ATOM 2568 C CA . ASN A 1 408 ? -39.231 18.861 -15.326 1.00 78.50 404 ASN A CA 1
ATOM 2569 C C . ASN A 1 408 ? -39.831 20.109 -14.680 1.00 83.73 404 ASN A C 1
ATOM 2570 O O . ASN A 1 408 ? -40.107 21.112 -15.347 1.00 84.49 404 ASN A O 1
ATOM 2575 N N . THR A 1 409 ? -40.027 20.042 -13.367 1.00 94.25 405 THR A N 1
ATOM 2576 C CA . THR A 1 409 ? -40.583 21.135 -12.581 1.00 76.78 405 THR A CA 1
ATOM 2577 C C . THR A 1 409 ? -40.288 20.850 -11.117 1.00 69.38 405 THR A C 1
ATOM 2578 O O . THR A 1 409 ? -40.249 19.695 -10.697 1.00 67.89 405 THR A O 1
ATOM 2582 N N . ASN A 1 410 ? -40.047 21.914 -10.353 1.00 74.00 406 ASN A N 1
ATOM 2583 C CA . ASN A 1 410 ? -39.723 21.826 -8.931 1.00 86.62 406 ASN A CA 1
ATOM 2584 C C . ASN A 1 410 ? -40.649 22.682 -8.075 1.00 73.91 406 ASN A C 1
ATOM 2585 O O . ASN A 1 410 ? -40.408 22.831 -6.871 1.00 81.97 406 ASN A O 1
ATOM 2590 N N . SER A 1 411 ? -41.712 23.231 -8.671 1.00 59.28 407 SER A N 1
ATOM 2591 C CA . SER A 1 411 ? -42.694 24.030 -7.950 1.00 56.79 407 SER A CA 1
ATOM 2592 C C . SER A 1 411 ? -43.945 23.201 -7.700 1.00 60.69 407 SER A C 1
ATOM 2593 O O . SER A 1 411 ? -44.663 22.871 -8.661 1.00 58.25 407 SER A O 1
ATOM 2596 N N . PRO A 1 412 ? -44.250 22.849 -6.447 1.00 67.57 408 PRO A N 1
ATOM 2597 C CA . PRO A 1 412 ? -45.481 22.091 -6.162 1.00 58.44 408 PRO A CA 1
ATOM 2598 C C . PRO A 1 412 ? -46.755 22.800 -6.592 1.00 56.13 408 PRO A C 1
ATOM 2599 O O . PRO A 1 412 ? -47.718 22.137 -6.999 1.00 53.07 408 PRO A O 1
ATOM 2603 N N . SER A 1 413 ? -46.794 24.131 -6.505 1.00 62.02 409 SER A N 1
ATOM 2604 C CA . SER A 1 413 ? -47.981 24.864 -6.934 1.00 56.05 409 SER A CA 1
ATOM 2605 C C . SER A 1 413 ? -48.269 24.624 -8.411 1.00 60.09 409 SER A C 1
ATOM 2606 O O . SER A 1 413 ? -49.418 24.365 -8.794 1.00 62.34 409 SER A O 1
ATOM 2609 N N . VAL A 1 414 ? -47.230 24.673 -9.250 1.00 56.25 410 VAL A N 1
ATOM 2610 C CA . VAL A 1 414 ? -47.402 24.452 -10.680 1.00 59.28 410 VAL A CA 1
ATOM 2611 C C . VAL A 1 414 ? -47.932 23.048 -10.947 1.00 60.10 410 VAL A C 1
ATOM 2612 O O . VAL A 1 414 ? -48.867 22.864 -11.734 1.00 57.30 410 VAL A O 1
ATOM 2616 N N . VAL A 1 415 ? -47.347 22.037 -10.300 1.00 55.54 411 VAL A N 1
ATOM 2617 C CA . VAL A 1 415 ? -47.737 20.663 -10.603 1.00 51.73 411 VAL A CA 1
ATOM 2618 C C . VAL A 1 415 ? -49.154 20.387 -10.106 1.00 50.13 411 VAL A C 1
ATOM 2619 O O . VAL A 1 415 ? -49.925 19.675 -10.760 1.00 52.83 411 VAL A O 1
ATOM 2623 N N . ILE A 1 416 ? -49.539 20.973 -8.970 1.00 58.72 412 ILE A N 1
ATOM 2624 C CA . ILE A 1 416 ? -50.933 20.897 -8.539 1.00 61.59 412 ILE A CA 1
ATOM 2625 C C . ILE A 1 416 ? -51.841 21.498 -9.605 1.00 60.16 412 ILE A C 1
ATOM 2626 O O . ILE A 1 416 ? -52.763 20.840 -10.107 1.00 59.97 412 ILE A O 1
ATOM 2631 N N . ASN A 1 417 ? -51.564 22.748 -9.993 1.00 63.31 413 ASN A N 1
ATOM 2632 C CA . ASN A 1 417 ? -52.418 23.434 -10.958 1.00 62.81 413 ASN A CA 1
ATOM 2633 C C . ASN A 1 417 ? -52.540 22.651 -12.263 1.00 63.92 413 ASN A C 1
ATOM 2634 O O . ASN A 1 417 ? -53.632 22.562 -12.835 1.00 72.42 413 ASN A O 1
ATOM 2639 N N . THR A 1 418 ? -51.442 22.055 -12.742 1.00 55.79 414 THR A N 1
ATOM 2640 C CA . THR A 1 418 ? -51.500 21.365 -14.028 1.00 60.45 414 THR A CA 1
ATOM 2641 C C . THR A 1 418 ? -52.153 19.992 -13.917 1.00 59.95 414 THR A C 1
ATOM 2642 O O . THR A 1 418 ? -52.725 19.505 -14.900 1.00 66.71 414 THR A O 1
ATOM 2646 N N . LEU A 1 419 ? -52.091 19.354 -12.746 1.00 68.45 415 LEU A N 1
ATOM 2647 C CA . LEU A 1 419 ? -52.837 18.112 -12.560 1.00 61.04 415 LEU A CA 1
ATOM 2648 C C . LEU A 1 419 ? -54.337 18.370 -12.507 1.00 64.24 415 LEU A C 1
ATOM 2649 O O . LEU A 1 419 ? -55.117 17.663 -13.155 1.00 70.22 415 LEU A O 1
ATOM 2654 N N . ILE A 1 420 ? -54.766 19.382 -11.748 1.00 66.44 416 ILE A N 1
ATOM 2655 C CA . ILE A 1 420 ? -56.196 19.677 -11.703 1.00 60.66 416 ILE A CA 1
ATOM 2656 C C . ILE A 1 420 ? -56.687 20.186 -13.060 1.00 68.34 416 ILE A C 1
ATOM 2657 O O . ILE A 1 420 ? -57.772 19.812 -13.516 1.00 64.46 416 ILE A O 1
ATOM 2662 N N . ASP A 1 421 ? -55.883 21.005 -13.748 1.00 72.20 417 ASP A N 1
ATOM 2663 C CA . ASP A 1 421 ? -56.302 21.542 -15.043 1.00 84.75 417 ASP A CA 1
ATOM 2664 C C . ASP A 1 421 ? -56.481 20.436 -16.081 1.00 75.45 417 ASP A C 1
ATOM 2665 O O . ASP A 1 421 ? -57.382 20.511 -16.925 1.00 78.27 417 ASP A O 1
ATOM 2670 N N . ALA A 1 422 ? -55.636 19.399 -16.035 1.00 70.36 418 ALA A N 1
ATOM 2671 C CA . ALA A 1 422 ? -55.758 18.280 -16.965 1.00 71.84 418 ALA A CA 1
ATOM 2672 C C . ALA A 1 422 ? -56.909 17.343 -16.624 1.00 74.17 418 ALA A C 1
ATOM 2673 O O . ALA A 1 422 ? -57.163 16.403 -17.379 1.00 73.34 418 ALA A O 1
ATOM 2675 N N . GLY A 1 423 ? -57.607 17.573 -15.522 1.00 74.20 419 GLY A N 1
ATOM 2676 C CA . GLY A 1 423 ? -58.630 16.670 -15.050 1.00 71.21 419 GLY A CA 1
ATOM 2677 C C . GLY A 1 423 ? -58.157 15.592 -14.100 1.00 70.51 419 GLY A C 1
ATOM 2678 O O . GLY A 1 423 ? -58.913 14.648 -13.847 1.00 66.94 419 GLY A O 1
ATOM 2679 N N . PHE A 1 424 ? -56.946 15.699 -13.565 1.00 69.44 420 PHE A N 1
ATOM 2680 C CA . PHE A 1 424 ? -56.412 14.694 -12.646 1.00 59.35 420 PHE A CA 1
ATOM 2681 C C . PHE A 1 424 ? -56.650 15.092 -11.191 1.00 66.14 420 PHE A C 1
ATOM 2682 O O . PHE A 1 424 ? -55.734 15.382 -10.431 1.00 67.67 420 PHE A O 1
ATOM 2690 N N . THR A 1 425 ? -57.923 15.097 -10.826 1.00 69.68 421 THR A N 1
ATOM 2691 C CA . THR A 1 425 ? -58.330 15.286 -9.443 1.00 71.84 421 THR A CA 1
ATOM 2692 C C . THR A 1 425 ? -57.909 14.075 -8.606 1.00 78.86 421 THR A C 1
ATOM 2693 O O . THR A 1 425 ? -57.913 12.952 -9.114 1.00 85.58 421 THR A O 1
ATOM 2697 N N . PRO A 1 426 ? -57.498 14.264 -7.325 1.00 70.53 422 PRO A N 1
ATOM 2698 C CA . PRO A 1 426 ? -56.907 13.147 -6.561 1.00 73.14 422 PRO A CA 1
ATOM 2699 C C . PRO A 1 426 ? -57.652 11.815 -6.636 1.00 77.89 422 PRO A C 1
ATOM 2700 O O . PRO A 1 426 ? -57.038 10.791 -6.967 1.00 80.16 422 PRO A O 1
ATOM 2704 N N . SER A 1 427 ? -58.958 11.804 -6.342 1.00 75.45 423 SER A N 1
ATOM 2705 C CA . SER A 1 427 ? -59.733 10.563 -6.402 1.00 83.57 423 SER A CA 1
ATOM 2706 C C . SER A 1 427 ? -59.629 9.907 -7.772 1.00 76.24 423 SER A C 1
ATOM 2707 O O . SER A 1 427 ? -59.623 8.673 -7.885 1.00 83.26 423 SER A O 1
ATOM 2710 N N . HIS A 1 428 ? -59.569 10.716 -8.829 1.00 65.21 424 HIS A N 1
ATOM 2711 C CA . HIS A 1 428 ? -59.336 10.166 -10.154 1.00 65.33 424 HIS A CA 1
ATOM 2712 C C . HIS A 1 428 ? -58.009 9.415 -10.184 1.00 62.94 424 HIS A C 1
ATOM 2713 O O . HIS A 1 428 ? -57.985 8.210 -10.446 1.00 70.06 424 HIS A O 1
ATOM 2720 N N . CYS A 1 429 ? -56.911 10.085 -9.808 1.00 56.59 425 CYS A N 1
ATOM 2721 C CA . CYS A 1 429 ? -55.610 9.418 -9.708 1.00 58.85 425 CYS A CA 1
ATOM 2722 C C . CYS A 1 429 ? -55.714 8.070 -9.006 1.00 61.94 425 CYS A C 1
ATOM 2723 O O . CYS A 1 429 ? -55.110 7.079 -9.444 1.00 61.55 425 CYS A O 1
ATOM 2726 N N . THR A 1 430 ? -56.497 8.011 -7.926 1.00 69.32 426 THR A N 1
ATOM 2727 C CA . THR A 1 430 ? -56.736 6.743 -7.241 1.00 65.60 426 THR A CA 1
ATOM 2728 C C . THR A 1 430 ? -57.404 5.723 -8.167 1.00 70.14 426 THR A C 1
ATOM 2729 O O . THR A 1 430 ? -56.873 4.625 -8.378 1.00 74.35 426 THR A O 1
ATOM 2733 N N . HIS A 1 431 ? -58.566 6.074 -8.743 1.00 72.82 427 HIS A N 1
ATOM 2734 C CA . HIS A 1 431 ? -59.298 5.126 -9.589 1.00 63.05 427 HIS A CA 1
ATOM 2735 C C . HIS A 1 431 ? -58.443 4.632 -10.746 1.00 68.57 427 HIS A C 1
ATOM 2736 O O . HIS A 1 431 ? -58.558 3.479 -11.170 1.00 79.09 427 HIS A O 1
ATOM 2743 N N . TYR A 1 432 ? -57.601 5.511 -11.278 1.00 65.58 428 TYR A N 1
ATOM 2744 C CA . TYR A 1 432 ? -56.680 5.188 -12.361 1.00 56.94 428 TYR A CA 1
ATOM 2745 C C . TYR A 1 432 ? -55.646 4.161 -11.914 1.00 65.35 428 TYR A C 1
ATOM 2746 O O . TYR A 1 432 ? -55.491 3.109 -12.552 1.00 74.10 428 TYR A O 1
ATOM 2755 N N . LEU A 1 433 ? -54.939 4.449 -10.811 1.00 65.61 429 LEU A N 1
ATOM 2756 C CA . LEU A 1 433 ? -54.100 3.430 -10.174 1.00 59.02 429 LEU A CA 1
ATOM 2757 C C . LEU A 1 433 ? -54.819 2.086 -10.114 1.00 63.49 429 LEU A C 1
ATOM 2758 O O . LEU A 1 433 ? -54.333 1.083 -10.656 1.00 64.37 429 LEU A O 1
ATOM 2763 N N . SER A 1 434 ? -56.004 2.061 -9.499 1.00 68.27 430 SER A N 1
ATOM 2764 C CA . SER A 1 434 ? -56.778 0.825 -9.392 1.00 64.82 430 SER A CA 1
ATOM 2765 C C . SER A 1 434 ? -56.995 0.173 -10.753 1.00 75.11 430 SER A C 1
ATOM 2766 O O . SER A 1 434 ? -56.845 -1.048 -10.907 1.00 80.35 430 SER A O 1
ATOM 2769 N N . ALA A 1 435 ? -57.322 0.983 -11.761 1.00 74.19 431 ALA A N 1
ATOM 2770 C CA . ALA A 1 435 ? -57.674 0.448 -13.071 1.00 72.02 431 ALA A CA 1
ATOM 2771 C C . ALA A 1 435 ? -56.489 -0.252 -13.718 1.00 72.60 431 ALA A C 1
ATOM 2772 O O . ALA A 1 435 ? -56.595 -1.415 -14.132 1.00 80.98 431 ALA A O 1
ATOM 2774 N N . LEU A 1 436 ? -55.338 0.430 -13.797 1.00 69.70 432 LEU A N 1
ATOM 2775 C CA . LEU A 1 436 ? -54.158 -0.228 -14.350 1.00 57.99 432 LEU A CA 1
ATOM 2776 C C . LEU A 1 436 ? -53.815 -1.477 -13.552 1.00 74.96 432 LEU A C 1
ATOM 2777 O O . LEU A 1 436 ? -53.778 -2.578 -14.107 1.00 93.85 432 LEU A O 1
ATOM 2782 N N . GLU A 1 437 ? -53.584 -1.326 -12.241 1.00 70.27 433 GLU A N 1
ATOM 2783 C CA . GLU A 1 437 ? -53.164 -2.460 -11.419 1.00 82.91 433 GLU A CA 1
ATOM 2784 C C . GLU A 1 437 ? -54.052 -3.680 -11.675 1.00 92.33 433 GLU A C 1
ATOM 2785 O O . GLU A 1 437 ? -53.556 -4.783 -11.966 1.00 95.86 433 GLU A O 1
ATOM 2791 N N . GLY A 1 438 ? -55.376 -3.477 -11.644 1.00 89.71 434 GLY A N 1
ATOM 2792 C CA . GLY A 1 438 ? -56.282 -4.562 -11.978 1.00 94.57 434 GLY A CA 1
ATOM 2793 C C . GLY A 1 438 ? -56.085 -5.105 -13.379 1.00 96.79 434 GLY A C 1
ATOM 2794 O O . GLY A 1 438 ? -56.211 -6.312 -13.605 1.00 96.06 434 GLY A O 1
ATOM 2795 N N . PHE A 1 439 ? -55.767 -4.227 -14.336 1.00 93.81 435 PHE A N 1
ATOM 2796 C CA . PHE A 1 439 ? -55.431 -4.705 -15.675 1.00 73.68 435 PHE A CA 1
ATOM 2797 C C . PHE A 1 439 ? -54.230 -5.642 -15.643 1.00 73.47 435 PHE A C 1
ATOM 2798 O O . PHE A 1 439 ? -54.276 -6.738 -16.207 1.00 93.90 435 PHE A O 1
ATOM 2806 N N . LEU A 1 440 ? -53.136 -5.228 -14.996 1.00 68.75 436 LEU A N 1
ATOM 2807 C CA . LEU A 1 440 ? -51.935 -6.058 -15.038 1.00 81.48 436 LEU A CA 1
ATOM 2808 C C . LEU A 1 440 ? -52.154 -7.377 -14.306 1.00 90.75 436 LEU A C 1
ATOM 2809 O O . LEU A 1 440 ? -51.472 -8.363 -14.594 1.00 91.63 436 LEU A O 1
ATOM 2814 N N . ALA A 1 441 ? -53.091 -7.419 -13.356 1.00 88.94 437 ALA A N 1
ATOM 2815 C CA . ALA A 1 441 ? -53.421 -8.687 -12.704 1.00 79.90 437 ALA A CA 1
ATOM 2816 C C . ALA A 1 441 ? -53.908 -9.723 -13.712 1.00 94.84 437 ALA A C 1
ATOM 2817 O O . ALA A 1 441 ? -53.367 -10.831 -13.785 1.00 97.77 437 ALA A O 1
ATOM 2819 N N . ALA A 1 442 ? -54.923 -9.379 -14.507 1.00 98.23 438 ALA A N 1
ATOM 2820 C CA . ALA A 1 442 ? -55.579 -10.387 -15.337 1.00 105.03 438 ALA A CA 1
ATOM 2821 C C . ALA A 1 442 ? -54.741 -10.761 -16.558 1.00 119.02 438 ALA A C 1
ATOM 2822 O O . ALA A 1 442 ? -54.793 -11.905 -17.026 1.00 125.34 438 ALA A O 1
ATOM 2824 N N . GLY A 1 443 ? -53.975 -9.814 -17.093 1.00 116.59 439 GLY A N 1
ATOM 2825 C CA . GLY A 1 443 ? -53.217 -10.027 -18.316 1.00 99.86 439 GLY A CA 1
ATOM 2826 C C . GLY A 1 443 ? -52.320 -11.254 -18.336 1.00 114.23 439 GLY A C 1
ATOM 2827 O O . GLY A 1 443 ? -51.141 -11.184 -17.998 1.00 125.47 439 GLY A O 1
ATOM 2828 N N . GLY A 1 453 ? -46.000 -4.103 -20.481 1.00 67.19 449 GLY A N 1
ATOM 2829 C CA . GLY A 1 453 ? -47.042 -4.531 -21.397 1.00 95.08 449 GLY A CA 1
ATOM 2830 C C . GLY A 1 453 ? -48.268 -3.634 -21.397 1.00 81.91 449 GLY A C 1
ATOM 2831 O O . GLY A 1 453 ? -49.368 -4.073 -21.055 1.00 64.35 449 GLY A O 1
ATOM 2832 N N . LEU A 1 454 ? -48.074 -2.376 -21.792 1.00 74.57 450 LEU A N 1
ATOM 2833 C CA . LEU A 1 454 ? -49.139 -1.385 -21.809 1.00 75.95 450 LEU A CA 1
ATOM 2834 C C . LEU A 1 454 ? -48.932 -0.444 -22.988 1.00 82.06 450 LEU A C 1
ATOM 2835 O O . LEU A 1 454 ? -47.801 -0.218 -23.428 1.00 81.34 450 LEU A O 1
ATOM 2840 N N . GLY A 1 455 ? -50.040 0.121 -23.488 1.00 87.56 451 GLY A N 1
ATOM 2841 C CA . GLY A 1 455 ? -49.947 1.160 -24.489 1.00 77.68 451 GLY A CA 1
ATOM 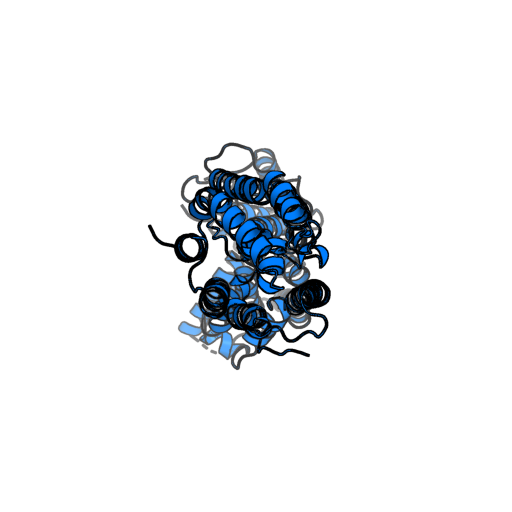2842 C C . GLY A 1 455 ? -49.483 2.486 -23.906 1.00 76.74 451 GLY A C 1
ATOM 2843 O O . GLY A 1 455 ? -49.493 2.697 -22.695 1.00 86.65 451 GLY A O 1
ATOM 2844 N N . GLU A 1 456 ? -49.072 3.399 -24.791 1.00 81.21 452 GLU A N 1
ATOM 2845 C CA . GLU A 1 456 ? -48.507 4.663 -24.322 1.00 83.87 452 GLU A CA 1
ATOM 2846 C C . GLU A 1 456 ? -49.547 5.504 -23.593 1.00 81.77 452 GLU A C 1
ATOM 2847 O O . GLU A 1 456 ? -49.220 6.199 -22.624 1.00 95.66 452 GLU A O 1
ATOM 2853 N N . VAL A 1 457 ? -50.802 5.455 -24.041 1.00 71.22 453 VAL A N 1
ATOM 2854 C CA . VAL A 1 457 ? -51.892 6.033 -23.257 1.00 84.10 453 VAL A CA 1
ATOM 2855 C C . VAL A 1 457 ? -51.861 5.478 -21.839 1.00 89.79 453 VAL A C 1
ATOM 2856 O O . VAL A 1 457 ? -51.776 6.222 -20.853 1.00 84.34 453 VAL A O 1
ATOM 2860 N N . GLN A 1 458 ? -51.893 4.150 -21.726 1.00 84.30 454 GLN A N 1
ATOM 2861 C CA . GLN A 1 458 ? -51.960 3.499 -20.423 1.00 71.45 454 GLN A CA 1
ATOM 2862 C C . GLN A 1 458 ? -50.715 3.786 -19.592 1.00 74.19 454 GLN A C 1
ATOM 2863 O O . GLN A 1 458 ? -50.812 4.025 -18.383 1.00 85.44 454 GLN A O 1
ATOM 2869 N N . GLN A 1 459 ? -49.538 3.784 -20.224 1.00 72.63 455 GLN A N 1
ATOM 2870 C CA . GLN A 1 459 ? -48.302 4.016 -19.485 1.00 69.19 455 GLN A CA 1
ATOM 2871 C C . GLN A 1 459 ? -48.228 5.443 -18.961 1.00 66.06 455 GLN A C 1
ATOM 2872 O O . GLN A 1 459 ? -47.829 5.669 -17.810 1.00 69.43 455 GLN A O 1
ATOM 2878 N N . LEU A 1 460 ? -48.611 6.419 -19.788 1.00 62.98 456 LEU A N 1
ATOM 2879 C CA . LEU A 1 460 ? -48.572 7.810 -19.352 1.00 66.54 456 LEU A CA 1
ATOM 2880 C C . LEU A 1 460 ? -49.611 8.090 -18.270 1.00 64.36 456 LEU A C 1
ATOM 2881 O O . LEU A 1 460 ? -49.308 8.775 -17.284 1.00 60.35 456 LEU A O 1
ATOM 2886 N N . PHE A 1 461 ? -50.832 7.557 -18.415 1.00 59.85 457 PHE A N 1
ATOM 2887 C CA . PHE A 1 461 ? -51.763 7.605 -17.289 1.00 54.12 457 PHE A CA 1
ATOM 2888 C C . PHE A 1 461 ? -51.160 6.980 -16.039 1.00 62.01 457 PHE A C 1
ATOM 2889 O O . PHE A 1 461 ? -51.392 7.467 -14.926 1.00 61.20 457 PHE A O 1
ATOM 2897 N N . GLY A 1 462 ? -50.380 5.907 -16.200 1.00 63.71 458 GLY A N 1
ATOM 2898 C CA . GLY A 1 462 ? -49.736 5.302 -15.045 1.00 55.28 458 GLY A CA 1
ATOM 2899 C C . GLY A 1 462 ? -48.760 6.247 -14.372 1.00 59.80 458 GLY A C 1
ATOM 2900 O O . GLY A 1 462 ? -48.757 6.390 -13.145 1.00 68.13 458 GLY A O 1
ATOM 2901 N N . CYS A 1 463 ? -47.923 6.913 -15.171 1.00 57.58 459 CYS A N 1
ATOM 2902 C CA . CYS A 1 463 ? -47.016 7.923 -14.636 1.00 65.25 459 CYS A CA 1
ATOM 2903 C C . CYS A 1 463 ? -47.776 9.000 -13.868 1.00 60.19 459 CYS A C 1
ATOM 2904 O O . CYS A 1 463 ? -47.576 9.183 -12.657 1.00 68.61 459 CYS A O 1
ATOM 2907 N N . ILE A 1 464 ? -48.667 9.720 -14.564 1.00 61.42 460 ILE A N 1
ATOM 2908 C CA . ILE A 1 464 ? -49.339 10.863 -13.952 1.00 63.31 460 ILE A CA 1
ATOM 2909 C C . ILE A 1 464 ? -50.169 10.436 -12.757 1.00 59.36 460 ILE A C 1
ATOM 2910 O O . ILE A 1 464 ? -50.449 11.247 -11.876 1.00 73.42 460 ILE A O 1
ATOM 2915 N N . ALA A 1 465 ? -50.592 9.184 -12.714 1.00 52.17 461 ALA A N 1
ATOM 2916 C CA . ALA A 1 465 ? -51.460 8.758 -11.635 1.00 62.07 461 ALA A CA 1
ATOM 2917 C C . ALA A 1 465 ? -50.666 8.310 -10.411 1.00 66.73 461 ALA A C 1
ATOM 2918 O O . ALA A 1 465 ? -51.107 8.530 -9.275 1.00 69.64 461 ALA A O 1
ATOM 2920 N N . LEU A 1 466 ? -49.506 7.685 -10.608 1.00 66.65 462 LEU A N 1
ATOM 2921 C CA . LEU A 1 466 ? -48.601 7.436 -9.492 1.00 63.46 462 LEU A CA 1
ATOM 2922 C C . LEU A 1 466 ? -48.136 8.752 -8.884 1.00 65.27 462 LEU A C 1
ATOM 2923 O O . LEU A 1 466 ? -48.425 9.065 -7.715 1.00 76.52 462 LEU A O 1
ATOM 2928 N N . ALA A 1 467 ? -47.399 9.521 -9.694 1.00 59.47 463 ALA A N 1
ATOM 2929 C CA . ALA A 1 467 ? -46.855 10.782 -9.213 1.00 48.23 463 ALA A CA 1
ATOM 2930 C C . ALA A 1 467 ? -47.959 11.708 -8.729 1.00 46.30 463 ALA A C 1
ATOM 2931 O O . ALA A 1 467 ? -47.772 12.444 -7.755 1.00 54.62 463 ALA A O 1
ATOM 2933 N N . GLY A 1 468 ? -49.125 11.652 -9.371 1.00 52.22 464 GLY A N 1
ATOM 2934 C CA . GLY A 1 468 ? -50.239 12.477 -8.938 1.00 52.72 464 GLY A CA 1
ATOM 2935 C C . GLY A 1 468 ? -50.799 12.055 -7.592 1.00 66.62 464 GLY A C 1
ATOM 2936 O O . GLY A 1 468 ? -51.095 12.899 -6.741 1.00 69.94 464 GLY A O 1
ATOM 2937 N N . SER A 1 469 ? -50.950 10.743 -7.378 1.00 74.57 465 SER A N 1
ATOM 2938 C CA . SER A 1 469 ? -51.477 10.273 -6.099 1.00 64.93 465 SER A CA 1
ATOM 2939 C C . SER A 1 469 ? -50.538 10.634 -4.961 1.00 67.67 465 SER A C 1
ATOM 2940 O O . SER A 1 469 ? -50.984 11.052 -3.880 1.00 80.98 465 SER A O 1
ATOM 2943 N N . ASN A 1 470 ? -49.226 10.485 -5.190 1.00 70.67 466 ASN A N 1
ATOM 2944 C CA . ASN A 1 470 ? -48.271 10.800 -4.133 1.00 67.30 466 ASN A CA 1
ATOM 2945 C C . ASN A 1 470 ? -48.122 12.306 -3.911 1.00 64.76 466 ASN A C 1
ATOM 2946 O O . ASN A 1 470 ? -48.024 12.760 -2.762 1.00 65.10 466 ASN A O 1
ATOM 2951 N N . VAL A 1 471 ? -48.129 13.102 -4.983 1.00 67.93 467 VAL A N 1
ATOM 2952 C CA . VAL A 1 471 ? -48.073 14.556 -4.818 1.00 63.21 467 VAL A CA 1
ATOM 2953 C C . VAL A 1 471 ? -49.306 15.065 -4.085 1.00 59.69 467 VAL A C 1
ATOM 2954 O O . VAL A 1 471 ? -49.219 15.958 -3.230 1.00 66.57 467 VAL A O 1
ATOM 2958 N N . PHE A 1 472 ? -50.469 14.495 -4.394 1.00 62.12 468 PHE A N 1
ATOM 2959 C CA . PHE A 1 472 ? -51.687 14.885 -3.692 1.00 66.06 468 PHE A CA 1
ATOM 2960 C C . PHE A 1 472 ? -51.688 14.408 -2.246 1.00 72.73 468 PHE A C 1
ATOM 2961 O O . PHE A 1 472 ? -52.265 15.073 -1.376 1.00 78.77 468 PHE A O 1
ATOM 2969 N N . GLY A 1 473 ? -51.053 13.268 -1.971 1.00 73.87 469 GLY A N 1
ATOM 2970 C CA . GLY A 1 473 ? -50.940 12.817 -0.594 1.00 70.74 469 GLY A CA 1
ATOM 2971 C C . GLY A 1 473 ? -50.063 13.730 0.239 1.00 58.82 469 GLY A C 1
ATOM 2972 O O . GLY A 1 473 ? -50.450 14.171 1.324 1.00 60.98 469 GLY A O 1
ATOM 2973 N N . LEU A 1 474 ? -48.865 14.029 -0.266 1.00 63.44 470 LEU A N 1
ATOM 2974 C CA . LEU A 1 474 ? -47.968 14.957 0.412 1.00 66.08 470 LEU A CA 1
ATOM 2975 C C . LEU A 1 474 ? -48.511 16.378 0.428 1.00 69.22 470 LEU A C 1
ATOM 2976 O O . LEU A 1 474 ? -48.060 17.194 1.240 1.00 66.96 470 LEU A O 1
ATOM 2981 N N . ALA A 1 475 ? -49.469 16.688 -0.446 1.00 74.99 471 ALA A N 1
ATOM 2982 C CA . ALA A 1 475 ? -49.950 18.058 -0.560 1.00 70.69 471 ALA A CA 1
ATOM 2983 C C . ALA A 1 475 ? -50.733 18.475 0.675 1.00 63.92 471 ALA A C 1
ATOM 2984 O O . ALA A 1 475 ? -50.674 19.636 1.086 1.00 73.33 471 ALA A O 1
ATOM 2986 N N . ARG A 1 476 ? -51.473 17.545 1.282 1.00 57.27 472 ARG A N 1
ATOM 2987 C CA . ARG A 1 476 ? -52.315 17.903 2.418 1.00 71.25 472 ARG A CA 1
ATOM 2988 C C . ARG A 1 476 ? -51.487 18.421 3.579 1.00 70.68 472 ARG A C 1
ATOM 2989 O O . ARG A 1 476 ? -51.953 19.278 4.340 1.00 74.93 472 ARG A O 1
ATOM 2997 N N . GLU A 1 477 ? -50.262 17.915 3.732 1.00 64.41 473 GLU A N 1
ATOM 2998 C CA . GLU A 1 477 ? -49.448 18.184 4.908 1.00 62.62 473 GLU A CA 1
ATOM 2999 C C . GLU A 1 477 ? -48.194 18.983 4.570 1.00 64.76 473 GLU A C 1
ATOM 3000 O O . GLU A 1 477 ? -47.285 19.088 5.396 1.00 62.95 473 GLU A O 1
ATOM 3006 N N . TYR A 1 478 ? -48.132 19.558 3.373 1.00 69.68 474 TYR A N 1
ATOM 3007 C CA . TYR A 1 478 ? -46.949 20.298 2.952 1.00 70.17 474 TYR A CA 1
ATOM 3008 C C . TYR A 1 478 ? -46.792 21.549 3.808 1.00 62.62 474 TYR A C 1
ATOM 3009 O O . TYR A 1 478 ? -47.651 22.439 3.793 1.00 53.49 474 TYR A O 1
ATOM 3018 N N . GLY A 1 479 ? -45.689 21.617 4.544 1.00 64.43 475 GLY A N 1
ATOM 3019 C CA . GLY A 1 479 ? -45.420 22.752 5.399 1.00 77.99 475 GLY A CA 1
ATOM 3020 C C . GLY A 1 479 ? -43.936 22.856 5.651 1.00 78.68 475 GLY A C 1
ATOM 3021 O O . GLY A 1 479 ? -43.138 22.064 5.146 1.00 78.27 475 GLY A O 1
ATOM 3022 N N . TYR A 1 480 ? -43.572 23.856 6.449 1.00 73.54 476 TYR A N 1
ATOM 3023 C CA . TYR A 1 480 ? -42.182 24.105 6.797 1.00 78.84 476 TYR A CA 1
ATOM 3024 C C . TYR A 1 480 ? -41.883 23.673 8.223 1.00 71.18 476 TYR A C 1
ATOM 3025 O O . TYR A 1 480 ? -40.886 24.104 8.808 1.00 70.21 476 TYR A O 1
ATOM 3034 N N . TYR A 1 481 ? -42.746 22.834 8.789 1.00 68.44 477 TYR A N 1
ATOM 3035 C CA . TYR A 1 481 ? -42.639 22.330 10.148 1.00 65.91 477 TYR A CA 1
ATOM 3036 C C . TYR A 1 481 ? -41.864 21.015 10.173 1.00 72.34 477 TYR A C 1
ATOM 3037 O O . TYR A 1 481 ? -41.638 20.378 9.143 1.00 85.58 477 TYR A O 1
ATOM 3046 N N . ALA A 1 482 ? -41.470 20.606 11.380 1.00 66.64 478 ALA A N 1
ATOM 3047 C CA . ALA A 1 482 ? -40.501 19.525 11.532 1.00 72.65 478 ALA A CA 1
ATOM 3048 C C . ALA A 1 482 ? -41.079 18.149 11.223 1.00 74.75 478 ALA A C 1
ATOM 3049 O O . ALA A 1 482 ? -40.314 17.229 10.916 1.00 73.53 478 ALA A O 1
ATOM 3051 N N . ASN A 1 483 ? -42.401 17.984 11.291 1.00 67.77 479 ASN A N 1
ATOM 3052 C CA . ASN A 1 483 ? -42.993 16.662 11.110 1.00 69.08 479 ASN A CA 1
ATOM 3053 C C . ASN A 1 483 ? -43.111 16.285 9.635 1.00 68.06 479 ASN A C 1
ATOM 3054 O O . ASN A 1 483 ? -43.143 15.091 9.298 1.00 71.34 479 ASN A O 1
ATOM 3059 N N . TYR A 1 484 ? -43.172 17.279 8.745 1.00 60.66 480 TYR A N 1
ATOM 3060 C CA . TYR A 1 484 ? -43.240 16.983 7.319 1.00 62.14 480 TYR A CA 1
ATOM 3061 C C . TYR A 1 484 ? -42.029 16.186 6.851 1.00 69.64 480 TYR A C 1
ATOM 3062 O O . TYR A 1 484 ? -42.109 15.503 5.823 1.00 73.05 480 TYR A O 1
ATOM 3071 N N . VAL A 1 485 ? -40.915 16.245 7.585 1.00 65.91 481 VAL A N 1
ATOM 3072 C CA . VAL A 1 485 ? -39.790 15.375 7.270 1.00 64.36 481 VAL A CA 1
ATOM 3073 C C . VAL A 1 485 ? -40.186 13.921 7.481 1.00 71.38 481 VAL A C 1
ATOM 3074 O O . VAL A 1 485 ? -40.012 13.076 6.596 1.00 72.28 481 VAL A O 1
ATOM 3078 N N . LYS A 1 486 ? -40.777 13.624 8.639 1.00 74.24 482 LYS A N 1
ATOM 3079 C CA . LYS A 1 486 ? -41.191 12.261 8.951 1.00 64.82 482 LYS A CA 1
ATOM 3080 C C . LYS A 1 486 ? -42.232 11.761 7.959 1.00 66.33 482 LYS A C 1
ATOM 3081 O O . LYS A 1 486 ? -42.069 10.694 7.347 1.00 80.32 482 LYS A O 1
ATOM 3087 N N . THR A 1 487 ? -43.312 12.528 7.779 1.00 63.47 483 THR A N 1
ATOM 3088 C CA . THR A 1 487 ? -44.349 12.107 6.842 1.00 66.71 483 THR A CA 1
ATOM 3089 C C . THR A 1 487 ? -43.785 11.941 5.435 1.00 66.49 483 THR A C 1
ATOM 3090 O O . THR A 1 487 ? -44.085 10.953 4.757 1.00 71.71 483 THR A O 1
ATOM 3094 N N . PHE A 1 488 ? -42.933 12.875 4.998 1.00 65.60 484 PHE A N 1
ATOM 3095 C CA . PHE A 1 488 ? -42.343 12.784 3.665 1.00 56.87 484 PHE A CA 1
ATOM 3096 C C . PHE A 1 488 ? -41.508 11.521 3.504 1.00 58.86 484 PHE A C 1
ATOM 3097 O O . PHE A 1 488 ? -41.548 10.872 2.449 1.00 66.84 484 PHE A O 1
ATOM 3105 N N . ARG A 1 489 ? -40.728 11.169 4.529 1.00 65.29 485 ARG A N 1
ATOM 3106 C CA . ARG A 1 489 ? -39.962 9.927 4.488 1.00 68.35 485 ARG A CA 1
ATOM 3107 C C . ARG A 1 489 ? -40.882 8.725 4.331 1.00 64.20 485 ARG A C 1
ATOM 3108 O O . ARG A 1 489 ? -40.666 7.871 3.456 1.00 67.51 485 ARG A O 1
ATOM 3116 N N . ARG A 1 490 ? -41.929 8.648 5.165 1.00 57.63 486 ARG A N 1
ATOM 3117 C CA . ARG A 1 490 ? -42.870 7.538 5.042 1.00 63.41 486 ARG A CA 1
ATOM 3118 C C . ARG A 1 490 ? -43.473 7.467 3.643 1.00 71.74 486 ARG A C 1
ATOM 3119 O O . ARG A 1 490 ? -43.588 6.379 3.068 1.00 82.28 486 ARG A O 1
ATOM 3127 N N . VAL A 1 491 ? -43.845 8.614 3.071 1.00 71.26 487 VAL A N 1
ATOM 3128 C CA . VAL A 1 491 ? -44.618 8.604 1.833 1.00 62.38 487 VAL A CA 1
ATOM 3129 C C . VAL A 1 491 ? -43.729 8.247 0.644 1.00 62.65 487 VAL A C 1
ATOM 3130 O O . VAL A 1 491 ? -44.088 7.395 -0.177 1.00 70.69 487 VAL A O 1
ATOM 3134 N N . GLN A 1 492 ? -42.553 8.884 0.528 1.00 57.81 488 GLN A N 1
ATOM 3135 C CA . GLN A 1 492 ? -41.694 8.563 -0.613 1.00 67.71 488 GLN A CA 1
ATOM 3136 C C . GLN A 1 492 ? -41.126 7.157 -0.484 1.00 77.52 488 GLN A C 1
ATOM 3137 O O . GLN A 1 492 ? -40.835 6.507 -1.494 1.00 76.50 488 GLN A O 1
ATOM 3143 N N . GLY A 1 493 ? -40.963 6.671 0.748 1.00 77.72 489 GLY A N 1
ATOM 3144 C CA . GLY A 1 493 ? -40.564 5.288 0.929 1.00 87.61 489 GLY A CA 1
ATOM 3145 C C . GLY A 1 493 ? -41.604 4.318 0.416 1.00 85.67 489 GLY A C 1
ATOM 3146 O O . GLY A 1 493 ? -41.274 3.339 -0.258 1.00 87.76 489 GLY A O 1
ATOM 3147 N N . ALA A 1 494 ? -42.874 4.602 0.694 1.00 78.54 490 ALA A N 1
ATOM 3148 C CA . ALA A 1 494 ? -43.987 3.755 0.302 1.00 79.53 490 ALA A CA 1
ATOM 3149 C C . ALA A 1 494 ? -44.598 4.157 -1.036 1.00 79.62 490 ALA A C 1
ATOM 3150 O O . ALA A 1 494 ? -45.670 3.657 -1.390 1.00 80.84 490 ALA A O 1
ATOM 3152 N N . SER A 1 495 ? -43.946 5.047 -1.782 1.00 86.82 491 SER A N 1
ATOM 3153 C CA . SER A 1 495 ? -44.526 5.544 -3.026 1.00 80.61 491 SER A CA 1
ATOM 3154 C C . SER A 1 495 ? -44.525 4.469 -4.105 1.00 76.39 491 SER A C 1
ATOM 3155 O O . SER A 1 495 ? -45.557 4.198 -4.728 1.00 65.24 491 SER A O 1
ATOM 3158 N N . GLU A 1 496 ? -43.369 3.846 -4.336 1.00 70.83 492 GLU A N 1
ATOM 3159 C CA . GLU A 1 496 ? -43.214 2.882 -5.419 1.00 64.83 492 GLU A CA 1
ATOM 3160 C C . GLU A 1 496 ? -43.880 1.555 -5.099 1.00 80.36 492 GLU A C 1
ATOM 3161 O O . GLU A 1 496 ? -44.498 0.938 -5.976 1.00 85.31 492 GLU A O 1
ATOM 3167 N N . HIS A 1 497 ? -43.754 1.103 -3.852 1.00 81.61 493 HIS A N 1
ATOM 3168 C CA . HIS A 1 497 ? -44.185 -0.244 -3.510 1.00 77.50 493 HIS A CA 1
ATOM 3169 C C . HIS A 1 497 ? -45.703 -0.372 -3.538 1.00 74.80 493 HIS A C 1
ATOM 3170 O O . HIS A 1 497 ? -46.228 -1.468 -3.770 1.00 74.22 493 HIS A O 1
ATOM 3177 N N . THR A 1 498 ? -46.419 0.730 -3.313 1.00 71.78 494 THR A N 1
ATOM 3178 C CA . THR A 1 498 ? -47.862 0.754 -3.517 1.00 78.23 494 THR A CA 1
ATOM 3179 C C . THR A 1 498 ? -48.146 0.708 -5.010 1.00 79.66 494 THR A C 1
ATOM 3180 O O . THR A 1 498 ? -47.780 1.634 -5.743 1.00 89.51 494 THR A O 1
ATOM 3184 N N . HIS A 1 499 ? -48.784 -0.377 -5.456 1.00 74.41 495 HIS A N 1
ATOM 3185 C CA . HIS A 1 499 ? -48.998 -0.664 -6.875 1.00 91.34 495 HIS A CA 1
ATOM 3186 C C . HIS A 1 499 ? -47.654 -0.906 -7.576 1.00 80.41 495 HIS A C 1
ATOM 3187 O O . HIS A 1 499 ? -47.256 -0.203 -8.504 1.00 71.60 495 HIS A O 1
ATOM 3194 N N . GLY A 1 500 ? -46.950 -1.939 -7.105 1.00 88.27 496 GLY A N 1
ATOM 3195 C CA . GLY A 1 500 ? -45.610 -2.208 -7.605 1.00 87.98 496 GLY A CA 1
ATOM 3196 C C . GLY A 1 500 ? -45.572 -2.671 -9.046 1.00 80.31 496 GLY A C 1
ATOM 3197 O O . GLY A 1 500 ? -44.628 -2.350 -9.775 1.00 74.02 496 GLY A O 1
ATOM 3198 N N . ARG A 1 501 ? -46.571 -3.448 -9.468 1.00 77.40 497 ARG A N 1
ATOM 3199 C CA . ARG A 1 501 ? -46.603 -3.933 -10.844 1.00 72.12 497 ARG A CA 1
ATOM 3200 C C . ARG A 1 501 ? -46.590 -2.772 -11.832 1.00 76.17 497 ARG A C 1
ATOM 3201 O O . ARG A 1 501 ? -45.768 -2.728 -12.758 1.00 79.75 497 ARG A O 1
ATOM 3209 N N . LEU A 1 502 ? -47.496 -1.814 -11.634 1.00 71.54 498 LEU A N 1
ATOM 3210 C CA . LEU A 1 502 ? -47.537 -0.620 -12.470 1.00 63.15 498 LEU A CA 1
ATOM 3211 C C . LEU A 1 502 ? -46.207 0.118 -12.423 1.00 69.07 498 LEU A C 1
ATOM 3212 O O . LEU A 1 502 ? -45.632 0.459 -13.464 1.00 82.17 498 LEU A O 1
ATOM 3217 N N . CYS A 1 503 ? -45.706 0.371 -11.211 1.00 70.93 499 CYS A N 1
ATOM 3218 C CA . CYS A 1 503 ? -44.536 1.227 -11.048 1.00 75.79 499 CYS A CA 1
ATOM 3219 C C . CYS A 1 503 ? -43.317 0.642 -11.748 1.00 84.74 499 CYS A C 1
ATOM 3220 O O . CYS A 1 503 ? -42.568 1.368 -12.413 1.00 89.10 499 CYS A O 1
ATOM 3223 N N . GLU A 1 504 ? -43.103 -0.669 -11.618 1.00 83.19 500 GLU A N 1
ATOM 3224 C CA . GLU A 1 504 ? -41.964 -1.288 -12.288 1.00 84.10 500 GLU A CA 1
ATOM 3225 C C . GLU A 1 504 ? -42.201 -1.406 -13.789 1.00 78.86 500 GLU A C 1
ATOM 3226 O O . GLU A 1 504 ? -41.263 -1.265 -14.583 1.00 81.39 500 GLU A O 1
ATOM 3232 N N . ALA A 1 505 ? -43.448 -1.659 -14.197 1.00 81.71 501 ALA A N 1
ATOM 3233 C CA . ALA A 1 505 ? -43.744 -1.820 -15.617 1.00 81.98 501 ALA A CA 1
ATOM 3234 C C . ALA A 1 505 ? -43.575 -0.516 -16.388 1.00 81.71 501 ALA A C 1
ATOM 3235 O O . ALA A 1 505 ? -43.246 -0.541 -17.581 1.00 93.70 501 ALA A O 1
ATOM 3237 N N . VAL A 1 506 ? -43.792 0.623 -15.731 1.00 83.42 502 VAL A N 1
ATOM 3238 C CA . VAL A 1 506 ? -43.744 1.911 -16.414 1.00 82.13 502 VAL A CA 1
ATOM 3239 C C . VAL A 1 506 ? -42.371 2.575 -16.320 1.00 81.66 502 VAL A C 1
ATOM 3240 O O . VAL A 1 506 ? -42.022 3.389 -17.190 1.00 83.72 502 VAL A O 1
ATOM 3244 N N . GLY A 1 507 ? -41.574 2.239 -15.311 1.00 78.87 503 GLY A N 1
ATOM 3245 C CA . GLY A 1 507 ? -40.194 2.685 -15.237 1.00 69.23 503 GLY A CA 1
ATOM 3246 C C . GLY A 1 507 ? -39.821 3.441 -13.983 1.00 77.26 503 GLY A C 1
ATOM 3247 O O . GLY A 1 507 ? -38.636 3.748 -13.800 1.00 87.17 503 GLY A O 1
ATOM 3248 N N . LEU A 1 508 ? -40.771 3.747 -13.104 1.00 90.83 504 LEU A N 1
ATOM 3249 C CA . LEU A 1 508 ? -40.489 4.482 -11.878 1.00 82.54 504 LEU A CA 1
ATOM 3250 C C . LEU A 1 508 ? -39.938 3.558 -10.793 1.00 71.66 504 LEU A C 1
ATOM 3251 O O . LEU A 1 508 ? -40.130 3.812 -9.602 1.00 70.27 504 LEU A O 1
ATOM 3256 N N . SER A 1 509 ? -39.229 2.500 -11.188 1.00 84.92 505 SER A N 1
ATOM 3257 C CA . SER A 1 509 ? -38.972 1.344 -10.336 1.00 82.33 505 SER A CA 1
ATOM 3258 C C . SER A 1 509 ? -37.777 1.519 -9.403 1.00 80.13 505 SER A C 1
ATOM 3259 O O . SER A 1 509 ? -37.895 1.268 -8.200 1.00 84.01 505 SER A O 1
ATOM 3262 N N . GLY A 1 510 ? -36.622 1.906 -9.937 1.00 86.90 506 GLY A N 1
ATOM 3263 C CA . GLY A 1 510 ? -35.383 1.805 -9.187 1.00 99.70 506 GLY A CA 1
ATOM 3264 C C . GLY A 1 510 ? -35.049 2.969 -8.279 1.00 98.42 506 GLY A C 1
ATOM 3265 O O . GLY A 1 510 ? -33.873 3.226 -8.001 1.00 105.57 506 GLY A O 1
ATOM 3266 N N . GLY A 1 511 ? -36.074 3.673 -7.800 1.00 94.77 507 GLY A N 1
ATOM 3267 C CA . GLY A 1 511 ? -35.903 4.877 -7.007 1.00 87.99 507 GLY A CA 1
ATOM 3268 C C . GLY A 1 511 ? -36.224 6.154 -7.750 1.00 80.45 507 GLY A C 1
ATOM 3269 O O . GLY A 1 511 ? -36.035 7.238 -7.190 1.00 79.17 507 GLY A O 1
ATOM 3270 N N . VAL A 1 512 ? -36.704 6.059 -8.989 1.00 77.92 508 VAL A N 1
ATOM 3271 C CA . VAL A 1 512 ? -36.924 7.242 -9.807 1.00 72.02 508 VAL A CA 1
ATOM 3272 C C . VAL A 1 512 ? -38.084 8.065 -9.259 1.00 75.45 508 VAL A C 1
ATOM 3273 O O . VAL A 1 512 ? -38.004 9.296 -9.191 1.00 89.47 508 VAL A O 1
ATOM 3277 N N . LEU A 1 513 ? -39.177 7.406 -8.857 1.00 64.76 509 LEU A N 1
ATOM 3278 C CA . LEU A 1 513 ? -40.325 8.146 -8.341 1.00 58.72 509 LEU A CA 1
ATOM 3279 C C . LEU A 1 513 ? -39.987 8.834 -7.025 1.00 73.15 509 LEU A C 1
ATOM 3280 O O . LEU A 1 513 ? -40.399 9.976 -6.791 1.00 77.40 509 LEU A O 1
ATOM 3285 N N . SER A 1 514 ? -39.234 8.157 -6.155 1.00 64.11 510 SER A N 1
ATOM 3286 C CA . SER A 1 514 ? -38.735 8.808 -4.948 1.00 63.42 510 SER A CA 1
ATOM 3287 C C . SER A 1 514 ? -37.826 9.982 -5.287 1.00 69.76 510 SER A C 1
ATOM 3288 O O . SER A 1 514 ? -37.719 10.934 -4.505 1.00 78.57 510 SER A O 1
ATOM 3291 N N . GLN A 1 515 ? -37.158 9.928 -6.440 1.00 68.61 511 GLN A N 1
ATOM 3292 C CA . GLN A 1 515 ? -36.340 11.051 -6.881 1.00 72.07 511 GLN A CA 1
ATOM 3293 C C . GLN A 1 515 ? -37.207 12.239 -7.276 1.00 69.12 511 GLN A C 1
ATOM 3294 O O . GLN A 1 515 ? -36.948 13.372 -6.855 1.00 78.66 511 GLN A O 1
ATOM 3300 N N . THR A 1 516 ? -38.239 12.000 -8.091 1.00 59.43 512 THR A N 1
ATOM 3301 C CA . THR A 1 516 ? -39.131 13.080 -8.510 1.00 74.95 512 THR A CA 1
ATOM 3302 C C . THR A 1 516 ? -39.847 13.700 -7.313 1.00 70.56 512 THR A C 1
ATOM 3303 O O . THR A 1 516 ? -39.796 14.920 -7.095 1.00 75.35 512 THR A O 1
ATOM 3307 N N . LEU A 1 517 ? -40.531 12.864 -6.526 1.00 66.44 513 LEU A N 1
ATOM 3308 C CA . LEU A 1 517 ? -41.191 13.334 -5.314 1.00 67.61 513 LEU A CA 1
ATOM 3309 C C . LEU A 1 517 ? -40.206 14.040 -4.396 1.00 68.51 513 LEU A C 1
ATOM 3310 O O . LEU A 1 517 ? -40.565 15.008 -3.714 1.00 64.86 513 LEU A O 1
ATOM 3315 N N . ALA A 1 518 ? -38.952 13.586 -4.390 1.00 67.18 514 ALA A N 1
ATOM 3316 C CA . ALA A 1 518 ? -37.939 14.232 -3.565 1.00 66.19 514 ALA A CA 1
ATOM 3317 C C . ALA A 1 518 ? -37.617 15.635 -4.067 1.00 65.71 514 ALA A C 1
ATOM 3318 O O . ALA A 1 518 ? -37.455 16.562 -3.264 1.00 60.55 514 ALA A O 1
ATOM 3320 N N . ARG A 1 519 ? -37.527 15.819 -5.387 1.00 80.09 515 ARG A N 1
ATOM 3321 C CA . ARG A 1 519 ? -37.144 17.132 -5.898 1.00 77.55 515 ARG A CA 1
ATOM 3322 C C . ARG A 1 519 ? -38.298 18.124 -5.798 1.00 69.57 515 ARG A C 1
ATOM 3323 O O . ARG A 1 519 ? -38.068 19.314 -5.531 1.00 75.37 515 ARG A O 1
ATOM 3331 N N . ILE A 1 520 ? -39.542 17.666 -5.977 1.00 65.67 516 ILE A N 1
ATOM 3332 C CA . ILE A 1 520 ? -40.611 18.658 -6.044 1.00 68.49 516 ILE A CA 1
ATOM 3333 C C . ILE A 1 520 ? -41.242 18.865 -4.670 1.00 87.19 516 ILE A C 1
ATOM 3334 O O . ILE A 1 520 ? -41.586 19.995 -4.294 1.00 105.37 516 ILE A O 1
ATOM 3339 N N . MET A 1 521 ? -41.392 17.782 -3.891 1.00 78.58 517 MET A N 1
ATOM 3340 C CA . MET A 1 521 ? -42.082 17.828 -2.608 1.00 73.11 517 MET A CA 1
ATOM 3341 C C . MET A 1 521 ? -41.122 17.710 -1.436 1.00 74.88 517 MET A C 1
ATOM 3342 O O . MET A 1 521 ? -41.558 17.446 -0.313 1.00 71.52 517 MET A O 1
ATOM 3347 N N . GLY A 1 522 ? -39.825 17.884 -1.674 1.00 79.02 518 GLY A N 1
ATOM 3348 C CA . GLY A 1 522 ? -38.837 17.761 -0.629 1.00 81.86 518 GLY A CA 1
ATOM 3349 C C . GLY A 1 522 ? -39.043 18.771 0.478 1.00 84.59 518 GLY A C 1
ATOM 3350 O O . GLY A 1 522 ? -39.408 19.927 0.237 1.00 92.63 518 GLY A O 1
ATOM 3351 N N . PRO A 1 523 ? -38.820 18.349 1.719 1.00 71.59 519 PRO A N 1
ATOM 3352 C CA . PRO A 1 523 ? -38.973 19.273 2.845 1.00 76.69 519 PRO A CA 1
ATOM 3353 C C . PRO A 1 523 ? -37.901 20.353 2.826 1.00 83.12 519 PRO A C 1
ATOM 3354 O O . PRO A 1 523 ? -36.762 20.129 2.404 1.00 85.76 519 PRO A O 1
ATOM 3358 N N . ALA A 1 524 ? -38.293 21.546 3.274 1.00 81.58 520 ALA A N 1
ATOM 3359 C CA . ALA A 1 524 ? -37.366 22.663 3.349 1.00 77.74 520 ALA A CA 1
ATOM 3360 C C . ALA A 1 524 ? -36.280 22.374 4.384 1.00 78.28 520 ALA A C 1
ATOM 3361 O O . ALA A 1 524 ? -36.455 21.572 5.307 1.00 71.43 520 ALA A O 1
ATOM 3363 N N . VAL A 1 525 ? -35.139 23.029 4.214 1.00 87.03 521 VAL A N 1
ATOM 3364 C CA . VAL A 1 525 ? -33.956 22.785 5.040 1.00 85.58 521 VAL A CA 1
ATOM 3365 C C . VAL A 1 525 ? -33.801 23.957 5.983 1.00 89.20 521 VAL A C 1
ATOM 3366 O O . VAL A 1 525 ? -33.644 25.099 5.519 1.00 95.73 521 VAL A O 1
ATOM 3370 N N . PRO A 1 526 ? -33.826 23.760 7.309 1.00 80.67 522 PRO A N 1
ATOM 3371 C CA . PRO A 1 526 ? -33.891 24.909 8.219 1.00 73.65 522 PRO A CA 1
ATOM 3372 C C . PRO A 1 526 ? -32.536 25.348 8.746 1.00 87.40 522 PRO A C 1
ATOM 3373 O O . PRO A 1 526 ? -32.471 26.024 9.777 1.00 87.66 522 PRO A O 1
ATOM 3377 N N . THR A 1 527 ? -31.456 24.977 8.050 1.00 92.04 523 THR A N 1
ATOM 3378 C CA . THR A 1 527 ? -30.108 25.247 8.548 1.00 78.86 523 THR A CA 1
ATOM 3379 C C . THR A 1 527 ? -29.913 26.717 8.911 1.00 77.56 523 THR A C 1
ATOM 3380 O O . THR A 1 527 ? -29.227 27.034 9.891 1.00 87.01 523 THR A O 1
ATOM 3384 N N . GLU A 1 528 ? -30.523 27.627 8.146 1.00 77.04 524 GLU A N 1
ATOM 3385 C CA . GLU A 1 528 ? -30.336 29.053 8.401 1.00 87.48 524 GLU A CA 1
ATOM 3386 C C . GLU A 1 528 ? -30.911 29.475 9.748 1.00 94.74 524 GLU A C 1
ATOM 3387 O O . GLU A 1 528 ? -30.295 30.272 10.462 1.00 98.28 524 GLU A O 1
ATOM 3393 N N . HIS A 1 529 ? -32.094 28.972 10.109 1.00 88.71 525 HIS A N 1
ATOM 3394 C CA . HIS A 1 529 ? -32.703 29.377 11.375 1.00 73.22 525 HIS A CA 1
ATOM 3395 C C . HIS A 1 529 ? -31.878 28.890 12.564 1.00 69.27 525 HIS A C 1
ATOM 3396 O O . HIS A 1 529 ? -31.638 29.643 13.517 1.00 91.00 525 HIS A O 1
ATOM 3403 N N . LEU A 1 530 ? -31.399 27.646 12.510 1.00 64.07 526 LEU A N 1
ATOM 3404 C CA . LEU A 1 530 ? -30.605 27.111 13.614 1.00 72.83 526 LEU A CA 1
ATOM 3405 C C . LEU A 1 530 ? -29.241 27.790 13.682 1.00 75.51 526 LEU A C 1
ATOM 3406 O O . LEU A 1 530 ? -28.695 27.996 14.771 1.00 88.99 526 LEU A O 1
ATOM 3411 N N . ALA A 1 531 ? -28.674 28.134 12.526 1.00 74.79 527 ALA A N 1
ATOM 3412 C CA . ALA A 1 531 ? -27.443 28.917 12.496 1.00 84.87 527 ALA A CA 1
ATOM 3413 C C . ALA A 1 531 ? -27.644 30.279 13.141 1.00 83.39 527 ALA A C 1
ATOM 3414 O O . ALA A 1 531 ? -26.871 30.674 14.016 1.00 86.49 527 ALA A O 1
ATOM 3416 N N . SER A 1 532 ? -28.683 31.009 12.723 1.00 84.33 528 SER A N 1
ATOM 3417 C CA . SER A 1 532 ? -28.947 32.334 13.281 1.00 93.58 528 SER A CA 1
ATOM 3418 C C . SER A 1 532 ? -29.148 32.271 14.790 1.00 79.78 528 SER A C 1
ATOM 3419 O O . SER A 1 532 ? -28.551 33.055 15.538 1.00 82.06 528 SER A O 1
ATOM 3422 N N . LEU A 1 533 ? -29.986 31.337 15.258 1.00 81.16 529 LEU A N 1
ATOM 3423 C CA . LEU A 1 533 ? -30.184 31.194 16.700 1.00 82.80 529 LEU A CA 1
ATOM 3424 C C . LEU A 1 533 ? -28.873 30.861 17.399 1.00 93.57 529 LEU A C 1
ATOM 3425 O O . LEU A 1 533 ? -28.596 31.373 18.490 1.00 104.28 529 LEU A O 1
ATOM 3430 N N . ARG A 1 534 ? -28.044 30.021 16.774 1.00 91.21 530 ARG A N 1
ATOM 3431 C CA . ARG A 1 534 ? -26.737 29.710 17.342 1.00 92.65 530 ARG A CA 1
ATOM 3432 C C . ARG A 1 534 ? -25.896 30.968 17.502 1.00 94.30 530 ARG A C 1
ATOM 3433 O O . ARG A 1 534 ? -25.238 31.165 18.530 1.00 91.69 530 ARG A O 1
ATOM 3441 N N . ARG A 1 535 ? -25.909 31.832 16.484 1.00 104.31 531 ARG A N 1
ATOM 3442 C CA . ARG A 1 535 ? -25.127 33.061 16.531 1.00 106.57 531 ARG A CA 1
ATOM 3443 C C . ARG A 1 535 ? -25.639 33.983 17.629 1.00 109.48 531 ARG A C 1
ATOM 3444 O O . ARG A 1 535 ? -24.849 34.617 18.338 1.00 112.90 531 ARG A O 1
ATOM 3452 N N . ALA A 1 536 ? -26.964 34.060 17.792 1.00 116.24 532 ALA A N 1
ATOM 3453 C CA . ALA A 1 536 ? -27.527 34.877 18.861 1.00 102.15 532 ALA A CA 1
ATOM 3454 C C . ALA A 1 536 ? -27.119 34.348 20.230 1.00 81.88 532 ALA A C 1
ATOM 3455 O O . ALA A 1 536 ? -26.779 35.126 21.130 1.00 97.29 532 ALA A O 1
ATOM 3457 N N . LEU A 1 537 ? -27.140 33.023 20.406 1.00 73.42 533 LEU A N 1
ATOM 3458 C CA . LEU A 1 537 ? -26.782 32.463 21.702 1.00 84.50 533 LEU A CA 1
ATOM 3459 C C . LEU A 1 537 ? -25.293 32.659 21.966 1.00 99.80 533 LEU A C 1
ATOM 3460 O O . LEU A 1 537 ? -24.883 32.864 23.120 1.00 95.20 533 LEU A O 1
ATOM 3465 N N . VAL A 1 538 ? -24.478 32.638 20.902 1.00 111.07 534 VAL A N 1
ATOM 3466 C CA . VAL A 1 538 ? -23.069 33.000 21.017 1.00 113.18 534 VAL A CA 1
ATOM 3467 C C . VAL A 1 538 ? -22.926 34.456 21.444 1.00 111.92 534 VAL A C 1
ATOM 3468 O O . VAL A 1 538 ? -22.060 34.793 22.260 1.00 115.82 534 VAL A O 1
ATOM 3472 N N . GLY A 1 539 ? -23.780 35.339 20.920 1.00 106.95 535 GLY A N 1
ATOM 3473 C CA . GLY A 1 539 ? -23.661 36.747 21.270 1.00 100.79 535 GLY A CA 1
ATOM 3474 C C . GLY A 1 539 ? -24.010 37.007 22.724 1.00 104.87 535 GLY A C 1
ATOM 3475 O O . GLY A 1 539 ? -23.295 37.721 23.439 1.00 111.90 535 GLY A O 1
ATOM 3476 N N . GLU A 1 540 ? -25.114 36.413 23.187 1.00 106.58 536 GLU A N 1
ATOM 3477 C CA . GLU A 1 540 ? -25.491 36.544 24.595 1.00 96.17 536 GLU A CA 1
ATOM 3478 C C . GLU A 1 540 ? -24.441 35.922 25.509 1.00 104.27 536 GLU A C 1
ATOM 3479 O O . GLU A 1 540 ? -24.196 36.408 26.622 1.00 116.19 536 GLU A O 1
ATOM 3485 N N . PHE A 1 541 ? -23.812 34.843 25.048 1.00 107.77 537 PHE A N 1
ATOM 3486 C CA . PHE A 1 541 ? -22.632 34.318 25.720 1.00 101.33 537 PHE A CA 1
ATOM 3487 C C . PHE A 1 541 ? -21.487 35.330 25.756 1.00 112.71 537 PHE A C 1
ATOM 3488 O O . PHE A 1 541 ? -20.817 35.482 26.785 1.00 102.10 537 PHE A O 1
ATOM 3496 N N . GLU A 1 542 ? -21.260 36.056 24.660 1.00 127.60 538 GLU A N 1
ATOM 3497 C CA . GLU A 1 542 ? -20.106 36.953 24.610 1.00 121.87 538 GLU A CA 1
ATOM 3498 C C . GLU A 1 542 ? -20.287 38.143 25.545 1.00 119.00 538 GLU A C 1
ATOM 3499 O O . GLU A 1 542 ? -19.400 38.453 26.350 1.00 130.20 538 GLU A O 1
ATOM 3505 N N . THR A 1 543 ? -21.432 38.815 25.456 1.00 118.79 539 THR A N 1
ATOM 3506 C CA . THR A 1 543 ? -21.716 39.919 26.368 1.00 109.91 539 THR A CA 1
ATOM 3507 C C . THR A 1 543 ? -21.783 39.430 27.811 1.00 107.90 539 THR A C 1
ATOM 3508 O O . THR A 1 543 ? -21.094 39.962 28.695 1.00 116.92 539 THR A O 1
ATOM 3512 N N . ALA A 1 544 ? -22.580 38.381 28.053 1.00 112.82 540 ALA A N 1
ATOM 3513 C CA . ALA A 1 544 ? -22.832 37.898 29.409 1.00 119.74 540 ALA A CA 1
ATOM 3514 C C . ALA A 1 544 ? -21.547 37.502 30.122 1.00 117.94 540 ALA A C 1
ATOM 3515 O O . ALA A 1 544 ? -21.335 37.861 31.286 1.00 114.79 540 ALA A O 1
ATOM 3517 N N . GLU A 1 545 ? -20.686 36.738 29.449 1.00 124.25 541 GLU A N 1
ATOM 3518 C CA . GLU A 1 545 ? -19.393 36.418 30.041 1.00 119.77 541 GLU A CA 1
ATOM 3519 C C . GLU A 1 545 ? -18.543 37.674 30.167 1.00 118.08 541 GLU A C 1
ATOM 3520 O O . GLU A 1 545 ? -17.961 37.936 31.224 1.00 120.27 541 GLU A O 1
ATOM 3526 N N . ARG A 1 546 ? -18.513 38.489 29.107 1.00 119.01 542 ARG A N 1
ATOM 3527 C CA . ARG A 1 546 ? -17.622 39.646 29.056 1.00 119.79 542 ARG A CA 1
ATOM 3528 C C . ARG A 1 546 ? -17.786 40.536 30.280 1.00 120.70 542 ARG A C 1
ATOM 3529 O O . ARG A 1 546 ? -16.795 40.959 30.890 1.00 121.62 542 ARG A O 1
ATOM 3537 N N . ARG A 1 547 ? -19.031 40.818 30.668 1.00 122.20 543 ARG A N 1
ATOM 3538 C CA . ARG A 1 547 ? -19.241 41.638 31.859 1.00 111.69 543 ARG A CA 1
ATOM 3539 C C . ARG A 1 547 ? -18.772 40.908 33.113 1.00 110.62 543 ARG A C 1
ATOM 3540 O O . ARG A 1 547 ? -18.137 41.504 33.991 1.00 113.03 543 ARG A O 1
ATOM 3548 N N . PHE A 1 548 ? -19.066 39.609 33.204 1.00 113.57 544 PHE A N 1
ATOM 3549 C CA . PHE A 1 548 ? -18.889 38.856 34.440 1.00 115.37 544 PHE A CA 1
ATOM 3550 C C . PHE A 1 548 ? -17.567 38.103 34.496 1.00 117.37 544 PHE A C 1
ATOM 3551 O O . PHE A 1 548 ? -17.075 37.798 35.587 1.00 104.63 544 PHE A O 1
ATOM 3559 N N . SER A 1 549 ? -16.991 37.782 33.344 1.00 125.03 545 SER A N 1
ATOM 3560 C CA . SER A 1 549 ? -15.666 37.180 33.246 1.00 126.78 545 SER A CA 1
ATOM 3561 C C . SER A 1 549 ? -14.970 37.833 32.066 1.00 134.60 545 SER A C 1
ATOM 3562 O O . SER A 1 549 ? -15.397 37.649 30.924 1.00 146.27 545 SER A O 1
ATOM 3565 N N . SER A 1 550 ? -13.923 38.613 32.346 1.00 132.96 546 SER A N 1
ATOM 3566 C CA . SER A 1 550 ? -13.246 39.380 31.299 1.00 140.84 546 SER A CA 1
ATOM 3567 C C . SER A 1 550 ? -12.833 38.492 30.128 1.00 146.15 546 SER A C 1
ATOM 3568 O O . SER A 1 550 ? -13.340 38.650 29.011 1.00 139.79 546 SER A O 1
ATOM 3571 N N . GLY A 1 551 ? -11.912 37.551 30.368 1.00 152.25 547 GLY A N 1
ATOM 3572 C CA . GLY A 1 551 ? -11.720 36.462 29.428 1.00 148.70 547 GLY A CA 1
ATOM 3573 C C . GLY A 1 551 ? -12.970 35.610 29.373 1.00 146.11 547 GLY A C 1
ATOM 3574 O O . GLY A 1 551 ? -13.792 35.630 30.287 1.00 156.88 547 GLY A O 1
ATOM 3575 N N . GLN A 1 552 ? -13.134 34.874 28.296 1.00 137.25 548 GLN A N 1
ATOM 3576 C CA . GLN A 1 552 ? -14.439 34.231 28.185 1.00 134.84 548 GLN A CA 1
ATOM 3577 C C . GLN A 1 552 ? -14.318 32.705 28.155 1.00 138.11 548 GLN A C 1
ATOM 3578 O O . GLN A 1 552 ? -14.280 32.105 27.077 1.00 133.29 548 GLN A O 1
ATOM 3584 N N . PRO A 1 553 ? -14.222 32.027 29.331 1.00 145.30 549 PRO A N 1
ATOM 3585 C CA . PRO A 1 553 ? -14.118 30.562 29.320 1.00 146.20 549 PRO A CA 1
ATOM 3586 C C . PRO A 1 553 ? -15.287 29.880 30.009 1.00 146.92 549 PRO A C 1
ATOM 3587 O O . PRO A 1 553 ? -15.065 29.139 30.971 1.00 147.01 549 PRO A O 1
ATOM 3591 N N . SER A 1 554 ? -16.522 30.119 29.564 1.00 140.75 550 SER A N 1
ATOM 3592 C CA . SER A 1 554 ? -17.663 29.505 30.230 1.00 132.60 550 SER A CA 1
ATOM 3593 C C . SER A 1 554 ? -17.771 28.048 29.806 1.00 130.24 550 SER A C 1
ATOM 3594 O O . SER A 1 554 ? -17.855 27.734 28.617 1.00 127.94 550 SER A O 1
ATOM 3597 N N . LEU A 1 555 ? -17.735 27.168 30.795 1.00 133.02 551 LEU A N 1
ATOM 3598 C CA . LEU A 1 555 ? -17.879 25.735 30.611 1.00 127.96 551 LEU A CA 1
ATOM 3599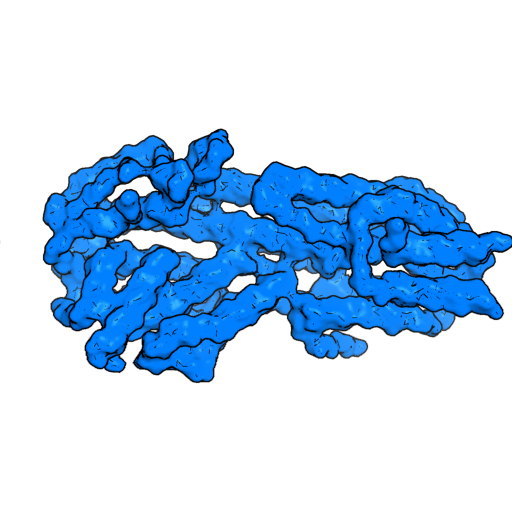 C C . LEU A 1 555 ? -19.244 25.342 30.069 1.00 127.54 551 LEU A C 1
ATOM 3600 O O . LEU A 1 555 ? -19.397 24.220 29.573 1.00 120.84 551 LEU A O 1
ATOM 3605 N N . LEU A 1 556 ? -20.233 26.226 30.153 1.00 124.08 552 LEU A N 1
ATOM 3606 C CA . LEU A 1 556 ? -21.592 25.860 29.778 1.00 123.48 552 LEU A CA 1
ATOM 3607 C C . LEU A 1 556 ? -21.854 26.019 28.284 1.00 125.62 552 LEU A C 1
ATOM 3608 O O . LEU A 1 556 ? -22.972 25.731 27.837 1.00 127.43 552 LEU A O 1
ATOM 3613 N N . ARG A 1 557 ? -20.856 26.456 27.508 1.00 124.48 553 ARG A N 1
ATOM 3614 C CA . ARG A 1 557 ? -21.056 26.643 26.072 1.00 118.31 553 ARG A CA 1
ATOM 3615 C C . ARG A 1 557 ? -21.465 25.339 25.407 1.00 125.13 553 ARG A C 1
ATOM 3616 O O . ARG A 1 557 ? -22.4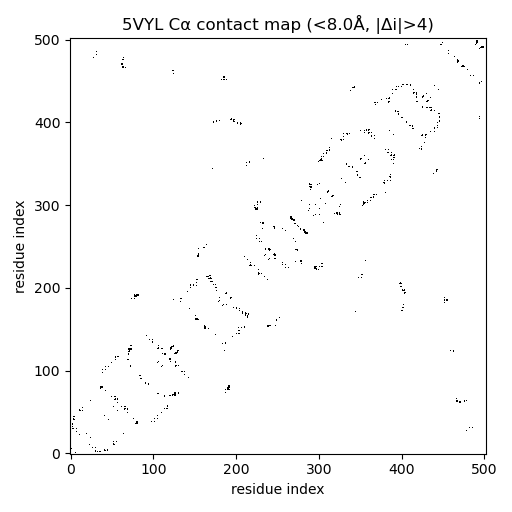51 25.293 24.662 1.00 123.04 553 ARG A O 1
ATOM 3624 N N . GLU A 1 558 ? -20.710 24.266 25.658 1.00 129.64 554 GLU A N 1
ATOM 3625 C CA . GLU A 1 558 ? -21.065 22.973 25.090 1.00 132.10 554 GLU A CA 1
ATOM 3626 C C . GLU A 1 558 ? -22.488 22.602 25.473 1.00 123.60 554 GLU A C 1
ATOM 3627 O O . GLU A 1 558 ? -23.293 22.207 24.624 1.00 141.95 554 GLU A O 1
ATOM 3633 N N . THR A 1 559 ? -22.828 22.785 26.747 1.00 111.27 555 THR A N 1
ATOM 3634 C CA . THR A 1 559 ? -24.165 22.463 27.224 1.00 108.85 555 THR A CA 1
ATOM 3635 C C . THR A 1 559 ? -25.236 23.266 26.486 1.00 118.19 555 THR A C 1
ATOM 3636 O O . THR A 1 559 ? -26.329 22.752 26.239 1.00 110.19 555 THR A O 1
ATOM 3640 N N . ALA A 1 560 ? -24.932 24.502 26.077 1.00 116.20 556 ALA A N 1
ATOM 3641 C CA . ALA A 1 560 ? -25.906 25.293 25.325 1.00 103.33 556 ALA A CA 1
ATOM 3642 C C . ALA A 1 560 ? -25.993 24.872 23.858 1.00 105.64 556 ALA A C 1
ATOM 3643 O O . ALA A 1 560 ? -27.078 24.893 23.269 1.00 104.81 556 ALA A O 1
ATOM 3645 N N . LEU A 1 561 ? -24.865 24.507 23.250 1.00 109.59 557 LEU A N 1
ATOM 3646 C CA . LEU A 1 561 ? -24.810 24.219 21.818 1.00 112.33 557 LEU A CA 1
ATOM 3647 C C . LEU A 1 561 ? -25.313 22.814 21.491 1.00 107.31 557 LEU A C 1
ATOM 3648 O O . LEU A 1 561 ? -25.855 22.584 20.397 1.00 107.27 557 LEU A O 1
ATOM 3653 N N . ILE A 1 562 ? -25.140 21.871 22.425 1.00 108.79 558 ILE A N 1
ATOM 3654 C CA . ILE A 1 562 ? -25.612 20.503 22.218 1.00 110.99 558 ILE A CA 1
ATOM 3655 C C . ILE A 1 562 ? -27.122 20.476 22.042 1.00 111.79 558 ILE A C 1
ATOM 3656 O O . ILE A 1 562 ? -27.654 19.638 21.309 1.00 120.52 558 ILE A O 1
ATOM 3661 N N . TRP A 1 563 ? -27.841 21.380 22.711 1.00 101.95 559 TRP A N 1
ATOM 3662 C CA . TRP A 1 563 ? -29.279 21.438 22.479 1.00 97.71 559 TRP A CA 1
ATOM 3663 C C . TRP A 1 563 ? -29.567 21.776 21.025 1.00 87.98 559 TRP A C 1
ATOM 3664 O O . TRP A 1 563 ? -30.536 21.275 20.442 1.00 90.25 559 TRP A O 1
ATOM 3675 N N . ILE A 1 564 ? -28.713 22.599 20.418 1.00 93.06 560 ILE A N 1
ATOM 3676 C CA . ILE A 1 564 ? -28.944 23.041 19.048 1.00 91.67 560 ILE A CA 1
ATOM 3677 C C . ILE A 1 564 ? -28.654 21.907 18.080 1.00 98.78 560 ILE A C 1
ATOM 3678 O O . ILE A 1 564 ? -29.477 21.573 17.218 1.00 99.04 560 ILE A O 1
ATOM 3683 N N . ASP A 1 565 ? -27.482 21.285 18.219 1.00 101.17 561 ASP A N 1
ATOM 3684 C CA . ASP A 1 565 ? -27.140 20.180 17.331 1.00 94.30 561 ASP A CA 1
ATOM 3685 C C . ASP A 1 565 ? -28.113 19.016 17.500 1.00 92.47 561 ASP A C 1
ATOM 3686 O O . ASP A 1 565 ? -28.542 18.404 16.512 1.00 108.93 561 ASP A O 1
ATOM 3691 N N . VAL A 1 566 ? -28.503 18.724 18.744 1.00 79.70 562 VAL A N 1
ATOM 3692 C CA . VAL A 1 566 ? -29.345 17.562 19.020 1.00 88.26 562 VAL A CA 1
ATOM 3693 C C . VAL A 1 566 ? -30.780 17.811 18.574 1.00 96.34 562 VAL A C 1
ATOM 3694 O O . VAL A 1 566 ? -31.460 16.890 18.110 1.00 103.53 562 VAL A O 1
ATOM 3698 N N . TYR A 1 567 ? -31.272 19.045 18.705 1.00 99.45 563 TYR A N 1
ATOM 3699 C CA . TYR A 1 567 ? -32.545 19.369 18.068 1.00 95.82 563 TYR A CA 1
ATOM 3700 C C . TYR A 1 567 ? -32.447 19.220 16.557 1.00 97.98 563 TYR A C 1
ATOM 3701 O O . TYR A 1 567 ? -33.354 18.667 15.916 1.00 97.19 563 TYR A O 1
ATOM 3710 N N . GLY A 1 568 ? -31.343 19.701 15.977 1.00 104.03 564 GLY A N 1
ATOM 3711 C CA . GLY A 1 568 ? -31.181 19.639 14.534 1.00 98.79 564 GLY A CA 1
ATOM 3712 C C . GLY A 1 568 ? -31.236 18.224 13.993 1.00 100.76 564 GLY A C 1
ATOM 3713 O O . GLY A 1 568 ? -31.952 17.945 13.029 1.00 94.00 564 GLY A O 1
ATOM 3714 N N . GLN A 1 569 ? -30.484 17.307 14.608 1.00 102.74 565 GLN A N 1
ATOM 3715 C CA . GLN A 1 569 ? -30.484 15.933 14.121 1.00 104.38 565 GLN A CA 1
ATOM 3716 C C . GLN A 1 569 ? -31.683 15.133 14.617 1.00 104.91 565 GLN A C 1
ATOM 3717 O O . GLN A 1 569 ? -32.042 14.128 13.994 1.00 112.71 565 GLN A O 1
ATOM 3723 N N . THR A 1 570 ? -32.312 15.559 15.713 1.00 95.81 566 THR A N 1
ATOM 3724 C CA . THR A 1 570 ? -33.426 14.807 16.281 1.00 95.49 566 THR A CA 1
ATOM 3725 C C . THR A 1 570 ? -34.718 15.059 15.516 1.00 99.20 566 THR A C 1
ATOM 3726 O O . THR A 1 570 ? -35.425 14.113 15.153 1.00 99.58 566 THR A O 1
ATOM 3730 N N . HIS A 1 571 ? -35.046 16.326 15.261 1.00 94.04 567 HIS A N 1
ATOM 3731 C CA . HIS A 1 571 ? -36.296 16.657 14.585 1.00 84.60 567 HIS A CA 1
ATOM 3732 C C . HIS A 1 571 ? -36.129 16.926 13.096 1.00 81.62 567 HIS A C 1
ATOM 3733 O O . HIS A 1 571 ? -37.016 16.579 12.311 1.00 86.76 567 HIS A O 1
ATOM 3740 N N . TRP A 1 572 ? -35.018 17.536 12.683 1.00 79.11 568 TRP A N 1
ATOM 3741 C CA . TRP A 1 572 ? -34.808 17.883 11.286 1.00 90.08 568 TRP A CA 1
ATOM 3742 C C . TRP A 1 572 ? -33.784 17.010 10.577 1.00 103.82 568 TRP A C 1
ATOM 3743 O O . TRP A 1 572 ? -33.607 17.163 9.362 1.00 101.22 568 TRP A O 1
ATOM 3754 N N . ASP A 1 573 ? -33.112 16.108 11.294 1.00 103.79 569 ASP A N 1
ATOM 3755 C CA . ASP A 1 573 ? -32.126 15.195 10.711 1.00 114.82 569 ASP A CA 1
ATOM 3756 C C . ASP A 1 573 ? -30.973 15.961 10.057 1.00 116.68 569 ASP A C 1
ATOM 3757 O O . ASP A 1 573 ? -30.427 15.535 9.038 1.00 112.34 569 ASP A O 1
ATOM 3762 N N . ILE A 1 574 ? -30.603 17.112 10.632 1.00 112.29 570 ILE A N 1
ATOM 3763 C CA . ILE A 1 574 ? -29.345 17.756 10.268 1.00 107.19 570 ILE A CA 1
ATOM 3764 C C . ILE A 1 574 ? -28.191 16.873 10.746 1.00 124.80 570 ILE A C 1
ATOM 3765 O O . ILE A 1 574 ? -28.321 16.095 11.699 1.00 132.64 570 ILE A O 1
ATOM 3770 N N . THR A 1 575 ? -27.042 16.995 10.078 1.00 128.84 571 THR A N 1
ATOM 3771 C CA . THR A 1 575 ? -26.005 15.968 10.144 1.00 129.33 571 THR A CA 1
ATOM 3772 C C . THR A 1 575 ? -25.417 15.739 11.539 1.00 135.01 571 THR A C 1
ATOM 3773 O O . THR A 1 575 ? -25.289 14.576 11.940 1.00 129.82 571 THR A O 1
ATOM 3777 N N . PRO A 1 576 ? -25.062 16.776 12.327 1.00 138.61 572 PRO A N 1
ATOM 3778 C CA . PRO A 1 576 ? -24.991 18.239 12.203 1.00 136.43 572 PRO A CA 1
ATOM 3779 C C . PRO A 1 576 ? -23.575 18.773 12.037 1.00 134.48 572 PRO A C 1
ATOM 3780 O O . PRO A 1 576 ? -22.630 18.006 12.200 1.00 129.18 572 PRO A O 1
ATOM 3784 N N . THR A 1 577 ? -23.428 20.070 11.756 1.00 143.78 573 THR A N 1
ATOM 3785 C CA . THR A 1 577 ? -22.113 20.683 11.598 1.00 152.30 573 THR A CA 1
ATOM 3786 C C . THR A 1 577 ? -22.126 22.102 12.158 1.00 149.77 573 THR A C 1
ATOM 3787 O O . THR A 1 577 ? -23.154 22.787 12.136 1.00 143.54 573 THR A O 1
ATOM 3791 N N . THR A 1 578 ? -20.973 22.528 12.665 1.00 153.80 574 THR A N 1
ATOM 3792 C CA . THR A 1 578 ? -20.761 23.859 13.210 1.00 156.68 574 THR A CA 1
ATOM 3793 C C . THR A 1 578 ? -19.595 24.521 12.486 1.00 161.53 574 THR A C 1
ATOM 3794 O O . THR A 1 578 ? -18.727 23.832 11.937 1.00 166.05 574 THR A O 1
ATOM 3798 N N . PRO A 1 579 ? -19.548 25.866 12.447 1.00 156.11 575 PRO A N 1
ATOM 3799 C CA . PRO A 1 579 ? -18.398 26.541 11.830 1.00 147.68 575 PRO A CA 1
ATOM 3800 C C . PRO A 1 579 ? -17.165 26.551 12.728 1.00 143.43 575 PRO A C 1
ATOM 3801 O O . PRO A 1 579 ? -17.317 26.757 13.932 1.00 132.06 575 PRO A O 1
#

Nearest PDB structures (foldseek):
  5vyl-assembly1_A  TM=1.002E+00  e=3.202E-67  Human alphaherpesvirus 1 strain 17
  4k70-assembly2_B  TM=8.549E-01  e=8.020E-21  Suid alphaherpesvirus 1
  5j2z-assembly1_A  TM=8.545E-01  e=3.360E-20  Suid alphaherpesvirus 1
  8qln-assembly1_A  TM=5.602E-01  e=9.078E-05  Human herpesvirus 5 strain AD169

B-factor: mean 90.99, std 22.61, range [38.8, 180.16]

Sequence (502 aa):
SDGPMQRLLASLAGLRQFLATAKLRAAMAAFLLSGTAIAPADARDCWRPLLEHLCALHRAHGLPETALLAENLPGLLVHRLVVALPEAPDQAFREMEVIKDTILAVTGSDTSHALDSAGLRTAAALGPVRVRQCAVEWIDRWQTVTKSCLAMSPRTSIEALGETSLKMAPVPLGQPSANLTTPAYSLLFPAPFVQEGLRFLALVSNRVTLFSAHLQRIDDATLTPLTRALFTLALVDEYLTTPERGAVVPPPLLAQFQHTVREIDPAIMIPPLEAPGTLMARVRTDVAVFDPDVPFLSSSALAVFQPAVSSLLQLGEQPSAGAQQRLLALLQQTWTLIQNTNSPSVVINTLIDAGFTPSHCTHYLSALEGFLAAGGLGEVQQLFGCIALAGSNVFGLAREYGYYANYVKTFRRVQGASEHTHGRLCEAVGLSGGVLSQTLARIMGPAVPTEHLASLRRALVGEFETAERRFSSGQPSLLRETALIWIDVYGQTHWDITPTTP

InterPro domains:
  IPR005655 Herpesvirus UL37 [PF03970] (21-301)
  IPR034738 Inner tegument protein [MF_04043] (80-1043)